Protein AF-A0A938J634-F1 (afdb_monomer)

Radius of gyration: 34.22 Å; Cα contacts (8 Å, |Δi|>4): 732; chains: 1; bounding box: 126×78×102 Å

Nearest PDB structures (foldseek):
  6jzh-assembly1_A  TM=3.457E-01  e=6.249E+00  Homo sapiens

Secondary structure (DSSP, 8-state):
--------------------------EE-HHHHHHHHHHHHHHHHHHHHHHHHHHHHHH-HHHHHHHHHHHHHHHHHHHHHHTT---HHHHHHHHHHHHHHHHHHHHHHHH-SSS------HHHHHHHHHHHHHHHHHHHHHHT---S-EEHHHHHHHHHHHHHHHHHHHHHHTSTTTS------------------------------------------------------------------------------------------------HHHHHHHHHHHHHTT--HHHHHHHHHHHHHHHHHHHHHH-HHHHTS-HHHHHHHHHHHHHHHHHHTTTSSSS-TTTS----S--PPPP--HHHHHHHHHHHHHHHHHHHH-SBHHHHHHTT-EE-S--BTTTBEEEE-GGGSSS--TTS-SEEEESSSSTTPBEEEEEEEEEESSPPP-SSSS----EE-SSEEEETTEEEE-TTS-HHHHHHTT-EEE-SS-TT-EEEEEEE--STT---TT-TT-SS-TTSSTTT--TT-

Mean predicted aligned error: 20.6 Å

Structure (mmCIF, N/CA/C/O backbone):
data_AF-A0A938J634-F1
#
_entry.id   AF-A0A938J634-F1
#
loop_
_atom_site.group_PDB
_atom_site.id
_atom_site.type_symbol
_atom_site.label_atom_id
_atom_site.label_alt_id
_atom_site.label_comp_id
_atom_site.label_asym_id
_atom_site.label_entity_id
_atom_site.label_seq_id
_atom_site.pdbx_PDB_ins_code
_atom_site.Cartn_x
_atom_site.Cartn_y
_atom_site.Cartn_z
_atom_site.occupancy
_atom_site.B_iso_or_equiv
_atom_site.auth_seq_id
_atom_site.auth_comp_id
_atom_site.auth_asym_id
_atom_site.auth_atom_id
_atom_site.pdbx_PDB_model_num
ATOM 1 N N . MET A 1 1 ? 80.099 -35.868 44.996 1.00 36.38 1 MET A N 1
ATOM 2 C CA . MET A 1 1 ? 80.536 -37.211 44.559 1.00 36.38 1 MET A CA 1
ATOM 3 C C . MET A 1 1 ? 79.415 -37.768 43.688 1.00 36.38 1 MET A C 1
ATOM 5 O O . MET A 1 1 ? 78.367 -38.072 44.229 1.00 36.38 1 MET A O 1
ATOM 9 N N . THR A 1 2 ? 79.458 -37.424 42.389 1.00 40.69 2 THR A N 1
ATOM 10 C CA . THR A 1 2 ? 79.675 -38.321 41.212 1.00 40.69 2 THR A CA 1
ATOM 11 C C . THR A 1 2 ? 78.423 -39.142 40.887 1.00 40.69 2 THR A C 1
ATOM 13 O O . THR A 1 2 ? 77.965 -39.862 41.756 1.00 40.69 2 THR A O 1
ATOM 16 N N . ALA A 1 3 ? 77.804 -39.116 39.704 1.00 35.19 3 ALA A N 1
ATOM 17 C CA . ALA A 1 3 ? 78.191 -38.770 38.323 1.00 35.19 3 ALA A CA 1
ATOM 18 C C . ALA A 1 3 ? 76.876 -38.511 37.514 1.00 35.19 3 ALA A C 1
ATOM 20 O O . ALA A 1 3 ? 75.810 -38.711 38.080 1.00 35.19 3 ALA A O 1
ATOM 21 N N . ALA A 1 4 ? 76.761 -38.094 36.249 1.00 38.41 4 ALA A N 1
ATOM 22 C CA . ALA A 1 4 ? 77.611 -37.838 35.081 1.00 38.41 4 ALA A CA 1
ATOM 23 C C . ALA A 1 4 ? 76.812 -36.908 34.107 1.00 38.41 4 ALA A C 1
ATOM 25 O O . ALA A 1 4 ? 75.612 -36.726 34.329 1.00 38.41 4 ALA A O 1
ATOM 26 N N . PRO A 1 5 ? 77.411 -36.338 33.038 1.00 56.94 5 PRO A N 1
ATOM 27 C CA . PRO A 1 5 ? 76.769 -35.333 32.180 1.00 56.94 5 PRO A CA 1
ATOM 28 C C . PRO A 1 5 ? 76.548 -35.761 30.701 1.00 56.94 5 PRO A C 1
ATOM 30 O O . PRO A 1 5 ? 77.044 -36.792 30.259 1.00 56.94 5 PRO A O 1
ATOM 33 N N . ILE A 1 6 ? 75.934 -34.832 29.943 1.00 40.62 6 ILE A N 1
ATOM 34 C CA . ILE A 1 6 ? 76.002 -34.568 28.479 1.00 40.62 6 ILE A CA 1
ATOM 35 C C . ILE A 1 6 ? 74.928 -35.198 27.563 1.00 40.62 6 ILE A C 1
ATOM 37 O O . ILE A 1 6 ? 74.847 -36.410 27.403 1.00 40.62 6 ILE A O 1
ATOM 41 N N . GLY A 1 7 ? 74.201 -34.314 26.854 1.00 32.88 7 GLY A N 1
ATOM 42 C CA . GLY A 1 7 ? 73.442 -34.619 25.634 1.00 32.88 7 GLY A CA 1
ATOM 43 C C . GLY A 1 7 ? 72.501 -33.493 25.167 1.00 32.88 7 GLY A C 1
ATOM 44 O O . GLY A 1 7 ? 71.300 -33.577 25.384 1.00 32.88 7 GLY A O 1
ATOM 45 N N . VAL A 1 8 ? 73.047 -32.446 24.537 1.00 41.28 8 VAL A N 1
ATOM 46 C CA . VAL A 1 8 ? 72.348 -31.450 23.680 1.00 41.28 8 VAL A CA 1
ATOM 47 C C . VAL A 1 8 ? 72.219 -32.102 22.283 1.00 41.28 8 VAL A C 1
ATOM 49 O O . VAL A 1 8 ? 73.169 -32.760 21.873 1.00 41.28 8 VAL A O 1
ATOM 52 N N . GLU A 1 9 ? 71.102 -32.113 21.540 1.00 38.16 9 GLU A N 1
ATOM 53 C CA . GLU A 1 9 ? 70.518 -31.001 20.769 1.00 38.16 9 GLU A CA 1
ATOM 54 C C . GLU A 1 9 ? 69.278 -31.488 19.960 1.00 38.16 9 GLU A C 1
ATOM 56 O O . GLU A 1 9 ? 69.339 -32.559 19.359 1.00 38.16 9 GLU A O 1
ATOM 61 N N . ARG A 1 10 ? 68.205 -30.678 19.882 1.00 34.91 10 ARG A N 1
ATOM 62 C CA . ARG A 1 10 ? 67.503 -30.185 18.661 1.00 34.91 10 ARG A CA 1
ATOM 63 C C . ARG A 1 10 ? 65.993 -29.994 18.807 1.00 34.91 10 ARG A C 1
ATOM 65 O O . ARG A 1 10 ? 65.265 -30.765 19.416 1.00 34.91 10 ARG A O 1
ATOM 72 N N . THR A 1 11 ? 65.585 -28.882 18.216 1.00 42.34 11 THR A N 1
ATOM 73 C CA . THR A 1 11 ? 64.328 -28.151 18.287 1.00 42.34 11 THR A CA 1
ATOM 74 C C . THR A 1 11 ? 63.338 -28.533 17.180 1.00 42.34 11 THR A C 1
ATOM 76 O O . THR A 1 11 ? 63.720 -29.077 16.147 1.00 42.34 11 THR A O 1
ATOM 79 N N . SER A 1 12 ? 62.098 -28.065 17.380 1.00 39.41 12 SER A N 1
ATOM 80 C CA . SER A 1 12 ? 61.113 -27.589 16.387 1.00 39.41 12 SER A CA 1
ATOM 81 C C . SER A 1 12 ? 59.880 -28.463 16.110 1.00 39.41 12 SER A C 1
ATOM 83 O O . SER A 1 12 ? 59.981 -29.618 15.716 1.00 39.41 12 SER A O 1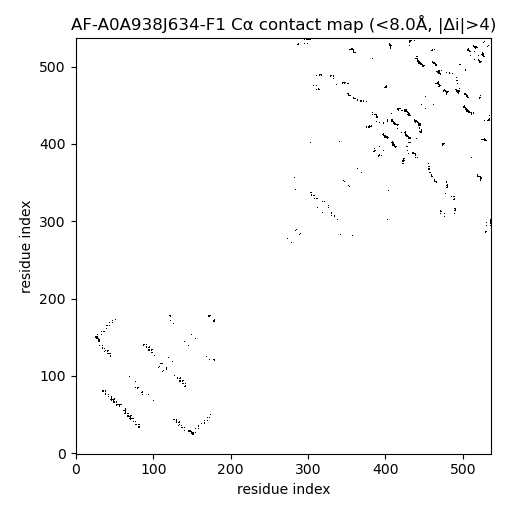
ATOM 85 N N . GLY A 1 13 ? 58.704 -27.832 16.264 1.00 39.41 13 GLY A N 1
ATOM 86 C CA . GLY A 1 13 ? 57.455 -28.224 15.604 1.00 39.41 13 GLY A CA 1
ATOM 87 C C . GLY A 1 13 ? 56.290 -28.581 16.530 1.00 39.41 13 GLY A C 1
ATOM 88 O O . GLY A 1 13 ? 55.977 -29.753 16.686 1.00 39.41 13 GLY A O 1
ATOM 89 N N . GLY A 1 14 ? 55.598 -27.586 17.093 1.00 34.47 14 GLY A N 1
ATOM 90 C CA . GLY A 1 14 ? 54.312 -27.793 17.766 1.00 34.47 14 GLY A CA 1
ATOM 91 C C . GLY A 1 14 ? 53.429 -26.550 17.685 1.00 34.47 14 GLY A C 1
ATOM 92 O O . GLY A 1 14 ? 53.562 -25.651 18.510 1.00 34.47 14 GLY A O 1
ATOM 93 N N . SER A 1 15 ? 52.556 -26.486 16.677 1.00 39.78 15 SER A N 1
ATOM 94 C CA . SER A 1 15 ? 51.463 -25.505 16.601 1.00 39.78 15 SER A CA 1
ATOM 95 C C . SER A 1 15 ? 50.432 -25.758 17.712 1.00 39.78 15 SER A C 1
ATOM 97 O O . SER A 1 15 ? 50.160 -26.923 18.012 1.00 39.78 15 SER A O 1
ATOM 99 N N . PRO A 1 16 ? 49.801 -24.722 18.296 1.00 45.03 16 PRO A N 1
ATOM 100 C CA . PRO A 1 16 ? 48.692 -24.921 19.216 1.00 45.03 16 PRO A CA 1
ATOM 101 C C . PRO A 1 16 ? 47.425 -25.254 18.419 1.00 45.03 16 PRO A C 1
ATOM 103 O O . PRO A 1 16 ? 46.994 -24.499 17.548 1.00 45.03 16 PRO A O 1
ATOM 106 N N . MET A 1 17 ? 46.832 -26.407 18.719 1.00 40.34 17 MET A N 1
ATOM 107 C CA . MET A 1 17 ? 45.516 -26.797 18.228 1.00 40.34 17 MET A CA 1
ATOM 108 C C . MET A 1 17 ? 44.471 -25.901 18.903 1.00 40.34 17 MET A C 1
ATOM 110 O O . MET A 1 17 ? 44.189 -26.047 20.091 1.00 40.34 17 MET A O 1
ATOM 114 N N . VAL A 1 18 ? 43.936 -24.944 18.145 1.00 42.72 18 VAL A N 1
ATOM 115 C CA . VAL A 1 18 ? 42.743 -24.176 18.507 1.00 42.72 18 VAL A CA 1
ATOM 116 C C . VAL A 1 18 ? 41.591 -25.169 18.638 1.00 42.72 18 VAL A C 1
ATOM 118 O O . VAL A 1 18 ? 41.184 -25.791 17.659 1.00 42.72 18 VAL A O 1
ATOM 121 N N . THR A 1 19 ? 41.085 -25.356 19.853 1.00 41.25 19 THR A N 1
ATOM 122 C CA . THR A 1 19 ? 39.828 -26.066 20.090 1.00 41.25 19 THR A CA 1
ATOM 123 C C . THR A 1 19 ? 38.699 -25.234 19.495 1.00 41.25 19 THR A C 1
ATOM 125 O O . THR A 1 19 ? 38.396 -24.153 20.001 1.00 41.25 19 THR A O 1
ATOM 128 N N . ALA A 1 20 ? 38.105 -25.722 18.407 1.00 39.69 20 ALA A N 1
ATOM 129 C CA . ALA A 1 20 ? 36.851 -25.204 17.889 1.00 39.69 20 ALA A CA 1
ATOM 130 C C . ALA A 1 20 ? 35.785 -25.314 18.988 1.00 39.69 20 ALA A C 1
ATOM 132 O O . ALA A 1 20 ? 35.530 -26.397 19.515 1.00 39.69 20 ALA A O 1
ATOM 133 N N . VAL A 1 21 ? 35.190 -24.182 19.357 1.00 43.31 21 VAL A N 1
ATOM 134 C CA . VAL A 1 21 ? 33.931 -24.163 20.096 1.00 43.31 21 VAL A CA 1
ATOM 135 C C . VAL A 1 21 ? 32.865 -24.576 19.086 1.00 43.31 21 VAL A C 1
ATOM 137 O O . VAL A 1 21 ? 32.474 -23.777 18.241 1.00 43.31 21 VAL A O 1
ATOM 140 N N . GLU A 1 22 ? 32.457 -25.843 19.111 1.00 45.78 22 GLU A N 1
ATOM 141 C CA . GLU A 1 22 ? 31.229 -26.265 18.443 1.00 45.78 22 GLU A CA 1
ATOM 142 C C . GLU A 1 22 ? 30.058 -25.552 19.130 1.00 45.78 22 GLU A C 1
ATOM 144 O O . GLU A 1 22 ? 29.776 -25.779 20.309 1.00 45.78 22 GLU A O 1
ATOM 149 N N . ASP A 1 23 ? 29.402 -24.654 18.397 1.00 45.62 23 ASP A N 1
ATOM 150 C CA . ASP A 1 23 ? 28.128 -24.055 18.783 1.00 45.62 23 ASP A CA 1
ATOM 151 C C . ASP A 1 23 ? 27.042 -25.141 18.716 1.00 45.62 23 ASP A C 1
ATOM 153 O O . ASP A 1 23 ? 26.394 -25.370 17.692 1.00 45.62 23 ASP A O 1
ATOM 157 N N . VAL A 1 24 ? 26.906 -25.906 19.801 1.00 49.41 24 VAL A N 1
ATOM 158 C CA . VAL A 1 24 ? 25.828 -26.884 19.960 1.00 49.41 24 VAL A CA 1
ATOM 159 C C . VAL A 1 24 ? 24.535 -26.106 20.196 1.00 49.41 24 VAL A C 1
ATOM 161 O O . VAL A 1 24 ? 24.180 -25.794 21.334 1.00 49.41 24 VAL A O 1
ATOM 164 N N . GLY A 1 25 ? 23.825 -25.790 19.111 1.00 52.56 25 GLY A N 1
ATOM 165 C CA . GLY A 1 25 ? 22.504 -25.164 19.163 1.00 52.56 25 GLY A CA 1
ATOM 166 C C . GLY A 1 25 ? 21.574 -25.897 20.137 1.00 52.56 25 GLY A C 1
ATOM 167 O O . GLY A 1 25 ? 21.451 -27.126 20.111 1.00 52.56 25 GLY A O 1
ATOM 168 N N . ARG A 1 26 ? 20.923 -25.154 21.037 1.00 64.38 26 ARG A N 1
ATOM 169 C CA . ARG A 1 26 ? 20.121 -25.724 22.125 1.00 64.38 26 ARG A CA 1
ATOM 170 C C . ARG A 1 26 ? 18.861 -26.388 21.564 1.00 64.38 26 ARG A C 1
ATOM 172 O O . ARG A 1 26 ? 17.983 -25.742 21.005 1.00 64.38 26 ARG A O 1
ATOM 179 N N . ALA A 1 27 ? 18.724 -27.699 21.717 1.00 63.75 27 ALA A N 1
ATOM 180 C CA . ALA A 1 27 ? 17.503 -28.388 21.308 1.00 63.75 27 ALA A CA 1
ATOM 181 C C . ALA A 1 27 ? 16.345 -28.103 22.286 1.00 63.75 27 ALA A C 1
ATOM 183 O O . ALA A 1 27 ? 16.517 -28.161 23.507 1.00 63.75 27 ALA A O 1
ATOM 184 N N . VAL A 1 28 ? 15.145 -27.837 21.763 1.00 69.06 28 VAL A N 1
ATOM 185 C CA . VAL A 1 28 ? 13.922 -27.606 22.551 1.00 69.06 28 VAL A CA 1
ATOM 186 C C . VAL A 1 28 ? 12.960 -28.786 22.371 1.00 69.06 28 VAL A C 1
ATOM 188 O O . VAL A 1 28 ? 12.893 -29.361 21.284 1.00 69.06 28 VAL A O 1
ATOM 191 N N . PRO A 1 29 ? 12.180 -29.189 23.395 1.00 78.31 29 PRO A N 1
ATOM 192 C CA . PRO A 1 29 ? 11.171 -30.230 23.220 1.00 78.31 29 PRO A CA 1
ATOM 193 C C . PRO A 1 29 ? 10.092 -29.796 22.219 1.00 78.31 29 PRO A C 1
ATOM 195 O O . PRO A 1 29 ? 9.422 -28.784 22.442 1.00 78.31 29 PRO A O 1
ATOM 198 N N . ALA A 1 30 ? 9.840 -30.590 21.172 1.00 76.75 30 ALA A N 1
ATOM 199 C CA . ALA A 1 30 ? 8.825 -30.278 20.154 1.00 76.75 30 ALA A CA 1
ATOM 200 C C . ALA A 1 30 ? 7.412 -30.125 20.754 1.00 76.75 30 ALA A C 1
ATOM 202 O O . ALA A 1 30 ? 6.585 -29.364 20.257 1.00 76.75 30 ALA A O 1
ATOM 203 N N . ARG A 1 31 ? 7.161 -30.762 21.907 1.00 83.25 31 ARG A N 1
ATOM 204 C CA . ARG A 1 31 ? 5.944 -30.577 22.712 1.00 83.25 31 ARG A CA 1
ATOM 205 C C . ARG A 1 31 ? 5.680 -29.115 23.084 1.00 83.25 31 ARG A C 1
ATOM 207 O O . ARG A 1 31 ? 4.521 -28.715 23.130 1.00 83.25 31 ARG A O 1
ATOM 214 N N . ARG A 1 32 ? 6.722 -28.318 23.348 1.00 83.38 32 ARG A N 1
ATOM 215 C CA . ARG A 1 32 ? 6.566 -26.882 23.631 1.00 83.38 32 ARG A CA 1
ATOM 216 C C . ARG A 1 32 ? 6.147 -26.106 22.386 1.00 83.38 32 ARG A C 1
ATOM 218 O O . ARG A 1 32 ? 5.300 -25.234 22.511 1.00 83.38 32 ARG A O 1
ATOM 225 N N . LEU A 1 33 ? 6.660 -26.460 21.206 1.00 79.75 33 LEU A N 1
ATOM 226 C CA . LEU A 1 33 ? 6.237 -25.825 19.953 1.00 79.75 33 LEU A CA 1
ATOM 227 C C . LEU A 1 33 ? 4.769 -26.081 19.652 1.00 79.75 33 LEU A C 1
ATOM 229 O O . LEU A 1 33 ? 4.029 -25.140 19.389 1.00 79.75 33 LEU A O 1
ATOM 233 N N . VAL A 1 34 ? 4.339 -27.340 19.751 1.00 84.12 34 VAL A N 1
ATOM 234 C CA . VAL A 1 34 ? 2.933 -27.696 19.532 1.00 84.12 34 VAL A CA 1
ATOM 235 C C . VAL A 1 34 ? 2.039 -26.973 20.545 1.00 84.12 34 VAL A C 1
ATOM 237 O O . VAL A 1 34 ? 0.995 -26.459 20.170 1.00 84.12 34 VAL A O 1
ATOM 240 N N . ALA A 1 35 ? 2.464 -26.851 21.808 1.00 88.94 35 ALA A N 1
ATOM 241 C CA . ALA A 1 35 ? 1.721 -26.091 22.814 1.00 88.94 35 ALA A CA 1
ATOM 242 C C . ALA A 1 35 ? 1.609 -24.594 22.478 1.00 88.94 35 ALA A C 1
ATOM 244 O O . ALA A 1 35 ? 0.528 -24.030 22.625 1.00 88.94 35 ALA A O 1
ATOM 245 N N . ILE A 1 36 ? 2.684 -23.960 22.001 1.00 86.75 36 ILE A N 1
ATOM 246 C CA . ILE A 1 36 ? 2.659 -22.547 21.597 1.00 86.75 36 ILE A CA 1
ATOM 247 C C . ILE A 1 36 ? 1.763 -22.347 20.371 1.00 86.75 36 ILE A C 1
ATOM 249 O O . ILE A 1 36 ? 0.941 -21.436 20.372 1.00 86.75 36 ILE A O 1
ATOM 253 N N . ALA A 1 37 ? 1.865 -23.219 19.365 1.00 85.19 37 ALA A N 1
ATOM 254 C CA . ALA A 1 37 ? 1.030 -23.155 18.168 1.00 85.19 37 ALA A CA 1
ATOM 255 C C . ALA A 1 37 ? -0.463 -23.314 18.502 1.00 85.19 37 ALA A C 1
ATOM 257 O O . ALA A 1 37 ? -1.287 -22.527 18.046 1.00 85.19 37 ALA A O 1
ATOM 258 N N . VAL A 1 38 ? -0.810 -24.282 19.358 1.00 90.69 38 VAL A N 1
ATOM 259 C CA . VAL A 1 38 ? -2.193 -24.491 19.817 1.00 90.69 38 VAL A CA 1
ATOM 260 C C . VAL A 1 38 ? -2.697 -23.300 20.625 1.00 90.69 38 VAL A C 1
ATOM 262 O O . VAL A 1 38 ? -3.818 -22.853 20.406 1.00 90.69 38 VAL A O 1
ATOM 265 N N . ALA A 1 39 ? -1.885 -22.765 21.540 1.00 93.00 39 ALA A N 1
ATOM 266 C CA . ALA A 1 39 ? -2.263 -21.588 22.317 1.00 93.00 39 ALA A CA 1
ATOM 267 C C . ALA A 1 39 ? -2.474 -20.357 21.419 1.00 93.00 39 ALA A C 1
ATOM 269 O O . ALA A 1 39 ? -3.441 -19.628 21.614 1.00 93.00 39 ALA A O 1
ATOM 270 N N . GLY A 1 40 ? -1.615 -20.156 20.414 1.00 88.69 40 GLY A N 1
ATOM 271 C CA . GLY A 1 40 ? -1.752 -19.083 19.429 1.00 88.69 40 GLY A CA 1
ATOM 272 C C . GLY A 1 40 ? -3.014 -19.221 18.577 1.00 88.69 40 GLY A C 1
ATOM 273 O O . GLY A 1 40 ? -3.747 -18.250 18.427 1.00 88.69 40 GLY A O 1
ATOM 274 N N . ALA A 1 41 ? -3.314 -20.427 18.089 1.00 90.38 41 ALA A N 1
ATOM 275 C CA . ALA A 1 41 ? -4.524 -20.694 17.316 1.00 90.38 41 ALA A CA 1
ATOM 276 C C . ALA A 1 41 ? -5.802 -20.477 18.146 1.00 90.38 41 ALA A C 1
ATOM 278 O O . ALA A 1 41 ? -6.712 -19.786 17.704 1.00 90.38 41 ALA A O 1
ATOM 279 N N . LEU A 1 42 ? -5.847 -20.982 19.385 1.00 95.12 42 LEU A N 1
ATOM 280 C CA . LEU A 1 42 ? -6.967 -20.741 20.305 1.00 95.12 42 LEU A CA 1
ATOM 281 C C . LEU A 1 42 ? -7.147 -19.252 20.620 1.00 95.12 42 LEU A C 1
ATOM 283 O O . LEU A 1 42 ? -8.275 -18.775 20.689 1.00 95.12 42 LEU A O 1
ATOM 287 N N . ALA A 1 43 ? -6.048 -18.514 20.801 1.00 93.75 43 ALA A N 1
ATOM 288 C CA . ALA A 1 43 ? -6.110 -17.074 21.010 1.00 93.75 43 ALA A CA 1
ATOM 289 C C . ALA A 1 43 ? -6.632 -16.343 19.764 1.00 93.75 43 ALA A C 1
ATOM 291 O O . ALA A 1 43 ? -7.498 -15.484 19.893 1.00 93.75 43 ALA A O 1
ATOM 292 N N . GLY A 1 44 ? -6.159 -16.714 18.571 1.00 87.50 44 GLY A N 1
ATOM 293 C CA . GLY A 1 44 ? -6.629 -16.166 17.297 1.00 87.50 44 GLY A CA 1
ATOM 294 C C . GLY A 1 44 ? -8.123 -16.397 17.074 1.00 87.50 44 GLY A C 1
ATOM 295 O O . GLY A 1 44 ? -8.859 -15.435 16.873 1.00 87.50 44 GLY A O 1
ATOM 296 N N . ALA A 1 45 ? -8.590 -17.644 17.196 1.00 93.00 45 ALA A N 1
ATOM 297 C CA . ALA A 1 45 ? -10.012 -17.984 17.095 1.00 93.00 45 ALA A CA 1
ATOM 298 C C . ALA A 1 45 ? -10.854 -17.246 18.149 1.00 93.00 45 ALA A C 1
ATOM 300 O O . ALA A 1 45 ? -11.872 -16.643 17.819 1.00 93.00 45 ALA A O 1
ATOM 301 N N . GLY A 1 46 ? -10.395 -17.218 19.404 1.00 94.56 46 GLY A N 1
ATOM 302 C CA . GLY A 1 46 ? -11.106 -16.539 20.484 1.00 94.56 46 GLY A CA 1
ATOM 303 C C . GLY A 1 46 ? -11.241 -15.031 20.259 1.00 94.56 46 GLY A C 1
ATOM 304 O O . GLY A 1 46 ? -12.296 -14.466 20.538 1.00 94.56 46 GLY A O 1
ATOM 305 N N . LEU A 1 47 ? -10.207 -14.378 19.718 1.00 92.38 47 LEU A N 1
ATOM 306 C CA . LEU A 1 47 ? -10.251 -12.956 19.366 1.00 92.38 47 LEU A CA 1
ATOM 307 C C . LEU A 1 47 ? -11.194 -12.674 18.192 1.00 92.38 47 LEU A C 1
ATOM 309 O O . LEU A 1 47 ? -11.905 -11.674 18.238 1.00 92.38 47 LEU A O 1
ATOM 313 N N . LEU A 1 48 ? -11.243 -13.551 17.184 1.00 86.31 48 LEU A N 1
ATOM 314 C CA . LEU A 1 48 ? -12.201 -13.441 16.078 1.00 86.31 48 LEU A CA 1
ATOM 315 C C . LEU A 1 48 ? -13.639 -13.554 16.590 1.00 86.31 48 LEU A C 1
ATOM 317 O O . LEU A 1 48 ? -14.437 -12.646 16.375 1.00 86.31 48 LEU A O 1
ATOM 321 N N . HIS A 1 49 ? -13.959 -14.598 17.358 1.00 92.00 49 HIS A N 1
ATOM 322 C CA . HIS A 1 49 ? -15.294 -14.745 17.944 1.00 92.00 49 HIS A CA 1
ATOM 323 C C . HIS A 1 49 ? -15.673 -13.561 18.839 1.00 92.00 49 HIS A C 1
ATOM 325 O O . HIS A 1 49 ? -16.815 -13.110 18.817 1.00 92.00 49 HIS A O 1
ATOM 331 N N . LEU A 1 50 ? -14.721 -13.015 19.602 1.00 89.75 50 LEU A N 1
ATOM 332 C CA . LEU A 1 50 ? -14.969 -11.840 20.433 1.00 89.75 50 LEU A CA 1
ATOM 333 C C . LEU A 1 50 ? -15.273 -10.595 19.592 1.00 89.75 50 LEU A C 1
ATOM 335 O O . LEU A 1 50 ? -16.147 -9.811 19.955 1.00 89.75 50 LEU A O 1
ATOM 339 N N . ALA A 1 51 ? -14.554 -10.409 18.487 1.00 85.25 51 ALA A N 1
ATOM 340 C CA . ALA A 1 51 ? -14.678 -9.227 17.650 1.00 85.25 51 ALA A CA 1
ATOM 341 C C . ALA A 1 51 ? -15.967 -9.198 16.819 1.00 85.25 51 ALA A C 1
ATOM 343 O O . ALA A 1 51 ? -16.536 -8.125 16.645 1.00 85.25 51 ALA A O 1
ATOM 344 N N . PHE A 1 52 ? -16.454 -10.358 16.370 1.00 86.56 52 PHE A N 1
ATOM 345 C CA . PHE A 1 52 ? -17.718 -10.486 15.630 1.00 86.56 52 PHE A CA 1
ATOM 346 C C . PHE A 1 52 ? -18.943 -10.680 16.542 1.00 86.56 52 PHE A C 1
ATOM 348 O O . PHE A 1 52 ? -20.082 -10.668 16.074 1.00 86.56 52 PHE A O 1
ATOM 355 N N . ALA A 1 53 ? -18.745 -10.807 17.859 1.00 88.06 53 ALA A N 1
ATOM 356 C CA . ALA A 1 53 ? -19.842 -10.924 18.818 1.00 88.06 53 ALA A CA 1
ATOM 357 C C . ALA A 1 53 ? -20.844 -9.745 18.801 1.00 88.06 53 ALA A C 1
ATOM 359 O O . ALA A 1 53 ? -22.036 -10.021 18.929 1.00 88.06 53 ALA A O 1
ATOM 360 N N . PRO A 1 54 ? -20.445 -8.458 18.656 1.00 85.12 54 PRO A N 1
ATOM 361 C CA . PRO A 1 54 ? -21.393 -7.339 18.621 1.00 85.12 54 PRO A CA 1
ATOM 362 C C . PRO A 1 54 ? -22.362 -7.393 17.438 1.00 85.12 54 PRO A C 1
ATOM 364 O O . PRO A 1 54 ? -23.535 -7.072 17.603 1.00 85.12 54 PRO A O 1
ATOM 367 N N . GLU A 1 55 ? -21.887 -7.829 16.272 1.00 80.62 55 GLU A N 1
ATOM 368 C CA . GLU A 1 55 ? -22.708 -8.003 15.070 1.00 80.62 55 GLU A CA 1
ATOM 369 C C . GLU A 1 55 ? -23.745 -9.114 15.284 1.00 80.62 55 GLU A C 1
ATOM 371 O O . GLU A 1 55 ? -24.942 -8.892 15.136 1.00 80.62 55 GLU A O 1
ATOM 376 N N . HIS A 1 56 ? -23.317 -10.262 15.814 1.00 83.00 56 HIS A N 1
ATOM 377 C CA . HIS A 1 56 ? -24.219 -11.372 16.130 1.00 83.00 56 HIS A CA 1
ATOM 378 C C . HIS A 1 56 ? -25.192 -11.054 17.275 1.00 83.00 56 HIS A C 1
ATOM 380 O O . HIS A 1 56 ? -26.305 -11.576 17.304 1.00 83.00 56 HIS A O 1
ATOM 386 N N . LEU A 1 57 ? -24.803 -10.197 18.228 1.00 84.75 57 LEU A N 1
ATOM 387 C CA . LEU A 1 57 ? -25.714 -9.663 19.247 1.00 84.75 57 LEU A CA 1
ATOM 388 C C . LEU A 1 57 ? -26.796 -8.767 18.632 1.00 84.75 57 LEU A C 1
ATOM 390 O O . LEU A 1 57 ? -27.909 -8.747 19.158 1.00 84.75 57 LEU A O 1
ATOM 394 N N . ALA A 1 58 ? -26.473 -8.028 17.565 1.00 82.31 58 ALA A N 1
ATOM 395 C CA . ALA A 1 58 ? -27.427 -7.184 16.852 1.00 82.31 58 ALA A CA 1
ATOM 396 C C . ALA A 1 58 ? -28.439 -8.013 16.044 1.00 82.31 58 ALA A C 1
ATOM 398 O O . ALA A 1 58 ? -29.590 -7.601 15.922 1.00 82.31 58 ALA A O 1
ATOM 399 N N . GLU A 1 59 ? -28.041 -9.191 15.558 1.00 78.50 59 GLU A N 1
ATOM 400 C CA . GLU A 1 59 ? -28.938 -10.132 14.880 1.00 78.50 59 GLU A CA 1
ATOM 401 C C . GLU A 1 59 ? -29.860 -10.873 15.857 1.00 78.50 59 GLU A C 1
ATOM 403 O O . GLU A 1 59 ? -31.084 -10.789 15.751 1.00 78.50 59 GLU A O 1
ATOM 408 N N . GLN A 1 60 ? -29.290 -11.621 16.810 1.00 85.75 60 GLN A N 1
ATOM 409 C CA . GLN A 1 60 ? -30.030 -12.350 17.842 1.00 85.75 60 GLN A CA 1
ATOM 410 C C . GLN A 1 60 ? -29.182 -12.530 19.104 1.00 85.75 60 GLN A C 1
ATOM 412 O O . GLN A 1 60 ? -28.053 -13.019 19.065 1.00 85.75 60 GLN A O 1
ATOM 417 N N . THR A 1 61 ? -29.771 -12.266 20.273 1.00 91.31 61 THR A N 1
ATOM 418 C CA . THR A 1 61 ? -29.075 -12.395 21.565 1.00 91.31 61 THR A CA 1
ATOM 419 C C . THR A 1 61 ? -28.438 -13.775 21.773 1.00 91.31 61 THR A C 1
ATOM 421 O O . THR A 1 61 ? -27.343 -13.867 22.323 1.00 91.31 61 THR A O 1
ATOM 424 N N . SER A 1 62 ? -29.092 -14.855 21.331 1.00 88.19 62 SER A N 1
ATOM 425 C CA . SER A 1 62 ? -28.559 -16.222 21.415 1.00 88.19 62 SER A CA 1
ATOM 426 C C . SER A 1 62 ? -27.270 -16.405 20.608 1.00 88.19 62 SER A C 1
ATOM 428 O O . SER A 1 62 ? -26.349 -17.057 21.102 1.00 88.19 62 SER A O 1
ATOM 430 N N . HIS A 1 63 ? -27.175 -15.810 19.413 1.00 85.44 63 HIS A N 1
ATOM 431 C CA . HIS A 1 63 ? -25.983 -15.870 18.563 1.00 85.44 63 HIS A CA 1
ATOM 432 C C . HIS A 1 63 ? -24.830 -15.113 19.219 1.00 85.44 63 HIS A C 1
ATOM 434 O O . HIS A 1 63 ? -23.763 -15.675 19.455 1.00 85.44 63 HIS A O 1
ATOM 440 N N . GLY A 1 64 ? -25.066 -13.870 19.630 1.00 85.81 64 GLY A N 1
ATOM 441 C CA . GLY A 1 64 ? -24.045 -13.080 20.307 1.00 85.81 64 GLY A CA 1
ATOM 442 C C . GLY A 1 64 ? -23.535 -13.702 21.617 1.00 85.81 64 GLY A C 1
ATOM 443 O O . GLY A 1 64 ? -22.330 -13.729 21.870 1.00 85.81 64 GLY A O 1
ATOM 444 N N . VAL A 1 65 ? -24.421 -14.279 22.440 1.00 92.25 65 VAL A N 1
ATOM 445 C CA . VAL A 1 65 ? -24.029 -15.000 23.669 1.00 92.25 65 VAL A CA 1
ATOM 446 C C . VAL A 1 65 ? -23.203 -16.250 23.355 1.00 92.25 65 VAL A C 1
ATOM 448 O O . VAL A 1 65 ? -22.245 -16.539 24.078 1.00 92.25 65 VAL A O 1
ATOM 451 N N . PHE A 1 66 ? -23.534 -16.979 22.286 1.00 92.06 66 PHE A N 1
ATOM 4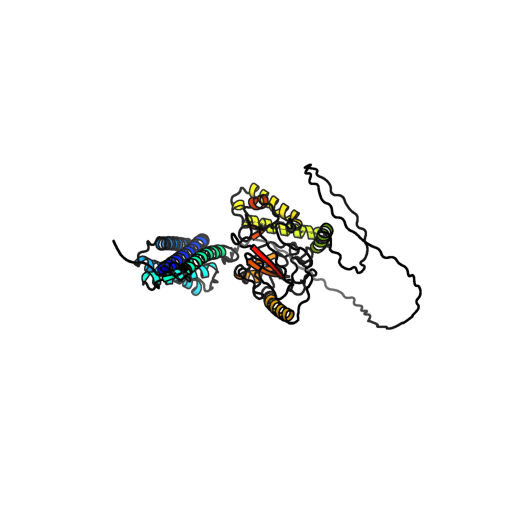52 C CA . PHE A 1 66 ? -22.735 -18.111 21.819 1.00 92.06 66 PHE A CA 1
ATOM 453 C C . PHE A 1 66 ? -21.311 -17.668 21.453 1.00 92.06 66 PHE A C 1
ATOM 455 O O . PHE A 1 66 ? -20.355 -18.220 22.000 1.00 92.06 66 PHE A O 1
ATOM 462 N N . PHE A 1 67 ? -21.168 -16.616 20.638 1.00 92.69 67 PHE A N 1
ATOM 463 C CA . PHE A 1 67 ? -19.867 -16.062 20.238 1.00 92.69 67 PHE A CA 1
ATOM 464 C C . PHE A 1 67 ? -19.027 -15.630 21.444 1.00 92.69 67 PHE A C 1
ATOM 466 O O . PHE A 1 67 ? -17.869 -16.030 21.569 1.00 92.69 67 PHE A O 1
ATOM 473 N N . LEU A 1 68 ? -19.617 -14.892 22.390 1.00 93.00 68 LEU A N 1
ATOM 474 C CA . LEU A 1 68 ? -18.927 -14.483 23.619 1.00 93.00 68 LEU A CA 1
ATOM 475 C C . LEU A 1 68 ? -18.492 -15.680 24.470 1.00 93.00 68 LEU A C 1
ATOM 477 O O . LEU A 1 68 ? -17.396 -15.679 25.032 1.00 93.00 68 LEU A O 1
ATOM 481 N N . THR A 1 69 ? -19.337 -16.707 24.572 1.00 97.12 69 THR A N 1
ATOM 482 C CA . THR A 1 69 ? -19.026 -17.910 25.353 1.00 97.12 69 THR A CA 1
ATOM 483 C C . THR A 1 69 ? -17.855 -18.666 24.733 1.00 97.12 69 THR A C 1
ATOM 485 O O . THR A 1 69 ? -16.892 -18.981 25.433 1.00 97.12 69 THR A O 1
ATOM 488 N N . VAL A 1 70 ? -17.900 -18.917 23.423 1.00 96.50 70 VAL A N 1
ATOM 489 C CA . VAL A 1 70 ? -16.818 -19.591 22.692 1.00 96.50 70 VAL A CA 1
ATOM 490 C C . VAL A 1 70 ? -15.519 -18.794 22.800 1.00 96.50 70 VAL A C 1
ATOM 492 O O . VAL A 1 70 ? -14.493 -19.369 23.169 1.00 96.50 70 VAL A O 1
ATOM 495 N N . ALA A 1 71 ? -15.578 -17.475 22.593 1.00 95.81 71 ALA A N 1
ATOM 496 C CA . ALA A 1 71 ? -14.431 -16.581 22.697 1.00 95.81 71 ALA A CA 1
ATOM 497 C C . ALA A 1 71 ? -13.722 -16.699 24.052 1.00 95.81 71 ALA A C 1
ATOM 499 O O . ALA A 1 71 ? -12.524 -16.982 24.120 1.00 95.81 71 ALA A O 1
ATOM 500 N N . TRP A 1 72 ? -14.461 -16.540 25.154 1.00 96.88 72 TRP A N 1
ATOM 501 C CA . TRP A 1 72 ? -13.877 -16.606 26.493 1.00 96.88 72 TRP A CA 1
ATOM 502 C C . TRP A 1 72 ? -13.334 -17.992 26.835 1.00 96.88 72 TRP A C 1
ATOM 504 O O . TRP A 1 72 ? -12.276 -18.093 27.463 1.00 96.88 72 TRP A O 1
ATOM 514 N N . VAL A 1 73 ? -14.005 -19.063 26.404 1.00 97.44 73 VAL A N 1
ATOM 515 C CA . VAL A 1 73 ? -13.521 -20.430 26.633 1.00 97.44 73 VAL A CA 1
ATOM 516 C C . VAL A 1 73 ? -12.241 -20.704 25.833 1.00 97.44 73 VAL A C 1
ATOM 518 O O . VAL A 1 73 ? -11.300 -21.276 26.387 1.00 97.44 73 VAL A O 1
ATOM 521 N N . GLN A 1 74 ? -12.151 -20.260 24.575 1.00 97.62 74 GLN A N 1
ATOM 522 C CA . GLN A 1 74 ? -10.947 -20.400 23.746 1.00 97.62 74 GLN A CA 1
ATOM 523 C C . GLN A 1 74 ? -9.769 -19.584 24.303 1.00 97.62 74 GLN A C 1
ATOM 525 O O . GLN A 1 74 ? -8.663 -20.115 24.420 1.00 97.62 74 GLN A O 1
ATOM 530 N N . LEU A 1 75 ? -9.999 -18.348 24.756 1.00 95.62 75 LEU A N 1
ATOM 531 C CA . LEU A 1 75 ? -8.968 -17.519 25.396 1.00 95.62 75 LEU A CA 1
ATOM 532 C C . LEU A 1 75 ? -8.482 -18.120 26.727 1.00 95.62 75 LEU A C 1
ATOM 534 O O . LEU A 1 75 ? -7.278 -18.157 26.998 1.00 95.62 75 LEU A O 1
ATOM 538 N N . ALA A 1 76 ? -9.392 -18.654 27.547 1.00 96.25 76 ALA A N 1
ATOM 539 C CA . ALA A 1 76 ? -9.029 -19.347 28.782 1.00 96.25 76 ALA A CA 1
ATOM 540 C C . ALA A 1 76 ? -8.226 -20.630 28.502 1.00 96.25 76 ALA A C 1
ATOM 542 O O . ALA A 1 76 ? -7.231 -20.904 29.178 1.00 96.25 76 ALA A O 1
ATOM 543 N N . ALA A 1 77 ? -8.611 -21.398 27.479 1.00 96.50 77 ALA A N 1
ATOM 544 C CA . ALA A 1 77 ? -7.882 -22.580 27.031 1.00 96.50 77 ALA A CA 1
ATOM 545 C C . ALA A 1 77 ? -6.473 -22.232 26.522 1.00 96.50 77 ALA A C 1
ATOM 547 O O . ALA A 1 77 ? -5.507 -22.907 26.895 1.00 96.50 77 ALA A O 1
ATOM 548 N N . ALA A 1 78 ? -6.337 -21.152 25.745 1.00 95.19 78 ALA A 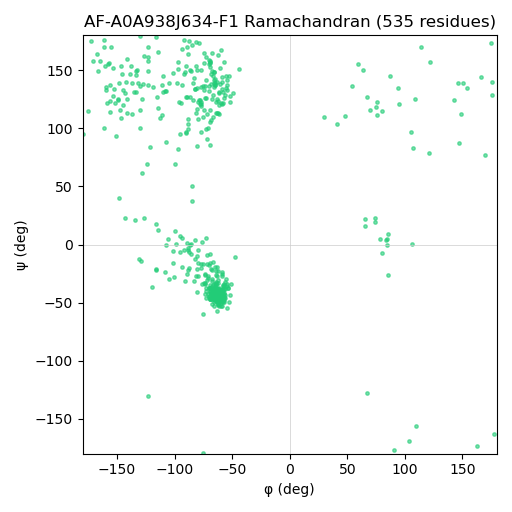N 1
ATOM 549 C CA . ALA A 1 78 ? -5.050 -20.634 25.290 1.00 95.19 78 ALA A CA 1
ATOM 550 C C . ALA A 1 78 ? -4.132 -20.312 26.478 1.00 95.19 78 ALA A C 1
ATOM 552 O O . ALA A 1 78 ? -2.994 -20.783 26.527 1.00 95.19 78 ALA A O 1
ATOM 553 N N . ALA A 1 79 ? -4.645 -19.597 27.485 1.00 92.81 79 ALA A N 1
ATOM 554 C CA . ALA A 1 79 ? -3.900 -19.275 28.700 1.00 92.81 79 ALA A CA 1
ATOM 555 C C . ALA A 1 79 ? -3.492 -20.537 29.486 1.00 92.81 79 ALA A C 1
ATOM 557 O O . ALA A 1 79 ? -2.337 -20.667 29.898 1.00 92.81 79 ALA A O 1
ATOM 558 N N . LEU A 1 80 ? -4.399 -21.503 29.666 1.00 93.56 80 LEU A N 1
ATOM 559 C CA . LEU A 1 80 ? -4.103 -22.764 30.361 1.00 93.56 80 LEU A CA 1
ATOM 560 C C . LEU A 1 80 ? -2.965 -23.546 29.693 1.00 93.56 80 LEU A C 1
ATOM 562 O O . LEU A 1 80 ? -2.106 -24.093 30.394 1.00 93.56 80 LEU A O 1
ATOM 566 N N . ILE A 1 81 ? -2.936 -23.592 28.358 1.00 92.31 81 ILE A N 1
ATOM 567 C CA . ILE A 1 81 ? -1.876 -24.258 27.592 1.00 92.31 81 ILE A CA 1
ATOM 568 C C . ILE A 1 81 ? -0.573 -23.453 27.653 1.00 92.31 81 ILE A C 1
ATOM 570 O O . ILE A 1 81 ? 0.472 -24.033 27.955 1.00 92.31 81 ILE A O 1
ATOM 574 N N . ALA A 1 82 ? -0.628 -22.133 27.449 1.00 88.19 82 ALA A N 1
ATOM 575 C CA . ALA A 1 82 ? 0.540 -21.251 27.474 1.00 88.19 82 ALA A CA 1
ATOM 576 C C . ALA A 1 82 ? 1.270 -21.280 28.827 1.00 88.19 82 ALA A C 1
ATOM 578 O O . ALA A 1 82 ? 2.498 -21.335 28.874 1.00 88.19 82 ALA A O 1
ATOM 579 N N . PHE A 1 83 ? 0.528 -21.333 29.938 1.00 89.75 83 PHE A N 1
ATOM 580 C CA . PHE A 1 83 ? 1.102 -21.446 31.282 1.00 89.75 83 PHE A CA 1
ATOM 581 C C . PHE A 1 83 ? 1.474 -22.882 31.686 1.00 89.75 83 PHE A C 1
ATOM 583 O O . PHE A 1 83 ? 1.878 -23.110 32.826 1.00 89.75 83 PHE A O 1
ATOM 590 N N . GLY A 1 84 ? 1.326 -23.865 30.791 1.00 86.75 84 GLY A N 1
ATOM 591 C CA . GLY A 1 84 ? 1.644 -25.267 31.070 1.00 86.75 84 GLY A CA 1
ATOM 592 C C . GLY A 1 84 ? 0.746 -25.910 32.132 1.00 86.75 84 GLY A C 1
ATOM 593 O O . GLY A 1 84 ? 1.142 -26.894 32.754 1.00 86.75 84 GLY A O 1
ATOM 594 N N . ARG A 1 85 ? -0.452 -25.357 32.356 1.00 88.44 85 ARG A N 1
ATOM 595 C CA . ARG A 1 85 ? -1.409 -25.786 33.388 1.00 88.44 85 ARG A CA 1
ATOM 596 C C . ARG A 1 85 ? -2.521 -26.694 32.859 1.00 88.44 85 ARG A C 1
ATOM 598 O O . ARG A 1 85 ? -3.369 -27.099 33.643 1.00 88.44 85 ARG A O 1
ATOM 605 N N . ALA A 1 86 ? -2.532 -27.020 31.567 1.00 88.88 86 ALA A N 1
ATOM 606 C CA . ALA A 1 86 ? -3.558 -27.863 30.955 1.00 88.88 86 ALA A CA 1
ATOM 607 C C . ALA A 1 86 ? -3.379 -29.361 31.316 1.00 88.88 86 ALA A C 1
ATOM 609 O O . ALA A 1 86 ? -2.426 -29.993 30.838 1.00 88.88 86 ALA A O 1
ATOM 610 N N . PRO A 1 87 ? -4.263 -29.968 32.137 1.00 90.25 87 PRO A N 1
ATOM 611 C CA . PRO A 1 87 ? -4.261 -31.414 32.353 1.00 90.25 87 PRO A CA 1
ATOM 612 C C . PRO A 1 87 ? -4.717 -32.167 31.090 1.00 90.25 87 PRO A C 1
ATOM 614 O O . PRO A 1 87 ? -5.436 -31.637 30.251 1.00 90.25 87 PRO A O 1
ATOM 617 N N . ARG A 1 88 ? -4.347 -33.448 30.945 1.00 89.69 88 ARG A N 1
ATOM 618 C CA . ARG A 1 88 ? -4.615 -34.207 29.700 1.00 89.69 88 ARG A CA 1
ATOM 619 C C . ARG A 1 88 ? -6.098 -34.274 29.316 1.00 89.69 88 ARG A C 1
ATOM 621 O O . ARG A 1 88 ? -6.415 -34.230 28.135 1.00 89.69 88 ARG A O 1
ATOM 628 N N . TRP A 1 89 ? -6.997 -34.358 30.297 1.00 92.25 89 TRP A N 1
ATOM 629 C CA . TRP A 1 89 ? -8.440 -34.403 30.043 1.00 92.25 89 TRP A CA 1
ATOM 630 C C . TRP A 1 89 ? -8.975 -33.085 29.465 1.00 92.25 89 TRP A C 1
ATOM 632 O O . TRP A 1 89 ? -9.885 -33.115 28.640 1.00 92.25 89 TRP A O 1
ATOM 642 N N . SER A 1 90 ? -8.385 -31.936 29.825 1.00 94.31 90 SER A N 1
ATOM 643 C CA . SER A 1 90 ? -8.833 -30.645 29.297 1.00 94.31 90 SER A CA 1
ATOM 644 C C . SER A 1 90 ? -8.468 -30.486 27.825 1.00 94.31 90 SER A C 1
ATOM 646 O O . SER A 1 90 ? -9.201 -29.834 27.099 1.00 94.31 90 SER A O 1
ATOM 648 N N . LEU A 1 91 ? -7.386 -31.116 27.355 1.00 93.88 91 LEU A N 1
ATOM 649 C CA . LEU A 1 91 ? -7.006 -31.107 25.937 1.00 93.88 91 LEU A CA 1
ATOM 650 C C . LEU A 1 91 ? -8.041 -31.828 25.058 1.00 93.88 91 LEU A C 1
ATOM 652 O O . LEU A 1 91 ? -8.354 -31.349 23.972 1.00 93.88 91 LEU A O 1
ATOM 656 N N . PHE A 1 92 ? -8.627 -32.931 25.542 1.00 94.12 92 PHE A N 1
ATOM 657 C CA . PHE A 1 92 ? -9.756 -33.573 24.859 1.00 94.12 92 PHE A CA 1
ATOM 658 C C . PHE A 1 92 ? -11.007 -32.690 24.873 1.00 94.12 92 PHE A C 1
ATOM 660 O O . PHE A 1 92 ? -11.690 -32.597 23.858 1.00 94.12 92 PHE A O 1
ATOM 667 N N . GLY A 1 93 ? -11.278 -32.004 25.989 1.00 94.44 93 GLY A N 1
ATOM 668 C CA . GLY A 1 93 ? -12.376 -31.036 26.078 1.00 94.44 93 GLY A CA 1
ATOM 669 C C . GLY A 1 93 ? -12.214 -29.860 25.108 1.00 94.44 93 GLY A C 1
ATOM 670 O O . GLY A 1 93 ? -13.170 -29.483 24.441 1.00 94.44 93 GLY A O 1
ATOM 671 N N . ILE A 1 94 ? -10.995 -29.333 24.970 1.00 95.69 94 ILE A N 1
ATOM 672 C CA . ILE A 1 94 ? -10.657 -28.269 24.015 1.00 95.69 94 ILE A CA 1
ATOM 673 C C . ILE A 1 94 ? -10.860 -28.755 22.578 1.00 95.69 94 ILE A C 1
ATOM 675 O O . ILE A 1 94 ? -11.489 -28.056 21.787 1.00 95.69 94 ILE A O 1
ATOM 679 N N . ALA A 1 95 ? -10.381 -29.955 22.239 1.00 94.62 95 ALA A N 1
ATOM 680 C CA . ALA A 1 95 ? -10.601 -30.527 20.914 1.00 94.62 95 ALA A CA 1
ATOM 681 C C . ALA A 1 95 ? -12.101 -30.715 20.622 1.00 94.62 95 ALA A C 1
ATOM 683 O O . ALA A 1 95 ? -12.575 -30.302 19.570 1.00 94.62 95 ALA A O 1
ATOM 684 N N . ALA A 1 96 ? -12.863 -31.272 21.567 1.00 96.00 96 ALA A N 1
ATOM 685 C CA . ALA A 1 96 ? -14.300 -31.484 21.406 1.00 96.00 96 ALA A CA 1
ATOM 686 C C . ALA A 1 96 ? -15.079 -30.170 21.233 1.00 96.00 96 ALA A C 1
ATOM 688 O O . ALA A 1 96 ? -15.958 -30.097 20.379 1.00 96.00 96 ALA A O 1
ATOM 689 N N . LEU A 1 97 ? -14.734 -29.130 22.000 1.00 96.31 97 LEU A N 1
ATOM 690 C CA . LEU A 1 97 ? -15.337 -27.803 21.874 1.00 96.31 97 LEU A CA 1
ATOM 691 C C . LEU A 1 97 ? -15.138 -27.230 20.469 1.00 96.31 97 LEU A C 1
ATOM 693 O O . LEU A 1 97 ? -16.109 -26.841 19.836 1.00 96.31 97 LEU A O 1
ATOM 697 N N . ASN A 1 98 ? -13.898 -27.197 19.977 1.00 96.25 98 ASN A N 1
ATOM 698 C CA . ASN A 1 98 ? -13.599 -26.613 18.667 1.00 96.25 98 ASN A CA 1
ATOM 699 C C . ASN A 1 98 ? -14.220 -27.439 17.529 1.00 96.25 98 ASN A C 1
ATOM 701 O O . ASN A 1 98 ? -14.722 -26.868 16.573 1.00 96.25 98 ASN A O 1
ATOM 705 N N . VAL A 1 99 ? -14.294 -28.772 17.656 1.00 95.94 99 VAL A N 1
ATOM 706 C CA . VAL A 1 99 ? -15.082 -29.596 16.719 1.00 95.94 99 VAL A CA 1
ATOM 707 C C . VAL A 1 99 ? -16.556 -29.192 16.735 1.00 95.94 99 VAL A C 1
ATOM 709 O O . VAL A 1 99 ? -17.160 -29.091 15.673 1.00 95.94 99 VAL A O 1
ATOM 712 N N . ALA A 1 100 ? -17.144 -28.951 17.910 1.00 94.31 100 ALA A N 1
ATOM 713 C CA . ALA A 1 100 ? -18.537 -28.525 18.001 1.00 94.31 100 ALA A CA 1
ATOM 714 C C . ALA A 1 100 ? -18.767 -27.159 17.334 1.00 94.31 100 ALA A C 1
ATOM 716 O O . ALA A 1 100 ? -19.757 -27.013 16.624 1.00 94.31 100 ALA A O 1
ATOM 717 N N . VAL A 1 101 ? -17.852 -26.197 17.501 1.00 94.25 101 VAL A N 1
ATOM 718 C CA . VAL A 1 101 ? -17.944 -24.883 16.838 1.00 94.25 101 VAL A CA 1
ATOM 719 C C . VAL A 1 101 ? -17.822 -25.020 15.318 1.00 94.25 101 VAL A C 1
ATOM 721 O O . VAL A 1 101 ? -18.710 -24.552 14.609 1.00 94.25 101 VAL A O 1
ATOM 724 N N . ILE A 1 102 ? -16.830 -25.773 14.823 1.00 92.06 102 ILE A N 1
ATOM 725 C CA . ILE A 1 102 ? -16.684 -26.074 13.388 1.00 92.06 102 ILE A CA 1
ATOM 726 C C . ILE A 1 102 ? -17.956 -26.727 12.839 1.00 92.06 102 ILE A C 1
ATOM 728 O O . ILE A 1 102 ? -18.414 -26.369 11.762 1.00 92.06 102 ILE A O 1
ATOM 732 N N . VAL A 1 103 ? -18.554 -27.684 13.557 1.00 89.88 103 VAL A N 1
ATOM 733 C CA . VAL A 1 103 ? -19.793 -28.347 13.120 1.00 89.88 103 VAL A CA 1
ATOM 734 C C . VAL A 1 103 ? -20.958 -27.363 13.065 1.00 89.88 103 VAL A C 1
ATOM 736 O O . VAL A 1 103 ? -21.692 -27.372 12.080 1.00 89.88 103 VAL A O 1
ATOM 739 N N . VAL A 1 104 ? -21.127 -26.512 14.080 1.00 86.31 104 VAL A N 1
ATOM 740 C CA . VAL A 1 104 ? -22.160 -25.463 14.084 1.00 86.31 104 VAL A CA 1
ATOM 741 C C . VAL A 1 104 ? -21.986 -24.539 12.877 1.00 86.31 104 VAL A C 1
ATOM 743 O O . VAL A 1 104 ? -22.960 -24.277 12.176 1.00 86.31 104 VAL A O 1
ATOM 746 N N . TRP A 1 105 ? -20.751 -24.128 12.582 1.00 85.44 105 TRP A N 1
ATOM 747 C CA . TRP A 1 105 ? -20.422 -23.310 11.417 1.00 85.44 105 TRP A CA 1
ATOM 748 C C . TRP A 1 105 ? -20.673 -24.031 10.082 1.00 85.44 105 TRP A C 1
ATOM 750 O O . TRP A 1 105 ? -21.313 -23.487 9.187 1.00 85.44 105 TRP A O 1
ATOM 760 N N . VAL A 1 106 ? -20.237 -25.286 9.930 1.00 82.44 106 VAL A N 1
ATOM 761 C CA . VAL A 1 106 ? -20.506 -26.068 8.711 1.00 82.44 106 VAL A CA 1
ATOM 762 C C . VAL A 1 106 ? -22.011 -26.199 8.496 1.00 82.44 106 VAL A C 1
ATOM 764 O O . VAL A 1 106 ? -22.483 -26.036 7.373 1.00 82.44 106 VAL A O 1
ATOM 767 N N . VAL A 1 107 ? -22.782 -26.475 9.550 1.00 80.62 107 VAL A N 1
ATOM 768 C CA . VAL A 1 107 ? -24.242 -26.596 9.460 1.00 80.62 107 VAL A CA 1
ATOM 769 C C . VAL A 1 107 ? -24.881 -25.263 9.077 1.00 80.62 107 VAL A C 1
ATOM 771 O O . VAL A 1 107 ? -25.730 -25.265 8.186 1.00 80.62 107 VAL A O 1
ATOM 774 N N . SER A 1 108 ? -24.456 -24.134 9.658 1.00 71.81 108 SER A N 1
ATOM 775 C CA . SER A 1 108 ? -24.997 -22.821 9.279 1.00 71.81 108 SER A CA 1
ATOM 776 C C . SER A 1 108 ? -24.729 -22.496 7.805 1.00 71.81 108 SER A C 1
ATOM 778 O O . SER A 1 108 ? -25.632 -22.038 7.108 1.00 71.81 108 SER A O 1
ATOM 780 N N . ARG A 1 109 ? -23.540 -22.832 7.286 1.00 70.94 109 ARG A N 1
ATOM 781 C CA . ARG A 1 109 ? -23.154 -22.565 5.888 1.00 70.94 109 ARG A CA 1
ATOM 782 C C . ARG A 1 109 ? -23.720 -23.557 4.869 1.00 70.94 109 ARG A C 1
ATOM 784 O O . ARG A 1 109 ? -23.881 -23.195 3.709 1.00 70.94 109 ARG A O 1
ATOM 791 N N . THR A 1 110 ? -24.012 -24.798 5.258 1.00 70.25 110 THR A N 1
ATOM 792 C CA . THR A 1 110 ? -24.455 -25.849 4.314 1.00 70.25 110 THR A CA 1
ATOM 793 C C . THR A 1 110 ? -25.956 -26.097 4.307 1.00 70.25 110 THR A C 1
ATOM 795 O O . THR A 1 110 ? -26.480 -26.514 3.276 1.00 70.25 110 THR A O 1
ATOM 798 N N . ALA A 1 111 ? -26.656 -25.858 5.417 1.00 63.19 111 ALA A N 1
ATOM 799 C CA . ALA A 1 111 ? -28.097 -26.075 5.486 1.00 63.19 111 ALA A CA 1
ATOM 800 C C . ALA A 1 111 ? -28.896 -24.820 5.104 1.00 63.19 111 ALA A C 1
ATOM 802 O O . ALA A 1 111 ? -29.968 -24.963 4.519 1.00 63.19 111 ALA A O 1
ATOM 803 N N . GLY A 1 112 ? -28.365 -23.618 5.382 1.00 54.09 112 GLY A N 1
ATOM 804 C CA . GLY A 1 112 ? -29.107 -22.356 5.279 1.00 54.09 112 GLY A CA 1
ATOM 805 C C . GLY A 1 112 ? -30.345 -22.344 6.191 1.00 54.09 112 GLY A C 1
ATOM 806 O O . GLY A 1 112 ? -30.885 -23.388 6.548 1.00 54.09 112 GLY A O 1
ATOM 807 N N . ILE A 1 113 ? -30.827 -21.170 6.598 1.00 48.12 113 ILE A N 1
ATOM 808 C CA . ILE A 1 113 ? -32.107 -21.102 7.329 1.00 48.12 113 ILE A CA 1
ATOM 809 C C . ILE A 1 113 ? -33.302 -21.006 6.360 1.00 48.12 113 ILE A C 1
ATOM 811 O O . ILE A 1 113 ? -34.377 -21.471 6.719 1.00 48.12 113 ILE A O 1
ATOM 815 N N . ASP A 1 114 ? -33.088 -20.591 5.097 1.00 47.09 114 ASP A N 1
ATOM 816 C CA . ASP A 1 114 ? -34.147 -20.431 4.076 1.00 47.09 114 ASP A CA 1
ATOM 817 C C . ASP A 1 114 ? -33.730 -20.829 2.633 1.00 47.09 114 ASP A C 1
ATOM 819 O O . ASP A 1 114 ? -34.312 -20.380 1.645 1.00 47.09 114 ASP A O 1
ATOM 823 N N . GLY A 1 115 ? -32.711 -21.683 2.468 1.00 51.91 115 GLY A N 1
ATOM 824 C CA . GLY A 1 115 ? -32.283 -22.181 1.146 1.00 51.91 115 GLY A CA 1
ATOM 825 C C . GLY A 1 115 ? -31.312 -21.281 0.363 1.00 51.91 115 GLY A C 1
ATOM 826 O O . GLY A 1 115 ? -30.944 -21.618 -0.762 1.00 51.91 115 GLY A O 1
ATOM 827 N N . THR A 1 116 ? -30.841 -20.179 0.951 1.00 45.31 116 THR A N 1
ATOM 828 C CA . THR A 1 116 ? -29.695 -19.403 0.454 1.00 45.31 116 THR A CA 1
ATOM 829 C C . THR A 1 116 ? -28.419 -19.818 1.185 1.00 45.31 116 THR A C 1
ATOM 831 O O . THR A 1 116 ? -28.348 -19.743 2.410 1.00 45.31 116 THR A O 1
ATOM 834 N N . VAL A 1 117 ? -27.407 -20.258 0.433 1.00 55.81 117 VAL A N 1
ATOM 835 C CA . VAL A 1 117 ? -26.063 -20.536 0.962 1.00 55.81 117 VAL A CA 1
ATOM 836 C C . VAL A 1 117 ? -25.373 -19.201 1.215 1.00 55.81 117 VAL A C 1
ATOM 838 O O . VAL A 1 117 ? -25.135 -18.438 0.280 1.00 55.81 117 VAL A O 1
ATOM 841 N N . GLU A 1 118 ? -25.066 -18.907 2.473 1.00 55.00 118 GLU A N 1
ATOM 842 C CA . GLU A 1 118 ? -24.304 -17.712 2.820 1.00 55.00 118 GLU A CA 1
ATOM 843 C C . GLU A 1 118 ? -22.845 -17.858 2.350 1.00 55.00 118 GLU A C 1
ATOM 845 O O . GLU A 1 118 ? -22.230 -18.917 2.511 1.00 55.00 118 GLU A O 1
ATOM 850 N N . GLN A 1 119 ? -22.286 -16.800 1.751 1.00 59.31 119 GLN A N 1
ATOM 851 C CA . GLN A 1 119 ? -20.897 -16.804 1.288 1.00 59.31 119 GLN A CA 1
ATOM 852 C C . GLN A 1 119 ? -19.942 -16.961 2.476 1.00 59.31 119 GLN A C 1
ATOM 854 O O . GLN A 1 119 ? -20.145 -16.367 3.531 1.00 59.31 119 GLN A O 1
ATOM 859 N N . VAL A 1 120 ? -18.887 -17.759 2.300 1.00 65.75 120 VAL A N 1
ATOM 860 C CA . VAL A 1 120 ? -17.854 -17.924 3.327 1.00 65.75 120 VAL A CA 1
ATOM 861 C C . VAL A 1 120 ? -17.025 -16.644 3.397 1.00 65.75 120 VAL A C 1
ATOM 863 O O . VAL A 1 120 ? -16.285 -16.335 2.460 1.00 65.75 120 VAL A O 1
ATOM 866 N N . GLY A 1 121 ? -17.135 -15.911 4.505 1.00 70.06 121 GLY A N 1
ATOM 867 C CA . GLY A 1 121 ? -16.304 -14.743 4.765 1.00 70.06 121 GLY A CA 1
ATOM 868 C C . GLY A 1 121 ? -14.851 -15.129 5.048 1.00 70.06 121 GLY A C 1
ATOM 869 O O . GLY A 1 121 ? -14.546 -16.228 5.517 1.00 70.06 121 GLY A O 1
ATOM 870 N N . PHE A 1 122 ? -13.920 -14.207 4.807 1.00 70.94 122 PHE A N 1
ATOM 871 C CA . PHE A 1 122 ? -12.508 -14.413 5.150 1.00 70.94 122 PHE A CA 1
ATOM 872 C C . PHE A 1 122 ? -12.315 -14.666 6.656 1.00 70.94 122 PHE A C 1
ATOM 874 O O . PHE A 1 122 ? -11.556 -15.555 7.043 1.00 70.94 122 PHE A O 1
ATOM 881 N N . ALA A 1 123 ? -13.047 -13.931 7.502 1.00 71.44 123 ALA A N 1
ATOM 882 C CA . ALA A 1 123 ? -13.026 -14.110 8.952 1.00 71.44 123 ALA A CA 1
ATOM 883 C C . ALA A 1 123 ? -13.508 -15.508 9.379 1.00 71.44 123 ALA A C 1
ATOM 885 O O . ALA A 1 123 ? -12.885 -16.133 10.237 1.00 71.44 123 ALA A O 1
ATOM 886 N N . ASP A 1 124 ? -14.547 -16.033 8.723 1.00 76.38 124 ASP A N 1
ATOM 887 C CA . ASP A 1 124 ? -15.094 -17.371 8.972 1.00 76.38 124 ASP A CA 1
ATOM 888 C C . ASP A 1 124 ? -14.093 -18.484 8.644 1.00 76.38 124 ASP A C 1
ATOM 890 O O . ASP A 1 124 ? -13.879 -19.413 9.430 1.00 76.38 124 ASP A O 1
ATOM 894 N N . ALA A 1 125 ? -13.464 -18.386 7.468 1.00 79.88 125 ALA A N 1
ATOM 895 C CA . ALA A 1 125 ? -12.466 -19.348 7.014 1.00 79.88 125 ALA A CA 1
ATOM 896 C C . ALA A 1 125 ? -11.230 -19.332 7.922 1.00 79.88 125 ALA A C 1
ATOM 898 O O . ALA A 1 125 ? -10.687 -20.386 8.262 1.00 79.88 125 ALA A O 1
ATOM 899 N N . LEU A 1 126 ? -10.808 -18.141 8.349 1.00 82.12 126 LEU A N 1
ATOM 900 C CA . LEU A 1 126 ? -9.674 -17.960 9.244 1.00 82.12 126 LEU A CA 1
ATOM 901 C C . LEU A 1 126 ? -9.955 -18.502 10.653 1.00 82.12 126 LEU A C 1
ATOM 903 O O . LEU A 1 126 ? -9.115 -19.218 11.203 1.00 82.12 126 LEU A O 1
ATOM 907 N N . ALA A 1 127 ? -11.127 -18.206 11.222 1.00 85.94 127 ALA A N 1
ATOM 908 C CA . ALA A 1 127 ? -11.548 -18.757 12.507 1.00 85.94 127 ALA A CA 1
ATOM 909 C C . ALA A 1 127 ? -11.564 -20.291 12.451 1.00 85.94 127 ALA A C 1
ATOM 911 O O . ALA A 1 127 ? -10.887 -20.939 13.248 1.00 85.94 127 ALA A O 1
ATOM 912 N N . SER A 1 128 ? -12.201 -20.867 11.428 1.00 87.56 128 SER A N 1
ATOM 913 C CA . SER A 1 128 ? -12.262 -22.320 11.224 1.00 87.56 128 SER A CA 1
ATOM 914 C C . SER A 1 128 ? -10.874 -22.954 11.066 1.00 87.56 128 SER A C 1
ATOM 916 O O . SER A 1 128 ? -10.608 -24.028 11.609 1.00 87.56 128 SER A O 1
ATOM 918 N N . ALA A 1 129 ? -9.944 -22.293 10.366 1.00 86.56 129 ALA A N 1
ATOM 919 C CA . ALA A 1 129 ? -8.568 -22.770 10.232 1.00 86.56 129 ALA A CA 1
ATOM 920 C C . ALA A 1 129 ? -7.844 -22.821 11.588 1.00 86.56 129 ALA A C 1
ATOM 922 O O . ALA A 1 129 ? -7.195 -23.823 11.909 1.00 86.56 129 ALA A O 1
ATOM 923 N N . PHE A 1 130 ? -7.985 -21.780 12.414 1.00 91.38 130 PHE A N 1
ATOM 924 C CA . PHE A 1 130 ? -7.440 -21.786 13.770 1.00 91.38 130 PHE A CA 1
ATOM 925 C C . PHE A 1 130 ? -8.059 -22.883 14.639 1.00 91.38 130 PHE A C 1
ATOM 927 O O . PHE A 1 130 ? -7.338 -23.560 15.376 1.00 91.38 130 PHE A O 1
ATOM 934 N N . GLU A 1 131 ? -9.361 -23.125 14.520 1.00 93.75 131 GLU A N 1
ATOM 935 C CA . GLU A 1 131 ? -10.036 -24.197 15.248 1.00 93.75 131 GLU A CA 1
ATOM 936 C C . GLU A 1 131 ? -9.528 -25.582 14.838 1.00 93.75 131 GLU A C 1
ATOM 938 O O . GLU A 1 131 ? -9.241 -26.409 15.704 1.00 93.75 131 GLU A O 1
ATOM 943 N N . VAL A 1 132 ? -9.304 -25.828 13.543 1.00 90.31 132 VAL A N 1
ATOM 944 C CA . VAL A 1 132 ? -8.716 -27.086 13.048 1.00 90.31 132 VAL A CA 1
ATOM 945 C C . VAL A 1 132 ? -7.310 -27.305 13.616 1.00 90.31 132 VAL A C 1
ATOM 947 O O . VAL A 1 132 ? -6.991 -28.408 14.076 1.00 90.31 132 VAL A O 1
ATOM 950 N N . ILE A 1 133 ? -6.477 -26.259 13.652 1.00 89.69 133 ILE A N 1
ATOM 951 C CA . ILE A 1 133 ? -5.141 -26.317 14.269 1.00 89.69 133 ILE A CA 1
ATOM 952 C C . ILE A 1 133 ? -5.257 -26.619 15.769 1.00 89.69 133 ILE A C 1
ATOM 954 O O . ILE A 1 133 ? -4.525 -27.469 16.290 1.00 89.69 133 ILE A O 1
ATOM 958 N N . ALA A 1 134 ? -6.194 -25.969 16.464 1.00 93.44 134 ALA A N 1
ATOM 959 C CA . ALA A 1 134 ? -6.435 -26.188 17.883 1.00 93.44 134 ALA A CA 1
ATOM 960 C C . ALA A 1 134 ? -6.889 -27.628 18.177 1.00 93.44 134 ALA A C 1
ATOM 962 O O . ALA A 1 134 ? -6.399 -28.226 19.139 1.00 93.44 134 ALA A O 1
ATOM 963 N N . VAL A 1 135 ? -7.751 -28.218 17.341 1.00 94.25 135 VAL A N 1
ATOM 964 C CA . VAL A 1 135 ? -8.185 -29.623 17.447 1.00 94.25 135 VAL A CA 1
ATOM 965 C C . VAL A 1 135 ? -7.000 -30.567 17.260 1.00 94.25 135 VAL A C 1
ATOM 967 O O . VAL A 1 135 ? -6.695 -31.358 18.158 1.00 94.25 135 VAL A O 1
ATOM 970 N N . GLY A 1 136 ? -6.303 -30.473 16.124 1.00 87.25 136 GLY A N 1
ATOM 971 C CA . GLY A 1 136 ? -5.203 -31.377 15.788 1.00 87.25 136 GLY A CA 1
ATOM 972 C C . GLY A 1 136 ? -4.071 -31.311 16.811 1.00 87.25 136 GLY A C 1
ATOM 973 O O . GLY A 1 136 ? -3.641 -32.336 17.344 1.00 87.25 136 GLY A O 1
ATOM 974 N N . GLY A 1 137 ? -3.627 -30.103 17.158 1.00 88.25 137 GLY A N 1
ATOM 975 C CA . GLY A 1 137 ? -2.545 -29.921 18.116 1.00 88.25 137 GLY A CA 1
ATOM 976 C C . GLY A 1 137 ? -2.933 -30.319 19.545 1.00 88.25 137 GLY A C 1
ATOM 977 O O . GLY A 1 137 ? -2.120 -30.933 20.239 1.00 88.25 137 GLY A O 1
ATOM 978 N N . SER A 1 138 ? -4.174 -30.071 19.984 1.00 91.31 138 SER A N 1
ATOM 979 C CA . SER A 1 138 ? -4.646 -30.533 21.301 1.00 91.31 138 SER A CA 1
ATOM 980 C C . SER A 1 138 ? -4.682 -32.059 21.391 1.00 91.31 138 SER A C 1
ATOM 982 O O . SER A 1 138 ? -4.261 -32.615 22.407 1.00 91.31 138 SER A O 1
ATOM 984 N N . LEU A 1 139 ? -5.101 -32.753 20.325 1.00 89.81 139 LEU A N 1
ATOM 985 C CA . LEU A 1 139 ? -5.078 -34.217 20.260 1.00 89.81 139 LEU A CA 1
ATOM 986 C C . LEU A 1 139 ? -3.647 -34.767 20.253 1.00 89.81 139 LEU A C 1
ATOM 988 O O . LEU A 1 139 ? -3.354 -35.687 21.016 1.00 89.81 139 LEU A O 1
ATOM 992 N N . LEU A 1 140 ? -2.728 -34.170 19.486 1.00 88.56 140 LEU A N 1
ATOM 993 C CA . LEU A 1 140 ? -1.308 -34.548 19.506 1.00 88.56 140 LEU A CA 1
ATOM 994 C C . LEU A 1 140 ? -0.702 -34.403 20.911 1.00 88.56 140 LEU A C 1
ATOM 996 O O . LEU A 1 140 ? -0.007 -35.305 21.389 1.00 88.56 140 LEU A O 1
ATOM 1000 N N . LEU A 1 141 ? -1.003 -33.302 21.609 1.00 88.75 141 LEU A N 1
ATOM 1001 C CA . LEU A 1 141 ? -0.558 -33.067 22.986 1.00 88.75 141 LEU A CA 1
ATOM 1002 C C . LEU A 1 141 ? -1.190 -34.048 23.986 1.00 88.75 141 LEU A C 1
ATOM 1004 O O . LEU A 1 141 ? -0.500 -34.504 24.904 1.00 88.75 141 LEU A O 1
ATOM 1008 N N . ALA A 1 142 ? -2.473 -34.378 23.822 1.00 90.06 142 ALA A N 1
ATOM 1009 C CA . ALA A 1 142 ? -3.205 -35.290 24.700 1.00 90.06 142 ALA A CA 1
ATOM 1010 C C . ALA A 1 142 ? -2.709 -36.737 24.559 1.00 90.06 142 ALA A C 1
ATOM 1012 O O . ALA A 1 142 ? -2.404 -37.392 25.566 1.00 90.06 142 ALA A O 1
ATOM 1013 N N . LEU A 1 143 ? -2.557 -37.198 23.314 1.00 89.38 143 LEU A N 1
ATOM 1014 C CA . LEU A 1 143 ? -2.097 -38.540 22.942 1.00 89.38 143 LEU A CA 1
ATOM 1015 C C . LEU A 1 143 ? -0.583 -38.716 23.123 1.00 89.38 143 LEU A C 1
ATOM 1017 O O . LEU A 1 143 ? -0.098 -39.838 23.224 1.00 89.38 143 LEU A O 1
ATOM 1021 N N . GLY A 1 144 ? 0.167 -37.614 23.238 1.00 83.44 144 GLY A N 1
ATOM 1022 C CA . GLY A 1 144 ? 1.621 -37.642 23.399 1.00 83.44 144 GLY A CA 1
ATOM 1023 C C . GLY A 1 144 ? 2.371 -37.995 22.114 1.00 83.44 144 GLY A C 1
ATOM 1024 O O . GLY A 1 144 ? 3.511 -38.438 22.186 1.00 83.44 144 GLY A O 1
ATOM 1025 N N . TRP A 1 145 ? 1.754 -37.792 20.949 1.00 82.12 145 TRP A N 1
ATOM 1026 C CA . TRP A 1 145 ? 2.307 -38.112 19.626 1.00 82.12 145 TRP A CA 1
ATOM 1027 C C . TRP A 1 145 ? 3.196 -36.992 19.070 1.00 82.12 145 TRP A C 1
ATOM 1029 O O . TRP A 1 145 ? 3.166 -36.682 17.883 1.00 82.12 145 TRP A O 1
ATOM 1039 N N . VAL A 1 146 ? 3.974 -36.346 19.939 1.00 78.31 146 VAL A N 1
ATOM 1040 C CA . VAL A 1 146 ? 4.864 -35.245 19.561 1.00 78.31 146 VAL A CA 1
ATOM 1041 C C . VAL A 1 146 ? 6.311 -35.734 19.603 1.00 78.31 146 VAL A C 1
ATOM 1043 O O . VAL A 1 146 ? 6.713 -36.372 20.574 1.00 78.31 146 VAL A O 1
ATOM 1046 N N . GLY A 1 147 ? 7.081 -35.448 18.548 1.00 71.31 147 GLY A N 1
ATOM 1047 C CA . GLY A 1 147 ? 8.479 -35.873 18.414 1.00 71.31 147 GLY A CA 1
ATOM 1048 C C . GLY A 1 147 ? 9.410 -35.350 19.526 1.00 71.31 147 GLY A C 1
ATOM 1049 O O . GLY A 1 147 ? 9.037 -34.456 20.291 1.00 71.31 147 GLY A O 1
ATOM 1050 N N . PRO A 1 148 ? 10.636 -35.894 19.642 1.00 59.66 148 PRO A N 1
ATOM 1051 C CA . PRO A 1 148 ? 11.479 -35.670 20.815 1.00 59.66 148 PRO A CA 1
ATOM 1052 C C . PRO A 1 148 ? 12.098 -34.264 20.888 1.00 59.66 148 PRO A C 1
ATOM 1054 O O . PRO A 1 148 ? 12.095 -33.674 21.968 1.00 59.66 148 PRO A O 1
ATOM 1057 N N . MET A 1 14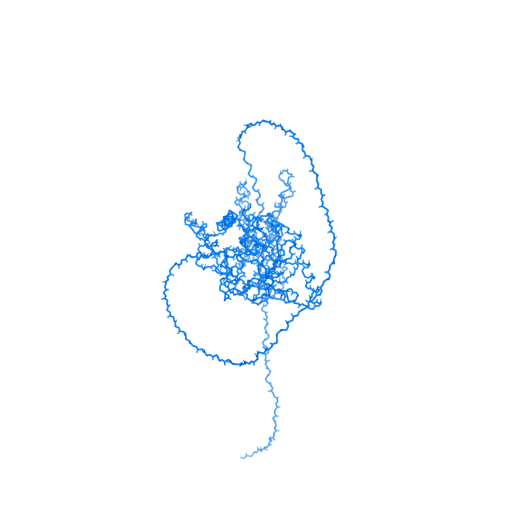9 ? 12.611 -33.700 19.784 1.00 69.88 149 MET A N 1
ATOM 1058 C CA . MET A 1 149 ? 13.370 -32.436 19.796 1.00 69.88 149 MET A CA 1
ATOM 1059 C C . MET A 1 149 ? 13.299 -31.668 18.466 1.00 69.88 149 MET A C 1
ATOM 1061 O O . MET A 1 149 ? 13.156 -32.270 17.407 1.00 69.88 149 MET A O 1
ATOM 1065 N N . VAL A 1 150 ? 13.431 -30.341 18.544 1.00 64.81 150 VAL A N 1
ATOM 1066 C CA . VAL A 1 150 ? 13.542 -29.381 17.426 1.00 64.81 150 VAL A CA 1
ATOM 1067 C C . VAL A 1 150 ? 14.619 -28.332 17.740 1.00 64.81 150 VAL A C 1
ATOM 1069 O O . VAL A 1 150 ? 14.898 -28.067 18.909 1.00 64.81 150 VAL A O 1
ATOM 1072 N N . SER A 1 151 ? 15.236 -27.745 16.711 1.00 58.94 151 SER A N 1
ATOM 1073 C CA . SER A 1 151 ? 16.268 -26.697 16.847 1.00 58.94 151 SER A CA 1
ATOM 1074 C C . SER A 1 151 ? 15.714 -25.395 17.462 1.00 58.94 151 SER A C 1
ATOM 1076 O O . SER A 1 151 ? 14.592 -24.998 17.139 1.00 58.94 151 SER A O 1
ATOM 1078 N N . GLU A 1 152 ? 16.493 -24.700 18.308 1.00 57.00 152 GLU A N 1
ATOM 1079 C CA . GLU A 1 152 ? 16.145 -23.382 18.888 1.00 57.00 152 GLU A CA 1
ATOM 1080 C C . GLU A 1 152 ? 15.850 -22.322 17.819 1.00 57.00 152 GLU A C 1
ATOM 1082 O O . GLU A 1 152 ? 14.944 -21.505 17.978 1.00 57.00 152 GLU A O 1
ATOM 1087 N N . TYR A 1 153 ? 16.570 -22.370 16.696 1.00 55.81 153 TYR A N 1
ATOM 1088 C CA . TYR A 1 153 ? 16.365 -21.459 15.569 1.00 55.81 153 TYR A CA 1
ATOM 1089 C C . TYR A 1 153 ? 15.024 -21.716 14.871 1.00 55.81 153 TYR A C 1
ATOM 1091 O O . TYR A 1 153 ? 14.281 -20.778 14.583 1.00 55.81 153 TYR A O 1
ATOM 1099 N N . ALA A 1 154 ? 14.657 -22.991 14.686 1.00 56.19 154 ALA A N 1
ATOM 1100 C CA . ALA A 1 154 ? 13.337 -23.363 14.180 1.00 56.19 154 ALA A CA 1
ATOM 1101 C C . ALA A 1 154 ? 12.221 -22.944 15.157 1.00 56.19 154 ALA A C 1
ATOM 1103 O O . ALA A 1 154 ? 11.141 -22.549 14.722 1.00 56.19 154 ALA A O 1
ATOM 1104 N N . MET A 1 155 ? 12.485 -22.958 16.472 1.00 54.34 155 MET A N 1
ATOM 1105 C CA . MET A 1 155 ? 11.562 -22.447 17.490 1.00 54.34 155 MET A CA 1
ATOM 1106 C C . MET A 1 155 ? 11.363 -20.932 17.386 1.00 54.34 155 MET A C 1
ATOM 1108 O O . MET A 1 155 ? 10.219 -20.490 17.321 1.00 54.34 155 MET A O 1
ATOM 1112 N N . GLY A 1 156 ? 12.441 -20.144 17.380 1.00 50.81 156 GLY A N 1
ATOM 1113 C CA . GLY A 1 156 ? 12.360 -18.681 17.346 1.00 50.81 156 GLY A CA 1
ATOM 1114 C C . GLY A 1 156 ? 11.623 -18.172 16.108 1.00 50.81 156 GLY A C 1
ATOM 1115 O O . GLY A 1 156 ? 10.699 -17.367 16.228 1.00 50.81 156 GLY A O 1
ATOM 1116 N N . ALA A 1 157 ? 11.954 -18.729 14.940 1.00 48.75 157 ALA A N 1
ATOM 1117 C CA . ALA A 1 157 ? 11.285 -18.408 13.685 1.00 48.75 157 ALA A CA 1
ATOM 1118 C C . ALA A 1 157 ? 9.801 -18.809 13.715 1.00 48.75 157 ALA A C 1
ATOM 1120 O O . ALA A 1 157 ? 8.940 -17.993 13.408 1.00 48.75 157 ALA A O 1
ATOM 1121 N N . THR A 1 158 ? 9.468 -20.029 14.152 1.00 55.12 158 THR A N 1
ATOM 1122 C CA . THR A 1 158 ? 8.070 -20.499 14.155 1.00 55.12 158 THR A CA 1
ATOM 1123 C C . THR A 1 158 ? 7.205 -19.716 15.143 1.00 55.12 158 THR A C 1
ATOM 1125 O O . THR A 1 158 ? 6.086 -19.346 14.804 1.00 55.12 158 THR A O 1
ATOM 1128 N N . VAL A 1 159 ? 7.702 -19.425 16.349 1.00 58.03 159 VAL A N 1
ATOM 1129 C CA . VAL A 1 159 ? 6.948 -18.692 17.382 1.00 58.03 159 VAL A CA 1
ATOM 1130 C C . VAL A 1 159 ? 6.765 -17.222 16.996 1.00 58.03 159 VAL A C 1
ATOM 1132 O O . VAL A 1 159 ? 5.653 -16.706 17.104 1.00 58.03 159 VAL A O 1
ATOM 1135 N N . GLY A 1 160 ? 7.818 -16.569 16.494 1.00 53.91 160 GLY A N 1
ATOM 1136 C CA . GLY A 1 160 ? 7.758 -15.184 16.019 1.00 53.91 160 GLY A CA 1
ATOM 1137 C C . GLY A 1 160 ? 6.839 -15.018 14.807 1.00 53.91 160 GLY A C 1
ATOM 1138 O O . GLY A 1 160 ? 5.967 -14.151 14.817 1.00 53.91 160 GLY A O 1
ATOM 1139 N N . MET A 1 161 ? 6.962 -15.902 13.808 1.00 54.34 161 MET A N 1
ATOM 1140 C CA . MET A 1 161 ? 6.102 -15.892 12.619 1.00 54.34 161 MET A CA 1
ATOM 1141 C C . MET A 1 161 ? 4.649 -16.229 12.957 1.00 54.34 161 MET A C 1
ATOM 1143 O O . MET A 1 161 ? 3.752 -15.605 12.410 1.00 54.34 161 MET A O 1
ATOM 1147 N N . SER A 1 162 ? 4.394 -17.161 13.884 1.00 59.78 162 SER A N 1
ATOM 1148 C CA . SER A 1 162 ? 3.025 -17.533 14.273 1.00 59.78 162 SER A CA 1
ATOM 1149 C C . SER A 1 162 ? 2.320 -16.413 15.033 1.00 59.78 162 SER A C 1
ATOM 1151 O O . SER A 1 162 ? 1.145 -16.167 14.792 1.00 59.78 162 SER A O 1
ATOM 1153 N N . LEU A 1 163 ? 3.019 -15.705 15.926 1.00 63.81 163 LEU A N 1
ATOM 1154 C CA . LEU A 1 163 ? 2.429 -14.581 16.654 1.00 63.81 163 LEU A CA 1
ATOM 1155 C C . LEU A 1 163 ? 2.169 -13.389 15.725 1.00 63.81 163 LEU A C 1
ATOM 1157 O O . LEU A 1 163 ? 1.077 -12.827 15.756 1.00 63.81 163 LEU A O 1
ATOM 1161 N N . ALA A 1 164 ? 3.134 -13.042 14.868 1.00 61.50 164 ALA A N 1
ATOM 1162 C CA . ALA A 1 164 ? 2.967 -11.986 13.873 1.00 61.50 164 ALA A CA 1
ATOM 1163 C C . ALA A 1 164 ? 1.860 -12.326 12.862 1.00 61.50 164 ALA A C 1
ATOM 1165 O O . ALA A 1 164 ? 1.036 -11.468 12.565 1.00 61.50 164 ALA A O 1
ATOM 1166 N N . ALA A 1 165 ? 1.779 -13.579 12.401 1.00 63.25 165 ALA A N 1
ATOM 1167 C CA . ALA A 1 165 ? 0.724 -14.041 11.504 1.00 63.25 165 ALA A CA 1
ATOM 1168 C C . ALA A 1 165 ? -0.649 -14.029 12.179 1.00 63.25 165 ALA A C 1
ATOM 1170 O O . ALA A 1 165 ? -1.598 -13.544 11.580 1.00 63.25 165 ALA A O 1
ATOM 1171 N N . VAL A 1 166 ? -0.776 -14.492 13.428 1.00 71.44 166 VAL A N 1
ATOM 1172 C CA . VAL A 1 166 ? -2.050 -14.420 14.164 1.00 71.44 166 VAL A CA 1
ATOM 1173 C C . VAL A 1 166 ? -2.483 -12.966 14.337 1.00 71.44 166 VAL A C 1
ATOM 1175 O O . VAL A 1 166 ? -3.628 -12.643 14.041 1.00 71.44 166 VAL A O 1
ATOM 1178 N N . ILE A 1 167 ? -1.579 -12.068 14.741 1.00 74.50 167 ILE A N 1
ATOM 1179 C CA . ILE A 1 167 ? -1.895 -10.640 14.891 1.00 74.50 167 ILE A CA 1
ATOM 1180 C C . ILE A 1 167 ? -2.283 -10.021 13.544 1.00 74.50 167 ILE A C 1
ATOM 1182 O O . ILE A 1 167 ? -3.289 -9.318 13.474 1.00 74.50 167 ILE A O 1
ATOM 1186 N N . ALA A 1 168 ? -1.530 -10.293 12.477 1.00 64.62 168 ALA A N 1
ATOM 1187 C CA . ALA A 1 168 ? -1.792 -9.757 11.145 1.00 64.62 168 ALA A CA 1
ATOM 1188 C C . ALA A 1 168 ? -3.113 -10.278 10.564 1.00 64.62 168 ALA A C 1
ATOM 1190 O O . ALA A 1 168 ? -3.904 -9.491 10.055 1.00 64.62 168 ALA A O 1
ATOM 1191 N N . LEU A 1 169 ? -3.388 -11.578 10.687 1.00 67.88 169 LEU A N 1
ATOM 1192 C CA . LEU A 1 169 ? -4.593 -12.218 10.159 1.00 67.88 169 LEU A CA 1
ATOM 1193 C C . LEU A 1 169 ? -5.844 -11.814 10.947 1.00 67.88 169 LEU A C 1
ATOM 1195 O O . LEU A 1 169 ? -6.863 -11.486 10.341 1.00 67.88 169 LEU A O 1
ATOM 1199 N N . VAL A 1 170 ? -5.763 -11.757 12.282 1.00 71.19 170 VAL A N 1
ATOM 1200 C CA . VAL A 1 170 ? -6.855 -11.229 13.113 1.00 71.19 170 VAL A CA 1
ATOM 1201 C C . VAL A 1 170 ? -7.089 -9.757 12.779 1.00 71.19 170 VAL A C 1
ATOM 1203 O O . VAL A 1 170 ? -8.222 -9.378 12.523 1.00 71.19 170 VAL A O 1
ATOM 1206 N N . SER A 1 171 ? -6.043 -8.934 12.670 1.00 69.81 171 SER A N 1
ATOM 1207 C CA . SER A 1 171 ? -6.201 -7.520 12.294 1.00 69.81 171 SER A CA 1
ATOM 1208 C C . SER A 1 171 ? -6.802 -7.349 10.895 1.00 69.81 171 SER A C 1
ATOM 1210 O O . SER A 1 171 ? -7.663 -6.494 10.709 1.00 69.81 171 SER A O 1
ATOM 1212 N N . ALA A 1 172 ? -6.406 -8.183 9.927 1.00 59.09 172 ALA A N 1
ATOM 1213 C CA . ALA A 1 172 ? -6.953 -8.177 8.572 1.00 59.09 172 ALA A CA 1
ATOM 1214 C C . ALA A 1 172 ? -8.446 -8.539 8.545 1.00 59.09 172 ALA A C 1
ATOM 1216 O O . ALA A 1 172 ? -9.206 -7.915 7.814 1.00 59.09 172 ALA A O 1
ATOM 1217 N N . SER A 1 173 ? -8.889 -9.483 9.381 1.00 61.59 173 SER A N 1
ATOM 1218 C CA . SER A 1 173 ? -10.307 -9.866 9.468 1.00 61.59 173 SER A CA 1
ATOM 1219 C C . SER A 1 173 ? -11.229 -8.745 9.973 1.00 61.59 173 SER A C 1
ATOM 1221 O O . SER A 1 173 ? -12.418 -8.758 9.679 1.00 61.59 173 SER A O 1
ATOM 1223 N N . LEU A 1 174 ? -10.679 -7.765 10.701 1.00 59.53 174 LEU A N 1
ATOM 1224 C CA . LEU A 1 174 ? -11.417 -6.627 11.263 1.00 59.53 174 LEU A CA 1
ATOM 1225 C C . LEU A 1 174 ? -11.503 -5.435 10.306 1.00 59.53 174 LEU A C 1
ATOM 1227 O O . LEU A 1 174 ? -12.109 -4.415 10.633 1.00 59.53 174 LEU A O 1
ATOM 1231 N N . VAL A 1 175 ? -10.878 -5.530 9.133 1.00 58.25 175 VAL A N 1
ATOM 1232 C CA . VAL A 1 175 ? -10.976 -4.509 8.091 1.00 58.25 175 VAL A CA 1
ATOM 1233 C C . VAL A 1 175 ? -12.304 -4.717 7.353 1.00 58.25 175 VAL A C 1
ATOM 1235 O O . VAL A 1 175 ? -12.485 -5.785 6.774 1.00 58.25 175 VAL A O 1
ATOM 1238 N N . PRO A 1 176 ? -13.220 -3.729 7.284 1.00 48.22 176 PRO A N 1
ATOM 1239 C CA . PRO A 1 176 ? -14.534 -3.900 6.647 1.00 48.22 176 PRO A CA 1
ATOM 1240 C C . PRO A 1 176 ? -14.481 -4.380 5.188 1.00 48.22 176 PRO A C 1
ATOM 1242 O O . PRO A 1 176 ? -15.359 -5.109 4.744 1.00 48.22 176 PRO A O 1
ATOM 1245 N N . ALA A 1 177 ? -13.416 -4.031 4.458 1.00 46.50 177 ALA A N 1
ATOM 1246 C CA . ALA A 1 177 ? -13.177 -4.489 3.087 1.00 46.50 177 ALA A CA 1
ATOM 1247 C C . ALA A 1 177 ? -12.807 -5.985 2.973 1.00 46.50 177 ALA A C 1
ATOM 1249 O O . ALA A 1 177 ? -12.892 -6.551 1.888 1.00 46.50 177 ALA A O 1
ATOM 1250 N N . LEU A 1 178 ? -12.387 -6.617 4.073 1.00 43.59 178 LEU A N 1
ATOM 1251 C CA . LEU A 1 178 ? -11.968 -8.021 4.149 1.00 43.59 178 LEU A CA 1
ATOM 1252 C C . LEU A 1 178 ? -12.896 -8.861 5.049 1.00 43.59 178 LEU A C 1
ATOM 1254 O O . LEU A 1 178 ? -12.947 -10.076 4.898 1.00 43.59 178 LEU A O 1
ATOM 1258 N N . GLY A 1 179 ? -13.642 -8.236 5.967 1.00 43.66 179 GLY A N 1
ATOM 1259 C CA . GLY A 1 179 ? -14.488 -8.888 6.976 1.00 43.66 179 GLY A CA 1
ATOM 1260 C C . GLY A 1 179 ? -15.857 -9.388 6.496 1.00 43.66 179 GLY A C 1
ATOM 1261 O O . GLY A 1 179 ? -16.547 -10.046 7.261 1.00 43.66 179 GLY A O 1
ATOM 1262 N N . GLY A 1 180 ? -16.252 -9.129 5.244 1.00 40.34 180 GLY A N 1
ATOM 1263 C CA . GLY A 1 180 ? -17.433 -9.750 4.620 1.00 40.34 180 GLY A CA 1
ATOM 1264 C C . GLY A 1 180 ? -18.814 -9.188 4.998 1.00 40.34 180 GLY A C 1
ATOM 1265 O O . GLY A 1 180 ? -19.813 -9.712 4.513 1.00 40.34 180 GLY A O 1
ATOM 1266 N N . GLY A 1 181 ? -18.910 -8.120 5.794 1.00 36.62 181 GLY A N 1
ATOM 1267 C CA . GLY A 1 181 ? -20.198 -7.516 6.160 1.00 36.62 181 GLY A CA 1
ATOM 1268 C C . GLY A 1 181 ? -20.805 -6.663 5.039 1.00 36.62 181 GLY A C 1
ATOM 1269 O O . GLY A 1 181 ? -20.473 -5.485 4.898 1.00 36.62 181 GLY A O 1
ATOM 1270 N N . HIS A 1 182 ? -21.721 -7.226 4.245 1.00 39.12 182 HIS A N 1
ATOM 1271 C CA . HIS A 1 182 ? -22.633 -6.440 3.409 1.00 39.12 182 HIS A CA 1
ATOM 1272 C C . HIS A 1 182 ? -23.893 -6.092 4.214 1.00 39.12 182 HIS A C 1
ATOM 1274 O O . HIS A 1 182 ? -24.782 -6.920 4.386 1.00 39.12 182 HIS A O 1
ATOM 1280 N N . ASN A 1 183 ? -23.985 -4.844 4.681 1.00 34.34 183 ASN A N 1
ATOM 1281 C CA . ASN A 1 183 ? -25.204 -4.312 5.290 1.00 34.34 183 ASN A CA 1
ATOM 1282 C C . ASN A 1 183 ? -26.307 -4.163 4.231 1.00 34.34 183 ASN A C 1
ATOM 1284 O O . ASN A 1 183 ? -26.279 -3.237 3.418 1.00 34.34 183 ASN A O 1
ATOM 1288 N N . HIS A 1 184 ? -27.311 -5.036 4.276 1.00 39.72 184 HIS A N 1
ATOM 1289 C CA . HIS A 1 184 ? -28.604 -4.795 3.641 1.00 39.72 184 HIS A CA 1
ATOM 1290 C C . HIS A 1 184 ? -29.451 -3.897 4.548 1.00 39.72 184 HIS A C 1
ATOM 1292 O O . HIS A 1 184 ? -30.262 -4.376 5.335 1.00 39.72 184 HIS A O 1
ATOM 1298 N N . ALA A 1 185 ? -29.268 -2.582 4.438 1.00 29.77 185 ALA A N 1
ATOM 1299 C CA . ALA A 1 185 ? -30.237 -1.625 4.957 1.00 29.77 185 ALA A CA 1
ATOM 1300 C C . ALA A 1 185 ? -31.261 -1.321 3.853 1.00 29.77 185 ALA A C 1
ATOM 1302 O O . ALA A 1 185 ? -31.022 -0.503 2.965 1.00 29.77 185 ALA A O 1
ATOM 1303 N N . HIS A 1 186 ? -32.388 -2.030 3.893 1.00 40.38 186 HIS A N 1
ATOM 1304 C CA . HIS A 1 186 ? -33.623 -1.563 3.279 1.00 40.38 186 HIS A CA 1
ATOM 1305 C C . HIS A 1 186 ? -34.224 -0.505 4.200 1.00 40.38 186 HIS A C 1
ATOM 1307 O O . HIS A 1 186 ? -34.554 -0.835 5.331 1.00 40.38 186 HIS A O 1
ATOM 1313 N N . ASP A 1 187 ? -34.409 0.716 3.705 1.00 31.30 187 ASP A N 1
ATOM 1314 C CA . ASP A 1 187 ? -35.464 1.593 4.205 1.00 31.30 187 ASP A CA 1
ATOM 1315 C C . ASP A 1 187 ? -36.030 2.431 3.056 1.00 31.30 187 ASP A C 1
ATOM 1317 O O . ASP A 1 187 ? -35.330 3.175 2.365 1.00 31.30 187 ASP A O 1
ATOM 1321 N N . GLU A 1 188 ? -37.331 2.249 2.843 1.00 42.81 188 GLU A N 1
ATOM 1322 C CA . GLU A 1 188 ? -38.175 3.083 2.003 1.00 42.81 188 GLU A CA 1
ATOM 1323 C C . GLU A 1 188 ? -38.449 4.435 2.674 1.00 42.81 188 GLU A C 1
ATOM 1325 O O . GLU A 1 188 ? -38.771 4.482 3.859 1.00 42.81 188 GLU A O 1
ATOM 1330 N N . ALA A 1 189 ? -38.477 5.516 1.884 1.00 33.97 189 ALA A N 1
ATOM 1331 C CA . ALA A 1 189 ? -39.350 6.666 2.141 1.00 33.97 189 ALA A CA 1
ATOM 1332 C C . ALA A 1 189 ? -39.552 7.547 0.884 1.00 33.97 189 ALA A C 1
ATOM 1334 O O . ALA A 1 189 ? -38.725 8.390 0.562 1.00 33.97 189 ALA A O 1
ATOM 1335 N N . GLY A 1 190 ? -40.701 7.365 0.218 1.00 32.47 190 GLY A N 1
ATOM 1336 C CA . GLY A 1 190 ? -41.672 8.436 -0.077 1.00 32.47 190 GLY A CA 1
ATOM 1337 C C . GLY A 1 190 ? -41.425 9.487 -1.182 1.00 32.47 190 GLY A C 1
ATOM 1338 O O . GLY A 1 190 ? -40.692 10.438 -0.964 1.00 32.47 190 GLY A O 1
ATOM 1339 N N . GLY A 1 191 ? -42.233 9.394 -2.259 1.00 29.41 191 GLY A N 1
ATOM 1340 C CA . GLY A 1 191 ? -42.897 10.495 -3.010 1.00 29.41 191 GLY A CA 1
ATOM 1341 C C . GLY A 1 191 ? -42.011 11.473 -3.808 1.00 29.41 191 GLY A C 1
ATOM 1342 O O . GLY A 1 191 ? -41.133 12.108 -3.254 1.00 29.41 191 GLY A O 1
ATOM 1343 N N . HIS A 1 192 ? -42.206 11.742 -5.105 1.00 34.75 192 HIS A N 1
ATOM 1344 C CA . HIS A 1 192 ? -43.447 12.142 -5.778 1.00 34.75 192 HIS A CA 1
ATOM 1345 C C . HIS A 1 192 ? -43.341 12.036 -7.326 1.00 34.75 192 HIS A C 1
ATOM 1347 O O . HIS A 1 192 ? -42.285 12.257 -7.907 1.00 34.75 192 HIS A O 1
ATOM 1353 N N . VAL A 1 193 ? -44.483 11.749 -7.967 1.00 41.59 193 VAL A N 1
ATOM 1354 C CA . VAL A 1 193 ? -44.856 11.917 -9.402 1.00 41.59 193 VAL A CA 1
ATOM 1355 C C . VAL A 1 193 ? -44.985 13.416 -9.768 1.00 41.59 193 VAL A C 1
ATOM 1357 O O . VAL A 1 193 ? -45.194 14.216 -8.863 1.00 41.59 193 VAL A O 1
ATOM 1360 N N . HIS A 1 194 ? -44.861 13.945 -10.997 1.00 41.12 194 HIS A N 1
ATOM 1361 C CA . HIS A 1 194 ? -45.335 13.639 -12.369 1.00 41.12 194 HIS A CA 1
ATOM 1362 C C . HIS A 1 194 ? -44.328 14.269 -13.381 1.00 41.12 194 HIS A C 1
ATOM 1364 O O . HIS A 1 194 ? -43.498 15.065 -12.964 1.00 41.12 194 HIS A O 1
ATOM 1370 N N . GLY A 1 195 ? -44.306 14.063 -14.701 1.00 29.61 195 GLY A N 1
ATOM 1371 C CA . GLY A 1 195 ? -45.292 13.629 -15.687 1.00 29.61 195 GLY A CA 1
ATOM 1372 C C . GLY A 1 195 ? -44.680 13.721 -17.100 1.00 29.61 195 GLY A C 1
ATOM 1373 O O . GLY A 1 195 ? -43.547 14.162 -17.267 1.00 29.61 195 GLY A O 1
ATOM 1374 N N . ALA A 1 196 ? -45.436 13.229 -18.074 1.00 36.00 196 ALA A N 1
ATOM 1375 C CA . ALA A 1 196 ? -45.009 12.780 -19.393 1.00 36.00 196 ALA A CA 1
ATOM 1376 C C . ALA A 1 196 ? -44.804 13.868 -20.472 1.00 36.00 196 ALA A C 1
ATOM 1378 O O . ALA A 1 196 ? -45.187 15.022 -20.303 1.00 36.00 196 ALA A O 1
ATOM 1379 N N . ASP A 1 197 ? -44.300 13.367 -21.609 1.00 31.58 197 ASP A N 1
ATOM 1380 C CA . ASP A 1 197 ? -44.447 13.842 -22.992 1.00 31.58 197 ASP A CA 1
ATOM 1381 C C . ASP A 1 197 ? -43.571 15.010 -23.475 1.00 31.58 197 ASP A C 1
ATOM 1383 O O . ASP A 1 197 ? -43.754 16.161 -23.099 1.00 31.58 197 ASP A O 1
ATOM 1387 N N . ALA A 1 198 ? -42.687 14.729 -24.440 1.00 32.34 198 ALA A N 1
ATOM 1388 C CA . ALA A 1 198 ? -42.961 15.027 -25.852 1.00 32.34 198 ALA A CA 1
ATOM 1389 C C . ALA A 1 198 ? -41.743 14.711 -26.738 1.00 32.34 198 ALA A C 1
ATOM 1391 O O . ALA A 1 198 ? -40.625 15.161 -26.499 1.00 32.34 198 ALA A O 1
ATOM 1392 N N . ALA A 1 199 ? -42.006 13.945 -27.793 1.00 35.09 199 ALA A N 1
ATOM 1393 C CA . ALA A 1 199 ? -41.133 13.761 -28.938 1.00 35.09 199 ALA A CA 1
ATOM 1394 C C . ALA A 1 199 ? -40.971 15.063 -29.738 1.00 35.09 199 ALA A C 1
ATOM 1396 O O . ALA A 1 199 ? -41.934 15.812 -29.875 1.00 35.09 199 ALA A O 1
ATOM 1397 N N . HIS A 1 200 ? -39.804 15.253 -30.358 1.00 31.47 200 HIS A N 1
ATOM 1398 C CA . HIS A 1 200 ? -39.673 15.997 -31.611 1.00 31.47 200 HIS A CA 1
ATOM 1399 C C . HIS A 1 200 ? -38.526 15.421 -32.457 1.00 31.47 200 HIS A C 1
ATOM 1401 O O . HIS A 1 200 ? -37.364 15.455 -32.062 1.00 31.47 200 HIS A O 1
ATOM 1407 N N . GLU A 1 201 ? -38.903 14.880 -33.616 1.00 32.56 201 GLU A N 1
ATOM 1408 C CA . GLU A 1 201 ? -38.047 14.561 -34.762 1.00 32.56 201 GLU A CA 1
ATOM 1409 C C . GLU A 1 201 ? -37.936 15.751 -35.740 1.00 32.56 201 GLU A C 1
ATOM 1411 O O . GLU A 1 201 ? -38.754 16.676 -35.697 1.00 32.56 201 GLU A O 1
ATOM 1416 N N . HIS A 1 202 ? -36.995 15.579 -36.688 1.00 36.44 202 HIS A N 1
ATOM 1417 C CA . HIS A 1 202 ? -36.748 16.264 -37.975 1.00 36.44 202 HIS A CA 1
ATOM 1418 C C . HIS A 1 202 ? -35.734 17.427 -37.909 1.00 36.44 202 HIS A C 1
ATOM 1420 O O . HIS A 1 202 ? -35.806 18.263 -37.020 1.00 36.44 202 HIS A O 1
ATOM 1426 N N . SER A 1 203 ? -34.762 17.580 -38.817 1.00 32.78 203 SER A N 1
ATOM 1427 C CA . SER A 1 203 ? -34.462 16.909 -40.095 1.00 32.78 203 SER A CA 1
ATOM 1428 C C . SER A 1 203 ? -33.051 17.268 -40.587 1.00 32.78 203 SER A C 1
ATOM 1430 O O . SER A 1 203 ? -32.469 18.271 -40.177 1.00 32.78 203 SER A O 1
ATOM 1432 N N . ASP A 1 204 ? -32.593 16.450 -41.528 1.00 33.16 204 ASP A N 1
ATOM 1433 C CA . ASP A 1 204 ? -31.373 16.447 -42.336 1.00 33.16 204 ASP A CA 1
ATOM 1434 C C . ASP A 1 204 ? -30.898 17.775 -42.957 1.00 33.16 204 ASP A C 1
ATOM 1436 O O . ASP A 1 204 ? -31.696 18.592 -43.416 1.00 33.16 204 ASP A O 1
ATOM 1440 N N . ALA A 1 205 ? -29.575 17.873 -43.144 1.00 32.06 205 ALA A N 1
ATOM 1441 C CA . ALA A 1 205 ? -28.973 18.289 -44.415 1.00 32.06 205 ALA A CA 1
ATOM 1442 C C . ALA A 1 205 ? -27.530 17.755 -44.524 1.00 32.06 205 ALA A C 1
ATOM 1444 O O . ALA A 1 205 ? -26.647 18.140 -43.760 1.00 32.06 205 ALA A O 1
ATOM 1445 N N . ALA A 1 206 ? -27.315 16.857 -45.485 1.00 34.22 206 ALA A N 1
ATOM 1446 C CA . ALA A 1 206 ? -26.016 16.361 -45.925 1.00 34.22 206 ALA A CA 1
ATOM 1447 C C . ALA A 1 206 ? -25.410 17.266 -47.011 1.00 34.22 206 ALA A C 1
ATOM 1449 O O . ALA A 1 206 ? -26.161 17.837 -47.801 1.00 34.22 206 ALA A O 1
ATOM 1450 N N . SER A 1 207 ? -24.075 17.334 -47.065 1.00 31.69 207 SER A N 1
ATOM 1451 C CA . SER A 1 207 ? -23.175 17.559 -48.226 1.00 31.69 207 SER A CA 1
ATOM 1452 C C . SER A 1 207 ? -21.749 17.525 -47.644 1.00 31.69 207 SER A C 1
ATOM 1454 O O . SER A 1 207 ? -21.419 18.378 -46.828 1.00 31.69 207 SER A O 1
ATOM 1456 N N . ASP A 1 208 ? -21.034 16.400 -47.668 1.00 33.69 208 ASP A N 1
ATOM 1457 C CA . ASP A 1 208 ? -20.148 15.913 -48.745 1.00 33.69 208 ASP A CA 1
ATOM 1458 C C . ASP A 1 208 ? -19.166 16.972 -49.273 1.00 33.69 208 ASP A C 1
ATOM 1460 O O . ASP A 1 208 ? -19.589 17.944 -49.889 1.00 33.69 208 ASP A O 1
ATOM 1464 N N . ASP A 1 209 ? -17.877 16.777 -48.975 1.00 34.75 209 ASP A N 1
ATOM 1465 C CA . ASP A 1 209 ? -16.765 16.946 -49.920 1.00 34.75 209 ASP A CA 1
ATOM 1466 C C . ASP A 1 209 ? -15.445 16.526 -49.247 1.00 34.75 209 ASP A C 1
ATOM 1468 O O . ASP A 1 209 ? -14.982 17.118 -48.268 1.00 34.75 209 ASP A O 1
ATOM 1472 N N . GLY A 1 210 ? -14.844 15.459 -49.777 1.00 31.78 210 GLY A N 1
ATOM 1473 C CA . GLY A 1 210 ? -13.509 14.984 -49.425 1.00 31.78 210 GLY A CA 1
ATOM 1474 C C . GLY A 1 210 ? -12.460 15.383 -50.463 1.00 31.78 210 GLY A C 1
ATOM 1475 O O . GLY A 1 210 ? -12.739 15.386 -51.655 1.00 31.78 210 GLY A O 1
ATOM 1476 N N . HIS A 1 211 ? -11.224 15.620 -50.017 1.00 34.28 211 HIS A N 1
ATOM 1477 C CA . HIS A 1 211 ? -10.008 15.700 -50.844 1.00 34.28 211 HIS A CA 1
ATOM 1478 C C . HIS A 1 211 ? -8.843 15.141 -49.997 1.00 34.28 211 HIS A C 1
ATOM 1480 O O . HIS A 1 211 ? -8.623 15.618 -48.889 1.00 34.28 211 HIS A O 1
ATOM 1486 N N . ALA A 1 212 ? -8.278 13.962 -50.281 1.00 32.31 212 ALA A N 1
ATOM 1487 C CA . ALA A 1 212 ? -7.361 13.567 -51.365 1.00 32.31 212 ALA A CA 1
ATOM 1488 C C . ALA A 1 212 ? -5.912 14.069 -51.169 1.00 32.31 212 ALA A C 1
ATOM 1490 O O . ALA A 1 212 ? -5.653 15.267 -51.121 1.00 32.31 212 ALA A O 1
ATOM 1491 N N . HIS A 1 213 ? -4.996 13.099 -51.059 1.00 37.84 213 HIS A N 1
ATOM 1492 C CA . HIS A 1 213 ? -3.539 13.240 -51.029 1.00 37.84 213 HIS A CA 1
ATOM 1493 C C . HIS A 1 213 ? -2.980 13.500 -52.433 1.00 37.84 213 HIS A C 1
ATOM 1495 O O . HIS A 1 213 ? -3.518 12.959 -53.399 1.00 37.84 213 HIS A O 1
ATOM 1501 N N . ASP A 1 214 ? -1.857 14.219 -52.521 1.00 32.50 214 ASP A N 1
ATOM 1502 C CA . ASP A 1 214 ? -0.958 14.110 -53.670 1.00 32.50 214 ASP A CA 1
ATOM 1503 C C . ASP A 1 214 ? 0.514 14.202 -53.247 1.00 32.50 214 ASP A C 1
ATOM 1505 O O . ASP A 1 214 ? 0.892 14.987 -52.371 1.00 32.50 214 ASP A O 1
ATOM 1509 N N . ASP A 1 215 ? 1.308 13.354 -53.890 1.00 37.12 215 ASP A N 1
ATOM 1510 C CA . ASP A 1 215 ? 2.759 13.262 -53.838 1.00 37.12 215 ASP A CA 1
ATOM 1511 C C . ASP A 1 215 ? 3.364 14.236 -54.856 1.00 37.12 215 ASP A C 1
ATOM 1513 O O . ASP A 1 215 ? 2.828 14.421 -55.946 1.00 37.12 215 ASP A O 1
ATOM 1517 N N . SER A 1 216 ? 4.556 14.775 -54.588 1.00 33.84 216 SER A N 1
ATOM 1518 C CA . SER A 1 216 ? 5.498 15.124 -55.661 1.00 33.84 216 SER A CA 1
ATOM 1519 C C . SER A 1 216 ? 6.931 15.257 -55.159 1.00 33.84 216 SER A C 1
ATOM 1521 O O . SER A 1 216 ? 7.220 15.852 -54.124 1.00 33.84 216 SER A O 1
ATOM 1523 N N . ALA A 1 217 ? 7.825 14.668 -55.946 1.00 32.94 217 ALA A N 1
ATOM 1524 C CA . ALA A 1 217 ? 9.260 14.593 -55.754 1.00 32.94 217 ALA A CA 1
ATOM 1525 C C . ALA A 1 217 ? 10.018 15.786 -56.369 1.00 32.94 217 ALA A C 1
ATOM 1527 O O . ALA A 1 217 ? 9.550 16.407 -57.316 1.00 32.94 217 ALA A O 1
ATOM 1528 N N . SER A 1 218 ? 11.275 15.928 -55.923 1.00 30.59 218 SER A N 1
ATOM 1529 C CA . SER A 1 218 ? 12.449 16.407 -56.675 1.00 30.59 218 SER A CA 1
ATOM 1530 C C . SER A 1 218 ? 12.531 17.886 -57.088 1.00 30.59 218 SER A C 1
ATOM 1532 O O . SER A 1 218 ? 11.876 18.322 -58.028 1.00 30.59 218 SER A O 1
ATOM 1534 N N . SER A 1 219 ? 13.529 18.587 -56.534 1.00 30.64 219 SER A N 1
ATOM 1535 C CA . SER A 1 219 ? 14.462 19.380 -57.350 1.00 30.64 219 SER A CA 1
ATOM 1536 C C . SER A 1 219 ? 15.777 19.652 -56.612 1.00 30.64 219 SER A C 1
ATOM 1538 O O . SER A 1 219 ? 15.802 20.262 -55.547 1.00 30.64 219 SER A O 1
ATOM 1540 N N . THR A 1 220 ? 16.870 19.210 -57.224 1.00 32.69 220 THR A N 1
ATOM 1541 C CA . THR A 1 220 ? 18.257 19.631 -57.000 1.00 32.69 220 THR A CA 1
ATOM 1542 C C . THR A 1 220 ? 18.482 21.088 -57.416 1.00 32.69 220 THR A C 1
ATOM 1544 O O . THR A 1 220 ? 18.046 21.437 -58.510 1.00 32.69 220 THR A O 1
ATOM 1547 N N . THR A 1 221 ? 19.284 21.852 -56.666 1.00 33.69 221 THR A N 1
ATOM 1548 C CA . THR A 1 221 ? 20.277 22.795 -57.225 1.00 33.69 221 THR A CA 1
ATOM 1549 C C . THR A 1 221 ? 21.404 23.060 -56.227 1.00 33.69 221 THR A C 1
ATOM 1551 O O . THR A 1 221 ? 21.172 23.214 -55.030 1.00 33.69 221 THR A O 1
ATOM 1554 N N . ASP A 1 222 ? 22.600 23.061 -56.801 1.00 31.61 222 ASP A N 1
ATOM 1555 C CA . ASP A 1 222 ? 23.931 23.391 -56.296 1.00 31.61 222 ASP A CA 1
ATOM 1556 C C . ASP A 1 222 ? 24.122 24.914 -56.121 1.00 31.61 222 ASP A C 1
ATOM 1558 O O . ASP A 1 222 ? 23.322 25.685 -56.652 1.00 31.61 222 ASP A O 1
ATOM 1562 N N . ASP A 1 223 ? 25.170 25.290 -55.376 1.00 35.00 223 ASP A N 1
ATOM 1563 C CA . ASP A 1 223 ? 26.044 26.475 -55.516 1.00 35.00 223 ASP A CA 1
ATOM 1564 C C . ASP A 1 223 ? 26.579 26.956 -54.150 1.00 35.00 223 ASP A C 1
ATOM 1566 O O . ASP A 1 223 ? 25.852 27.437 -53.278 1.00 35.00 223 ASP A O 1
ATOM 1570 N N . GLY A 1 224 ? 27.896 26.813 -53.967 1.00 28.58 224 GLY A N 1
ATOM 1571 C CA . GLY A 1 224 ? 28.636 27.208 -52.766 1.00 28.58 224 GLY A CA 1
ATOM 1572 C C . GLY A 1 224 ? 29.214 28.629 -52.776 1.00 28.58 224 GLY A C 1
ATOM 1573 O O . GLY A 1 224 ? 29.143 29.335 -53.774 1.00 28.58 224 GLY A O 1
ATOM 1574 N N . HIS A 1 225 ? 29.827 29.025 -51.648 1.00 31.72 225 HIS A N 1
ATOM 1575 C CA . HIS A 1 225 ? 31.160 29.657 -51.529 1.00 31.72 225 HIS A CA 1
ATOM 1576 C C . HIS A 1 225 ? 31.401 30.283 -50.136 1.00 31.72 225 HIS A C 1
ATOM 1578 O O . HIS A 1 225 ? 30.518 30.923 -49.576 1.00 31.72 225 HIS A O 1
ATOM 1584 N N . GLY A 1 226 ? 32.657 30.188 -49.661 1.00 28.44 226 GLY A N 1
ATOM 1585 C CA . GLY A 1 226 ? 33.283 31.081 -48.663 1.00 28.44 226 GLY A CA 1
ATOM 1586 C C . GLY A 1 226 ? 33.471 30.452 -47.275 1.00 28.44 226 GLY A C 1
ATOM 1587 O O . GLY A 1 226 ? 32.584 30.546 -46.443 1.00 28.44 226 GLY A O 1
ATOM 1588 N N . SER A 1 227 ? 34.528 29.678 -46.993 1.00 30.56 227 SER A N 1
ATOM 1589 C CA . SER A 1 227 ? 35.883 30.144 -46.626 1.00 30.56 227 SER A CA 1
ATOM 1590 C C . SER A 1 227 ? 35.890 31.334 -45.663 1.00 30.56 227 SER A C 1
ATOM 1592 O O . SER A 1 227 ? 35.760 32.459 -46.128 1.00 30.56 227 SER A O 1
ATOM 1594 N N . HIS A 1 228 ? 36.181 31.083 -44.383 1.00 35.25 228 HIS A N 1
ATOM 1595 C CA . HIS A 1 228 ? 37.198 31.831 -43.639 1.00 35.25 228 HIS A CA 1
ATOM 1596 C C . HIS A 1 228 ? 37.844 30.919 -42.588 1.00 35.25 228 HIS A C 1
ATOM 1598 O O . HIS A 1 228 ? 37.161 30.268 -41.801 1.00 35.25 228 HIS A O 1
ATOM 1604 N N . ASP A 1 229 ? 39.166 30.856 -42.693 1.00 32.41 229 ASP A N 1
ATOM 1605 C CA . ASP A 1 229 ? 40.132 30.186 -41.830 1.00 32.41 229 ASP A CA 1
ATOM 1606 C C . ASP A 1 229 ? 40.556 31.125 -40.683 1.00 32.41 229 ASP A C 1
ATOM 1608 O O . ASP A 1 229 ? 40.221 32.314 -40.692 1.00 32.41 229 ASP A O 1
ATOM 1612 N N . ASP A 1 230 ? 41.362 30.554 -39.788 1.00 33.22 230 ASP A N 1
ATOM 1613 C CA . ASP A 1 230 ? 42.339 31.169 -38.882 1.00 33.22 230 ASP A CA 1
ATOM 1614 C C . ASP A 1 230 ? 41.984 31.282 -37.382 1.00 33.22 230 ASP A C 1
ATOM 1616 O O . ASP A 1 230 ? 41.372 32.238 -36.917 1.00 33.22 230 ASP A O 1
ATOM 1620 N N . THR A 1 231 ? 42.496 30.273 -36.647 1.00 31.56 231 THR A N 1
ATOM 1621 C CA . THR A 1 231 ? 43.454 30.345 -35.504 1.00 31.56 231 THR A CA 1
ATOM 1622 C C . THR A 1 231 ? 43.119 31.253 -34.298 1.00 31.56 231 THR A C 1
ATOM 1624 O O . THR A 1 231 ? 42.714 32.390 -34.451 1.00 31.56 231 THR A O 1
ATOM 1627 N N . GLU A 1 232 ? 43.299 30.869 -33.030 1.00 30.11 232 GLU A N 1
ATOM 1628 C CA . GLU A 1 232 ? 44.492 30.290 -32.400 1.00 30.11 232 GLU A CA 1
ATOM 1629 C C . GLU A 1 232 ? 44.167 29.483 -31.127 1.00 30.11 232 GLU A C 1
ATOM 1631 O O . GLU A 1 232 ? 43.187 29.705 -30.418 1.00 30.11 232 GLU A O 1
ATOM 1636 N N . VAL A 1 233 ? 45.091 28.569 -30.835 1.00 33.00 233 VAL A N 1
ATOM 1637 C CA . VAL A 1 233 ? 45.232 27.746 -29.634 1.00 33.00 233 VAL A CA 1
ATOM 1638 C C . VAL A 1 233 ? 46.181 28.429 -28.644 1.00 33.00 233 VAL A C 1
ATOM 1640 O O . VAL A 1 233 ? 47.260 28.844 -29.051 1.00 33.00 233 VAL A O 1
ATOM 1643 N N . ALA A 1 234 ? 45.819 28.423 -27.355 1.00 29.75 234 ALA A N 1
ATOM 1644 C CA . ALA A 1 234 ? 46.653 28.226 -26.148 1.00 29.75 234 ALA A CA 1
ATOM 1645 C C . ALA A 1 234 ? 45.960 28.931 -24.964 1.00 29.75 234 ALA A C 1
ATOM 1647 O O . ALA A 1 234 ? 45.514 30.059 -25.096 1.00 29.75 234 ALA A O 1
ATOM 1648 N N . GLY A 1 235 ? 45.808 28.383 -23.763 1.00 26.19 235 GLY A N 1
ATOM 1649 C CA . GLY A 1 235 ? 46.387 27.205 -23.141 1.00 26.19 235 GLY A CA 1
ATOM 1650 C C . GLY A 1 235 ? 46.635 27.534 -21.665 1.00 26.19 235 GLY A C 1
ATOM 1651 O O . GLY A 1 235 ? 47.369 28.474 -21.393 1.00 26.19 235 GLY A O 1
ATOM 1652 N N . ALA A 1 236 ? 46.068 26.713 -20.766 1.00 27.97 236 ALA A N 1
ATOM 1653 C CA . ALA A 1 236 ? 46.488 26.477 -19.372 1.00 27.97 236 ALA A CA 1
ATOM 1654 C C . ALA A 1 236 ? 46.408 27.687 -18.392 1.00 27.97 236 ALA A C 1
ATOM 1656 O O . ALA A 1 236 ? 46.561 28.834 -18.767 1.00 27.97 236 ALA A O 1
ATOM 1657 N N . THR A 1 237 ? 46.180 27.571 -17.082 1.00 26.62 237 THR A N 1
ATOM 1658 C CA . THR A 1 237 ? 46.286 26.458 -16.131 1.00 26.62 237 THR A CA 1
ATOM 1659 C C . THR A 1 237 ? 45.529 26.850 -14.852 1.00 26.62 237 THR A C 1
ATOM 1661 O O . THR A 1 237 ? 45.352 28.030 -14.564 1.00 26.62 237 THR A O 1
ATOM 1664 N N . ALA A 1 238 ? 45.125 25.840 -14.086 1.00 33.88 238 ALA A N 1
ATOM 1665 C CA . ALA A 1 238 ? 44.454 25.911 -12.791 1.00 33.88 238 ALA A CA 1
ATOM 1666 C C . ALA A 1 238 ? 45.198 26.695 -11.692 1.00 33.88 238 ALA A C 1
ATOM 1668 O O . ALA A 1 238 ? 46.422 26.663 -11.661 1.00 33.88 238 ALA A O 1
ATOM 1669 N N . THR A 1 239 ? 44.446 27.186 -10.696 1.00 27.62 239 THR A N 1
ATOM 1670 C CA . THR A 1 239 ? 44.771 27.010 -9.265 1.00 27.62 239 THR A CA 1
ATOM 1671 C C . THR A 1 239 ? 43.507 27.057 -8.404 1.00 27.62 239 THR A C 1
ATOM 1673 O O . THR A 1 239 ? 42.715 27.991 -8.479 1.00 27.62 239 THR A O 1
ATOM 1676 N N . ASN A 1 240 ? 43.369 26.026 -7.577 1.00 32.19 240 ASN A N 1
ATOM 1677 C CA . ASN A 1 240 ? 42.457 25.884 -6.449 1.00 32.19 240 ASN A CA 1
ATOM 1678 C C . ASN A 1 240 ? 43.068 26.588 -5.225 1.00 32.19 240 ASN A C 1
ATOM 1680 O O . ASN A 1 240 ? 44.228 26.307 -4.948 1.00 32.19 240 ASN A O 1
ATOM 1684 N N . GLU A 1 241 ? 42.315 27.403 -4.479 1.00 28.39 241 GLU A N 1
ATOM 1685 C CA . GLU A 1 241 ? 42.556 27.641 -3.047 1.00 28.39 241 GLU A CA 1
ATOM 1686 C C . GLU A 1 241 ? 41.248 27.925 -2.293 1.00 28.39 241 GLU A C 1
ATOM 1688 O O . GLU A 1 241 ? 40.341 28.613 -2.755 1.00 28.39 241 GLU A O 1
ATOM 1693 N N . SER A 1 242 ? 41.185 27.339 -1.104 1.00 28.39 242 SER A N 1
ATOM 1694 C CA . SER A 1 242 ? 40.075 27.302 -0.157 1.00 28.39 242 SER A CA 1
ATOM 1695 C C . SER A 1 242 ? 40.185 28.365 0.945 1.00 28.39 242 SER A C 1
ATOM 1697 O O . SER A 1 242 ? 41.305 28.682 1.324 1.00 28.39 242 SER A O 1
ATOM 1699 N N . HIS A 1 243 ? 39.056 28.749 1.562 1.00 30.16 243 HIS A N 1
ATOM 1700 C CA . HIS A 1 243 ? 38.792 28.847 3.023 1.00 30.16 243 HIS A CA 1
ATOM 1701 C C . HIS A 1 243 ? 37.764 29.943 3.360 1.00 30.16 243 HIS A C 1
ATOM 1703 O O . HIS A 1 243 ? 37.872 31.067 2.881 1.00 30.16 243 HIS A O 1
ATOM 1709 N N . GLY A 1 244 ? 36.851 29.643 4.298 1.00 24.80 244 GLY A N 1
ATOM 1710 C CA . GLY A 1 244 ? 36.210 30.669 5.132 1.00 24.80 244 GLY A CA 1
ATOM 1711 C C . GLY A 1 244 ? 34.763 30.395 5.544 1.00 24.80 244 GLY A C 1
ATOM 1712 O O . GLY A 1 244 ? 33.839 30.883 4.908 1.00 24.80 244 GLY A O 1
ATOM 1713 N N . HIS A 1 245 ? 34.562 29.686 6.658 1.00 31.48 245 HIS A N 1
ATOM 1714 C CA . HIS A 1 245 ? 33.301 29.716 7.408 1.00 31.48 245 HIS A CA 1
ATOM 1715 C C . HIS A 1 245 ? 33.087 31.091 8.063 1.00 31.48 245 HIS A C 1
ATOM 1717 O O . HIS A 1 245 ? 33.997 31.605 8.712 1.00 31.48 245 HIS A O 1
ATOM 1723 N N . SER A 1 246 ? 31.857 31.613 8.019 1.00 26.36 246 SER A N 1
ATOM 1724 C CA . SER A 1 246 ? 31.306 32.426 9.110 1.00 26.36 246 SER A CA 1
ATOM 1725 C C . SER A 1 246 ? 29.776 32.394 9.098 1.00 26.36 246 SER A C 1
ATOM 1727 O O . SER A 1 246 ? 29.131 32.702 8.101 1.00 26.36 246 SER A O 1
ATOM 1729 N N . THR A 1 247 ? 29.207 31.986 10.226 1.00 31.20 247 THR A N 1
ATOM 1730 C CA . THR A 1 247 ? 27.781 32.005 10.561 1.00 31.20 247 THR A CA 1
ATOM 1731 C C . THR A 1 247 ? 27.306 33.418 10.884 1.00 31.20 247 THR A C 1
ATOM 1733 O O . THR A 1 247 ? 27.937 34.087 11.701 1.00 31.20 247 THR A O 1
ATOM 1736 N N . THR A 1 248 ? 26.142 33.841 10.382 1.00 24.95 248 THR A N 1
ATOM 1737 C CA . THR A 1 248 ? 25.257 34.790 11.089 1.00 24.95 248 THR A CA 1
ATOM 1738 C C . THR A 1 248 ? 23.801 34.561 10.684 1.00 24.95 248 THR A C 1
ATOM 1740 O O . THR A 1 248 ? 23.444 34.639 9.514 1.00 24.95 248 THR A O 1
ATOM 1743 N N . THR A 1 249 ? 22.971 34.282 11.683 1.00 29.77 249 THR A N 1
ATOM 1744 C CA . THR A 1 249 ? 21.511 34.213 11.619 1.00 29.77 249 THR A CA 1
ATOM 1745 C C . THR A 1 249 ? 20.921 35.618 11.513 1.00 29.77 249 THR A C 1
ATOM 1747 O O . THR A 1 249 ? 21.167 36.408 12.420 1.00 29.77 249 THR A O 1
ATOM 1750 N N . THR A 1 250 ? 20.079 35.897 10.509 1.00 25.23 250 THR A N 1
ATOM 1751 C CA . THR A 1 250 ? 19.024 36.923 10.615 1.00 25.23 250 THR A CA 1
ATOM 1752 C C . THR A 1 250 ? 17.820 36.558 9.748 1.00 25.23 250 THR A C 1
ATOM 1754 O O . THR A 1 250 ? 17.925 36.351 8.546 1.00 25.23 250 THR A O 1
ATOM 1757 N N . THR A 1 251 ? 16.669 36.506 10.405 1.00 31.19 251 THR A N 1
ATOM 1758 C CA . THR A 1 251 ? 15.301 36.399 9.899 1.00 31.19 251 THR A CA 1
ATOM 1759 C C . THR A 1 251 ? 14.960 37.512 8.904 1.00 31.19 251 THR A C 1
ATOM 1761 O O . THR A 1 251 ? 15.177 38.683 9.213 1.00 31.19 251 THR A O 1
ATOM 1764 N N . THR A 1 252 ? 14.333 37.206 7.765 1.00 26.66 252 THR A N 1
ATOM 1765 C CA . THR A 1 252 ? 13.417 38.153 7.098 1.00 26.66 252 THR A CA 1
ATOM 1766 C C . THR A 1 252 ? 12.462 37.436 6.147 1.00 26.66 252 THR A C 1
ATOM 1768 O O . THR A 1 252 ? 12.853 36.562 5.385 1.00 26.66 252 THR A O 1
ATOM 1771 N N . ALA A 1 253 ? 11.189 37.799 6.270 1.00 27.45 253 ALA A N 1
ATOM 1772 C CA . ALA A 1 253 ? 10.088 37.430 5.396 1.00 27.45 253 ALA A CA 1
ATOM 1773 C C . ALA A 1 253 ? 10.075 38.280 4.107 1.00 27.45 253 ALA A C 1
ATOM 1775 O O . ALA A 1 253 ? 10.748 39.309 4.059 1.00 27.45 253 ALA A O 1
ATOM 1776 N N . ALA A 1 254 ? 9.176 37.901 3.182 1.00 26.52 254 ALA A N 1
ATOM 1777 C CA . ALA A 1 254 ? 8.780 38.573 1.928 1.00 26.52 254 ALA A CA 1
ATOM 1778 C C . ALA A 1 254 ? 9.667 38.227 0.710 1.00 26.52 254 ALA A C 1
ATOM 1780 O O . ALA A 1 254 ? 10.857 38.011 0.868 1.00 26.52 254 ALA A O 1
ATOM 1781 N N . HIS A 1 255 ? 9.187 38.123 -0.532 1.00 26.16 255 HIS A N 1
ATOM 1782 C CA . HIS A 1 255 ? 7.917 38.484 -1.168 1.00 26.16 255 HIS A CA 1
ATOM 1783 C C . HIS A 1 255 ? 7.791 37.666 -2.476 1.00 26.16 255 HIS A C 1
ATOM 1785 O O . HIS A 1 255 ? 8.804 37.298 -3.064 1.00 26.16 255 HIS A O 1
ATOM 1791 N N . ASN A 1 256 ? 6.558 37.409 -2.926 1.00 36.88 256 ASN A N 1
ATOM 1792 C CA . ASN A 1 256 ? 6.261 37.042 -4.315 1.00 36.88 256 ASN A CA 1
ATOM 1793 C C . ASN A 1 256 ? 6.683 38.189 -5.233 1.00 36.88 256 ASN A C 1
ATOM 1795 O O . ASN A 1 256 ? 6.213 39.299 -4.998 1.00 36.88 256 ASN A O 1
ATOM 1799 N N . ASP A 1 257 ? 7.427 37.897 -6.298 1.00 28.34 257 ASP A N 1
ATOM 1800 C CA . ASP A 1 257 ? 7.447 38.753 -7.479 1.00 28.34 257 ASP A CA 1
ATOM 1801 C C . ASP A 1 257 ? 7.301 37.935 -8.766 1.00 28.34 257 ASP A C 1
ATOM 1803 O O . ASP A 1 257 ? 7.920 36.893 -8.985 1.00 28.34 257 ASP A O 1
ATOM 1807 N N . ASP A 1 258 ? 6.378 38.463 -9.554 1.00 32.41 258 ASP A N 1
ATOM 1808 C CA . ASP A 1 258 ? 5.890 38.111 -10.873 1.00 32.41 258 ASP A CA 1
ATOM 1809 C C . ASP A 1 258 ? 7.012 38.199 -11.919 1.00 32.41 258 ASP A C 1
ATOM 1811 O O . ASP A 1 258 ? 7.688 39.226 -12.017 1.00 32.41 258 ASP A O 1
ATOM 1815 N N . HIS A 1 259 ? 7.196 37.157 -12.736 1.00 32.25 259 HIS A N 1
ATOM 1816 C CA . HIS A 1 259 ? 7.984 37.281 -13.959 1.00 32.25 259 HIS A CA 1
ATOM 1817 C C . HIS A 1 259 ? 7.252 36.719 -15.178 1.00 32.25 259 HIS A C 1
ATOM 1819 O O . HIS A 1 259 ? 6.958 35.534 -15.324 1.00 32.25 259 HIS A O 1
ATOM 1825 N N . THR A 1 260 ? 6.993 37.675 -16.057 1.00 28.98 260 THR A N 1
ATOM 1826 C CA . THR A 1 260 ? 6.389 37.637 -17.374 1.00 28.98 260 THR A CA 1
ATOM 1827 C C . THR A 1 260 ? 7.069 36.659 -18.334 1.00 28.98 260 THR A C 1
ATOM 1829 O O . THR A 1 260 ? 8.283 36.646 -18.527 1.00 28.98 260 THR A O 1
ATOM 1832 N N . THR A 1 261 ? 6.236 35.871 -19.008 1.00 31.38 261 THR A N 1
ATOM 1833 C CA . THR A 1 261 ? 6.595 34.936 -20.076 1.00 31.38 261 THR A CA 1
ATOM 1834 C C . THR A 1 261 ? 7.092 35.662 -21.327 1.00 31.38 261 THR A C 1
ATOM 1836 O O . THR A 1 261 ? 6.375 36.505 -21.870 1.00 31.38 261 THR A O 1
ATOM 1839 N N . THR A 1 262 ? 8.255 35.267 -21.851 1.00 25.55 262 THR A N 1
ATOM 1840 C CA . THR A 1 262 ? 8.619 35.506 -23.256 1.00 25.55 262 THR A CA 1
ATOM 1841 C C . THR A 1 262 ? 8.715 34.167 -23.975 1.00 25.55 262 THR A C 1
ATOM 1843 O O . THR A 1 262 ? 9.509 33.303 -23.619 1.00 25.55 262 THR A O 1
ATOM 1846 N N . THR A 1 263 ? 7.857 34.000 -24.973 1.00 33.97 263 THR A N 1
ATOM 1847 C CA . THR A 1 263 ? 7.724 32.829 -25.838 1.00 33.97 263 THR A CA 1
ATOM 1848 C C . THR A 1 263 ? 8.924 32.710 -26.779 1.00 33.97 263 THR A C 1
ATOM 1850 O O . THR A 1 263 ? 9.267 33.674 -27.465 1.00 33.97 263 THR A O 1
ATOM 1853 N N . THR A 1 264 ? 9.534 31.530 -26.901 1.00 28.55 264 THR A N 1
ATOM 1854 C CA . THR A 1 264 ? 10.376 31.193 -28.063 1.00 28.55 264 THR A CA 1
ATOM 1855 C C . THR A 1 264 ? 10.221 29.710 -28.411 1.00 28.55 264 THR A C 1
ATOM 1857 O O . THR A 1 264 ? 10.187 28.857 -27.531 1.00 28.55 264 THR A O 1
ATOM 1860 N N . ALA A 1 265 ? 10.029 29.433 -29.702 1.00 28.05 265 ALA A N 1
ATOM 1861 C CA . ALA A 1 265 ? 9.747 28.118 -30.285 1.00 28.05 265 ALA A CA 1
ATOM 1862 C C . ALA A 1 265 ? 10.986 27.183 -30.289 1.00 28.05 265 ALA A C 1
ATOM 1864 O O . ALA A 1 265 ? 12.109 27.679 -30.184 1.00 28.05 265 ALA A O 1
ATOM 1865 N N . PRO A 1 266 ? 10.813 25.849 -30.425 1.00 41.25 266 PRO A N 1
ATOM 1866 C CA . PRO A 1 266 ? 11.855 24.877 -30.102 1.00 41.25 266 PRO A CA 1
ATOM 1867 C C . PRO A 1 266 ? 12.848 24.665 -31.253 1.00 41.25 266 PRO A C 1
ATOM 1869 O O . PRO A 1 266 ? 12.470 24.282 -32.360 1.00 41.25 266 PRO A O 1
ATOM 1872 N N . GLY A 1 267 ? 14.133 24.869 -30.965 1.00 27.45 267 GLY A N 1
ATOM 1873 C CA . GLY A 1 267 ? 15.256 24.389 -31.769 1.00 27.45 267 GLY A CA 1
ATOM 1874 C C . GLY A 1 267 ? 15.915 23.193 -31.082 1.00 27.45 267 GLY A C 1
ATOM 1875 O O . GLY A 1 267 ? 16.059 23.181 -29.863 1.00 27.45 267 GLY A O 1
ATOM 1876 N N . HIS A 1 268 ? 16.288 22.181 -31.865 1.00 43.81 268 HIS A N 1
ATOM 1877 C CA . HIS A 1 268 ? 17.006 20.990 -31.410 1.00 43.81 268 HIS A CA 1
ATOM 1878 C C . HIS A 1 268 ? 18.264 21.354 -30.602 1.00 43.81 268 HIS A C 1
ATOM 1880 O O . HIS A 1 268 ? 19.152 22.028 -31.121 1.00 43.81 268 HIS A O 1
ATOM 1886 N N . GLY A 1 269 ? 18.352 20.881 -29.356 1.00 30.56 269 GLY A N 1
ATOM 1887 C CA . GLY A 1 269 ? 19.487 21.125 -28.468 1.00 30.56 269 GLY A CA 1
ATOM 1888 C C . GLY A 1 269 ? 19.800 19.900 -27.618 1.00 30.56 269 GLY A C 1
ATOM 1889 O O . GLY A 1 269 ? 18.908 19.298 -27.026 1.00 30.56 269 GLY A O 1
ATOM 1890 N N . HIS A 1 270 ? 21.075 19.520 -27.614 1.00 34.78 270 HIS A N 1
ATOM 1891 C CA . HIS A 1 270 ? 21.653 18.505 -26.742 1.00 34.78 270 HIS A CA 1
ATOM 1892 C C . HIS A 1 270 ? 21.360 18.838 -25.271 1.00 34.78 270 HIS A C 1
ATOM 1894 O O . HIS A 1 270 ? 21.434 19.997 -24.875 1.00 34.78 270 HIS A O 1
ATOM 1900 N N . THR A 1 271 ? 20.998 17.830 -24.477 1.00 38.88 271 THR A N 1
ATOM 1901 C CA . THR A 1 271 ? 20.651 17.992 -23.061 1.00 38.88 271 THR A CA 1
ATOM 1902 C C . THR A 1 271 ? 21.897 18.312 -22.241 1.00 38.88 271 THR A C 1
ATOM 1904 O O . THR A 1 271 ? 22.667 17.409 -21.902 1.00 38.88 271 THR A O 1
ATOM 1907 N N . ASP A 1 272 ? 22.084 19.588 -21.917 1.00 35.03 272 ASP A N 1
ATOM 1908 C CA . ASP A 1 272 ? 22.925 19.991 -20.794 1.00 35.03 272 ASP A CA 1
ATOM 1909 C C . ASP A 1 272 ? 22.287 19.509 -19.475 1.00 35.03 272 ASP A C 1
ATOM 1911 O O . ASP A 1 272 ? 21.057 19.417 -19.381 1.00 35.03 272 ASP A O 1
ATOM 1915 N N . PRO A 1 273 ? 23.085 19.172 -18.446 1.00 41.78 273 PRO A N 1
ATOM 1916 C CA . PRO A 1 273 ? 22.557 18.830 -17.134 1.00 41.78 273 PRO A CA 1
ATOM 1917 C C . PRO A 1 273 ? 21.813 20.037 -16.550 1.00 41.78 273 PRO A C 1
ATOM 1919 O O . PRO A 1 273 ? 22.404 21.072 -16.243 1.00 41.78 273 PRO A O 1
ATOM 1922 N N . VAL A 1 274 ? 20.499 19.879 -16.421 1.00 45.03 274 VAL A N 1
ATOM 1923 C CA . VAL A 1 274 ? 19.572 20.845 -15.831 1.00 45.03 274 VAL A CA 1
ATOM 1924 C C . VAL A 1 274 ? 20.029 21.166 -14.398 1.00 45.03 274 VAL A C 1
ATOM 1926 O O . VAL A 1 274 ? 20.251 20.260 -13.593 1.00 45.03 274 VAL A O 1
ATOM 1929 N N . THR A 1 275 ? 20.216 22.447 -14.070 1.00 46.78 275 THR A N 1
ATOM 1930 C CA . THR A 1 275 ? 20.553 22.882 -12.702 1.00 46.78 275 THR A CA 1
ATOM 1931 C C . THR A 1 275 ? 19.355 22.668 -11.762 1.00 46.78 275 THR A C 1
ATOM 1933 O O . THR A 1 275 ? 18.215 22.597 -12.213 1.00 46.78 275 THR A O 1
ATOM 1936 N N . GLY A 1 276 ? 19.579 22.562 -10.445 1.00 53.00 276 GLY A N 1
ATOM 1937 C CA . GLY A 1 276 ? 18.524 22.187 -9.482 1.00 53.00 276 GLY A CA 1
ATOM 1938 C C . GLY A 1 276 ? 17.239 23.036 -9.535 1.00 53.00 276 GLY A C 1
ATOM 1939 O O . GLY A 1 276 ? 16.142 22.486 -9.444 1.00 53.00 276 GLY A O 1
ATOM 1940 N N . ASP A 1 277 ? 17.353 24.349 -9.762 1.00 58.22 277 ASP A N 1
ATOM 1941 C CA . ASP A 1 277 ? 16.196 25.258 -9.862 1.00 58.22 277 ASP A CA 1
ATOM 1942 C C . ASP A 1 277 ? 15.424 25.107 -11.191 1.00 58.22 277 ASP A C 1
ATOM 1944 O O . ASP A 1 277 ? 14.193 25.236 -11.240 1.00 58.22 277 ASP A O 1
ATOM 1948 N N . ASP A 1 278 ? 16.136 24.786 -12.274 1.00 68.62 278 ASP A N 1
ATOM 1949 C CA . ASP A 1 278 ? 15.560 24.538 -13.601 1.00 68.62 278 ASP A CA 1
ATOM 1950 C C . ASP A 1 278 ? 14.840 23.174 -13.642 1.00 68.62 278 ASP A C 1
ATOM 1952 O O . ASP A 1 278 ? 13.764 23.020 -14.234 1.00 68.62 278 ASP A O 1
ATOM 1956 N N . TRP A 1 279 ? 15.352 22.195 -12.887 1.00 68.38 279 TRP A N 1
ATOM 1957 C CA . TRP A 1 279 ? 14.745 20.871 -12.769 1.00 68.38 279 TRP A CA 1
ATOM 1958 C C . TRP A 1 279 ? 13.423 20.915 -12.004 1.00 68.38 279 TRP A C 1
ATOM 1960 O O . TRP A 1 279 ? 12.417 20.396 -12.490 1.00 68.38 279 TRP A O 1
ATOM 1970 N N . ALA A 1 280 ? 13.375 21.594 -10.854 1.00 73.12 280 ALA A N 1
ATOM 1971 C CA . ALA A 1 280 ? 12.138 21.745 -10.088 1.00 73.12 280 ALA A CA 1
ATOM 1972 C C . ALA A 1 280 ? 11.025 22.400 -10.927 1.00 73.12 280 ALA A C 1
ATOM 1974 O O . ALA A 1 280 ? 9.860 21.995 -10.870 1.00 73.12 280 ALA A O 1
ATOM 1975 N N . THR A 1 281 ? 11.383 23.383 -11.755 1.00 77.44 281 THR A N 1
ATOM 1976 C CA . THR A 1 281 ? 10.452 24.040 -12.680 1.00 77.44 281 THR A CA 1
ATOM 1977 C C . THR A 1 281 ? 9.984 23.090 -13.781 1.00 77.44 281 THR A C 1
ATOM 1979 O O . THR A 1 281 ? 8.780 22.971 -14.013 1.00 77.44 281 THR A O 1
ATOM 1982 N N . THR A 1 282 ? 10.907 22.363 -14.413 1.00 82.19 282 THR A N 1
ATOM 1983 C CA . THR A 1 282 ? 10.605 21.367 -15.452 1.00 82.19 282 THR A CA 1
ATOM 1984 C C . THR A 1 282 ? 9.677 20.268 -14.935 1.00 82.19 282 THR A C 1
ATOM 1986 O O . THR A 1 282 ? 8.638 20.002 -15.544 1.00 82.19 282 THR A O 1
ATOM 1989 N N . ARG A 1 283 ? 9.987 19.685 -13.772 1.00 81.88 283 ARG A N 1
ATOM 1990 C CA . ARG A 1 283 ? 9.159 18.669 -13.109 1.00 81.88 283 ARG A CA 1
ATOM 1991 C C . ARG A 1 283 ? 7.757 19.195 -12.814 1.00 81.88 283 ARG A C 1
ATOM 1993 O O . ARG A 1 283 ? 6.770 18.553 -13.172 1.00 81.88 283 ARG A O 1
ATOM 2000 N N . ARG A 1 284 ? 7.639 20.388 -12.213 1.00 81.19 284 ARG A N 1
ATOM 2001 C CA . ARG A 1 284 ? 6.325 20.999 -11.940 1.00 81.19 284 ARG A CA 1
ATOM 2002 C C . ARG A 1 284 ? 5.523 21.219 -13.216 1.00 81.19 284 ARG A C 1
ATOM 2004 O O . ARG A 1 284 ? 4.337 20.910 -13.238 1.00 81.19 284 ARG A O 1
ATOM 2011 N N . ASN A 1 285 ? 6.153 21.700 -14.283 1.00 84.75 285 ASN A N 1
ATOM 2012 C CA . ASN A 1 285 ? 5.476 21.877 -15.564 1.00 84.75 285 ASN A CA 1
ATOM 2013 C C . ASN A 1 285 ? 5.014 20.540 -16.160 1.00 84.75 285 ASN A C 1
ATOM 2015 O O . ASN A 1 285 ? 3.937 20.487 -16.740 1.00 84.75 285 ASN A O 1
ATOM 2019 N N . ALA A 1 286 ? 5.762 19.452 -15.981 1.00 87.25 286 ALA A N 1
ATOM 2020 C CA . ALA A 1 286 ? 5.345 18.132 -16.449 1.00 87.25 286 ALA A CA 1
ATOM 2021 C C . ALA A 1 286 ? 4.153 17.560 -15.653 1.00 87.25 286 ALA A C 1
ATOM 2023 O O . ALA A 1 286 ? 3.266 16.938 -16.232 1.00 87.25 286 ALA A O 1
ATOM 2024 N N . LEU A 1 287 ? 4.106 17.789 -14.335 1.00 85.75 287 LEU A N 1
ATOM 2025 C CA . LEU A 1 287 ? 3.077 17.220 -13.452 1.00 85.75 287 LEU A CA 1
ATOM 2026 C C . LEU A 1 287 ? 1.812 18.094 -13.310 1.00 85.75 287 LEU A C 1
ATOM 2028 O O . LEU A 1 287 ? 0.729 17.575 -13.027 1.00 85.75 287 LEU A O 1
ATOM 2032 N N . PHE A 1 288 ? 1.930 19.411 -13.509 1.00 81.19 288 PHE A N 1
ATOM 2033 C CA . PHE A 1 288 ? 0.860 20.400 -13.284 1.00 81.19 288 PHE A CA 1
ATOM 2034 C C . PHE A 1 288 ? 0.633 21.323 -14.483 1.00 81.19 288 PHE A C 1
ATOM 2036 O O . PHE A 1 288 ? -0.356 22.053 -14.518 1.00 81.19 288 PHE A O 1
ATOM 2043 N N . GLY A 1 289 ? 1.545 21.356 -15.453 1.00 72.06 289 GLY A N 1
ATOM 2044 C CA . GLY A 1 289 ? 1.424 22.246 -16.599 1.00 72.06 289 GLY A CA 1
ATOM 2045 C C . GLY A 1 289 ? 0.214 21.891 -17.456 1.00 72.06 289 GLY A C 1
ATOM 2046 O O . GLY A 1 289 ? -0.090 20.726 -17.696 1.00 72.06 289 GLY A O 1
ATOM 2047 N N . GLY A 1 290 ? -0.492 22.918 -17.927 1.00 77.12 290 GLY A N 1
ATOM 2048 C CA . GLY A 1 290 ? -1.571 22.756 -18.903 1.00 77.12 290 GLY A CA 1
ATOM 2049 C C . GLY A 1 290 ? -2.946 22.372 -18.344 1.00 77.12 290 GLY A C 1
ATOM 2050 O O . GLY A 1 290 ? -3.868 22.216 -19.143 1.00 77.12 290 GLY A O 1
ATOM 2051 N N . VAL A 1 291 ? -3.139 22.269 -17.020 1.00 85.19 291 VAL A N 1
ATOM 2052 C CA . VAL A 1 291 ? -4.483 22.091 -16.428 1.00 85.19 291 VAL A CA 1
ATOM 2053 C C . VAL A 1 291 ? -5.159 23.422 -16.088 1.00 85.19 291 VAL A C 1
ATOM 2055 O O . VAL A 1 291 ? -4.508 24.402 -15.730 1.00 85.19 291 VAL A O 1
ATOM 2058 N N . SER A 1 292 ? -6.493 23.467 -16.184 1.00 89.44 292 SER A N 1
ATOM 2059 C CA . SER A 1 292 ? -7.263 24.654 -15.794 1.00 89.44 292 SER A CA 1
ATOM 2060 C C . SER A 1 292 ? -7.241 24.866 -14.271 1.00 89.44 292 SER A C 1
ATOM 2062 O O . SER A 1 292 ? -7.162 23.888 -13.519 1.00 89.44 292 SER A O 1
ATOM 2064 N N . PRO A 1 293 ? -7.391 26.111 -13.774 1.00 88.00 293 PRO A N 1
ATOM 2065 C CA . PRO A 1 293 ? -7.500 26.374 -12.336 1.00 88.00 293 PRO A CA 1
ATOM 2066 C C . PRO A 1 293 ? -8.621 25.576 -11.657 1.00 88.00 293 PRO A C 1
ATOM 2068 O O . PRO A 1 293 ? -8.479 25.143 -10.517 1.00 88.00 293 PRO A O 1
ATOM 2071 N N . GLN A 1 294 ? -9.726 25.337 -12.370 1.00 90.50 294 GLN A N 1
ATOM 2072 C CA . GLN A 1 294 ? -10.849 24.538 -11.881 1.00 90.50 294 GLN A CA 1
ATOM 2073 C C . GLN A 1 294 ? -10.452 23.072 -11.705 1.00 90.50 294 GLN A C 1
ATOM 2075 O O . GLN A 1 294 ? -10.792 22.464 -10.693 1.00 90.50 294 GLN A O 1
ATOM 2080 N N . ARG A 1 295 ? -9.707 22.512 -12.666 1.00 88.94 295 ARG A N 1
ATOM 2081 C CA . ARG A 1 295 ? -9.211 21.138 -12.583 1.00 88.94 295 ARG A CA 1
ATOM 2082 C C . ARG A 1 295 ? -8.218 20.978 -11.437 1.00 88.94 295 ARG A C 1
ATOM 2084 O O . ARG A 1 295 ? -8.339 20.033 -10.665 1.00 88.94 295 ARG A O 1
ATOM 2091 N N . LEU A 1 296 ? -7.284 21.917 -11.300 1.00 86.56 296 LEU A N 1
ATOM 2092 C CA . LEU A 1 296 ? -6.324 21.932 -10.198 1.00 86.56 296 LEU A CA 1
ATOM 2093 C C . LEU A 1 296 ? -7.035 21.944 -8.837 1.00 86.56 296 LEU A C 1
ATOM 2095 O O . LEU A 1 296 ? -6.758 21.093 -7.994 1.00 86.56 296 LEU A O 1
ATOM 2099 N N . ALA A 1 297 ? -8.002 22.848 -8.659 1.00 87.81 297 ALA A N 1
ATOM 2100 C CA . ALA A 1 297 ? -8.784 22.943 -7.430 1.00 87.81 297 ALA A CA 1
ATOM 2101 C C . ALA A 1 297 ? -9.585 21.661 -7.141 1.00 87.81 297 ALA A C 1
ATOM 2103 O O . ALA A 1 297 ? -9.648 21.230 -5.991 1.00 87.81 297 ALA A O 1
ATOM 2104 N N . ALA A 1 298 ? -10.161 21.024 -8.168 1.00 91.19 298 ALA A N 1
ATOM 2105 C CA . ALA A 1 298 ? -10.900 19.771 -8.015 1.00 91.19 298 ALA A CA 1
ATOM 2106 C C . ALA A 1 298 ? -10.000 18.616 -7.542 1.00 91.19 298 ALA A C 1
ATOM 2108 O O . ALA A 1 298 ? -10.360 17.904 -6.607 1.00 91.19 298 ALA A O 1
ATOM 2109 N N . VAL A 1 299 ? -8.810 18.460 -8.136 1.00 89.00 299 VAL A N 1
ATOM 2110 C CA . VAL A 1 299 ? -7.843 17.421 -7.735 1.00 89.00 299 VAL A CA 1
ATOM 2111 C C . VAL A 1 299 ? -7.340 17.654 -6.309 1.00 89.00 299 VAL A C 1
ATOM 2113 O O . VAL A 1 299 ? -7.241 16.705 -5.532 1.00 89.00 299 VAL A O 1
ATOM 2116 N N . GLN A 1 300 ? -7.054 18.908 -5.942 1.00 87.06 300 GLN A N 1
ATOM 2117 C CA . GLN A 1 300 ? -6.614 19.266 -4.589 1.00 87.06 300 GLN A CA 1
ATOM 2118 C C . GLN A 1 300 ? -7.703 18.998 -3.545 1.00 87.06 300 GLN A C 1
ATOM 2120 O O . GLN A 1 300 ? -7.417 18.423 -2.495 1.00 87.06 300 GLN A O 1
ATOM 2125 N N . ALA A 1 301 ? -8.951 19.376 -3.838 1.00 90.56 301 ALA A N 1
ATOM 2126 C CA . ALA A 1 301 ? -10.081 19.142 -2.946 1.00 90.56 301 ALA A CA 1
ATOM 2127 C C . ALA A 1 301 ? -10.328 17.643 -2.719 1.00 90.56 301 ALA A C 1
ATOM 2129 O O . ALA A 1 301 ? -10.446 17.220 -1.570 1.00 90.56 301 ALA A O 1
ATOM 2130 N N . ASP A 1 302 ? -10.340 16.839 -3.787 1.00 92.69 302 ASP A N 1
ATOM 2131 C CA . ASP A 1 302 ? -10.553 15.389 -3.696 1.00 92.69 302 ASP A CA 1
ATOM 2132 C C . ASP A 1 302 ? -9.388 14.684 -2.978 1.00 92.69 302 ASP A C 1
ATOM 2134 O O . ASP A 1 302 ? -9.601 13.889 -2.062 1.00 92.69 302 ASP A O 1
ATOM 2138 N N . SER A 1 303 ? -8.138 15.050 -3.292 1.00 90.06 303 SER A N 1
ATOM 2139 C CA . SER A 1 303 ? -6.945 14.539 -2.593 1.00 90.06 303 SER A CA 1
ATOM 2140 C C . SER A 1 303 ? -6.978 14.835 -1.093 1.00 90.06 303 SER A C 1
ATOM 2142 O O . SER A 1 303 ? -6.724 13.946 -0.274 1.00 90.06 303 SER A O 1
ATOM 2144 N N . ARG A 1 304 ? -7.329 16.071 -0.715 1.00 90.75 304 ARG A N 1
ATOM 2145 C CA . ARG A 1 304 ? -7.492 16.460 0.690 1.00 90.75 304 ARG A CA 1
ATOM 2146 C C . ARG A 1 304 ? -8.599 15.663 1.361 1.00 90.75 304 ARG A C 1
ATOM 2148 O O . ARG A 1 304 ? -8.349 15.048 2.392 1.00 90.75 304 ARG A O 1
ATOM 2155 N N . GLN A 1 305 ? -9.789 15.613 0.766 1.00 93.25 305 GLN A N 1
ATOM 2156 C CA . GLN A 1 305 ? -10.923 14.876 1.321 1.00 93.25 305 GLN A CA 1
ATOM 2157 C C . GLN A 1 305 ? -10.579 13.396 1.541 1.00 93.25 305 GLN A C 1
ATOM 2159 O O . GLN A 1 305 ? -10.910 12.821 2.584 1.00 93.25 305 GLN A O 1
ATOM 2164 N N . PHE A 1 306 ? -9.875 12.784 0.588 1.00 92.81 306 PHE A N 1
ATOM 2165 C CA . PHE A 1 306 ? -9.403 11.410 0.698 1.00 92.81 306 PHE A CA 1
ATOM 2166 C C . PHE A 1 306 ? -8.439 11.222 1.879 1.00 92.81 306 PHE A C 1
ATOM 2168 O O . PHE A 1 306 ? -8.600 10.285 2.670 1.00 92.81 306 PHE A O 1
ATOM 2175 N N . LEU A 1 307 ? -7.460 12.117 2.036 1.00 92.25 307 LEU A N 1
ATOM 2176 C CA . LEU A 1 307 ? -6.512 12.077 3.148 1.00 92.25 307 LEU A CA 1
ATOM 2177 C C . LEU A 1 307 ? -7.216 12.285 4.495 1.00 92.25 307 LEU A C 1
ATOM 2179 O O . LEU A 1 307 ? -7.040 11.477 5.405 1.00 92.25 307 LEU A O 1
ATOM 2183 N N . GLU A 1 308 ? -8.060 13.308 4.614 1.00 94.69 308 GLU A N 1
ATOM 2184 C CA . GLU A 1 308 ? -8.831 13.602 5.826 1.00 94.69 308 GLU A CA 1
ATOM 2185 C C . GLU A 1 308 ? -9.682 12.402 6.264 1.00 94.69 308 GLU A C 1
ATOM 2187 O O . GLU A 1 308 ? -9.671 12.018 7.437 1.00 94.69 308 GLU A O 1
ATOM 2192 N N . SER A 1 309 ? -10.380 11.762 5.320 1.00 94.12 309 SER A N 1
ATOM 2193 C CA . SER A 1 309 ? -11.172 10.555 5.577 1.00 94.12 309 SER A CA 1
ATOM 2194 C C . SER A 1 309 ? -10.310 9.414 6.132 1.00 94.12 309 SER A C 1
ATOM 2196 O O . SER A 1 309 ? -10.654 8.798 7.147 1.00 94.12 309 SER A O 1
ATOM 2198 N N . ASN A 1 310 ? -9.134 9.179 5.539 1.00 92.56 310 ASN A N 1
ATOM 2199 C CA . ASN A 1 310 ? -8.201 8.156 6.012 1.00 92.56 310 ASN A CA 1
ATOM 2200 C C . ASN A 1 310 ? -7.642 8.471 7.407 1.00 92.56 310 ASN A C 1
ATOM 2202 O O . ASN A 1 310 ? -7.555 7.566 8.239 1.00 92.56 310 ASN A O 1
ATOM 2206 N N . LEU A 1 311 ? -7.319 9.732 7.704 1.00 94.75 311 LEU A N 1
ATOM 2207 C CA . LEU A 1 311 ? -6.853 10.149 9.031 1.00 94.75 311 LEU A CA 1
ATOM 2208 C C . LEU A 1 311 ? -7.907 9.854 10.105 1.00 94.75 311 LEU A C 1
ATOM 2210 O O . LEU A 1 311 ? -7.601 9.213 11.114 1.00 94.75 311 LEU A O 1
ATOM 2214 N N . ARG A 1 312 ? -9.164 10.242 9.860 1.00 93.75 312 ARG A N 1
ATOM 2215 C CA . ARG A 1 312 ? -10.301 9.984 10.763 1.00 93.75 312 ARG A CA 1
ATOM 2216 C C . ARG A 1 312 ? -10.546 8.491 10.960 1.00 93.75 312 ARG A C 1
ATOM 2218 O O . ARG A 1 312 ? -10.740 8.028 12.086 1.00 93.75 312 ARG A O 1
ATOM 2225 N N . GLY A 1 313 ? -10.531 7.733 9.865 1.00 88.50 313 GLY A N 1
ATOM 2226 C CA . GLY A 1 313 ? -10.828 6.303 9.869 1.00 88.50 313 GLY A CA 1
ATOM 2227 C C . GLY A 1 313 ? -9.756 5.465 10.565 1.00 88.50 313 GLY A C 1
ATOM 2228 O O . GLY A 1 313 ? -10.084 4.481 11.237 1.00 88.50 313 GLY A O 1
ATOM 2229 N N . ARG A 1 314 ? -8.481 5.857 10.456 1.00 90.12 314 ARG A N 1
ATOM 2230 C CA . ARG A 1 314 ? -7.339 5.021 10.862 1.00 90.12 314 ARG A CA 1
ATOM 2231 C C . ARG A 1 314 ? -6.683 5.450 12.173 1.00 90.12 314 ARG A C 1
ATOM 2233 O O . ARG A 1 314 ? -6.170 4.590 12.884 1.00 90.12 314 ARG A O 1
ATOM 2240 N N . SER A 1 315 ? -6.707 6.733 12.534 1.00 94.00 315 SER A N 1
ATOM 2241 C CA . SER A 1 315 ? -5.961 7.211 13.702 1.00 94.00 315 SER A CA 1
ATOM 2242 C C . SER A 1 315 ? -6.681 6.944 15.020 1.00 94.00 315 SER A C 1
ATOM 2244 O O . SER A 1 315 ? -7.744 7.499 15.300 1.00 94.00 315 SER A O 1
ATOM 2246 N N . ALA A 1 316 ? -6.064 6.125 15.875 1.00 92.00 316 ALA A N 1
ATOM 2247 C CA . ALA A 1 316 ? -6.535 5.903 17.240 1.00 92.00 316 ALA A CA 1
ATOM 2248 C C . ALA A 1 316 ? -6.439 7.176 18.099 1.00 92.00 316 ALA A C 1
ATOM 2250 O O . ALA A 1 316 ? -7.327 7.428 18.912 1.00 92.00 316 ALA A O 1
ATOM 2251 N N . LEU A 1 317 ? -5.401 7.997 17.885 1.00 94.75 317 LEU A N 1
ATOM 2252 C CA . LEU A 1 317 ? -5.236 9.277 18.575 1.00 94.75 317 LEU A CA 1
ATOM 2253 C C . LEU A 1 317 ? -6.409 10.207 18.260 1.00 94.75 317 LEU A C 1
ATOM 2255 O O . LEU A 1 317 ? -7.065 10.697 19.174 1.00 94.75 317 LEU A O 1
ATOM 2259 N N . LEU A 1 318 ? -6.693 10.417 16.971 1.00 95.38 318 LEU A N 1
ATOM 2260 C CA . LEU A 1 318 ? -7.739 11.339 16.526 1.00 95.38 318 LEU A CA 1
ATOM 2261 C C . LEU A 1 318 ? -9.137 10.896 16.980 1.00 95.38 318 LEU A C 1
ATOM 2263 O O . LEU A 1 318 ? -9.959 11.743 17.321 1.00 95.38 318 LEU A O 1
ATOM 2267 N N . LYS A 1 319 ? -9.398 9.584 17.052 1.00 93.62 319 LYS A N 1
ATOM 2268 C CA . LYS A 1 319 ? -10.659 9.033 17.585 1.00 93.62 319 LYS A CA 1
ATOM 2269 C C . LYS A 1 319 ? -10.886 9.351 19.066 1.00 93.62 319 LYS A C 1
ATOM 2271 O O . LYS A 1 319 ? -12.035 9.402 19.491 1.00 93.62 319 LYS A O 1
ATOM 2276 N N . GLY A 1 320 ? -9.819 9.550 19.842 1.00 93.31 320 GLY A N 1
ATOM 2277 C CA . GLY A 1 320 ? -9.895 9.854 21.273 1.00 93.31 320 GLY A CA 1
ATOM 2278 C C . GLY A 1 320 ? -10.038 11.341 21.613 1.00 93.31 320 GLY A C 1
ATOM 2279 O O . GLY A 1 320 ? -10.200 11.671 22.787 1.00 93.31 320 GLY A O 1
ATOM 2280 N N . LEU A 1 321 ? -9.952 12.239 20.627 1.00 95.06 321 LEU A N 1
ATOM 2281 C CA . LEU A 1 321 ? -10.010 13.687 20.840 1.00 95.06 321 LEU A CA 1
ATOM 2282 C C . LEU A 1 321 ? -11.447 14.230 20.759 1.00 95.06 321 LEU A C 1
ATOM 2284 O O . LEU A 1 321 ? -12.277 13.664 20.041 1.00 95.06 321 LEU A O 1
ATOM 2288 N N . PRO A 1 322 ? -11.741 15.365 21.428 1.00 98.12 322 PRO A N 1
ATOM 2289 C CA . PRO A 1 322 ? -12.935 16.152 21.138 1.00 98.12 322 PRO A CA 1
ATOM 2290 C C . PRO A 1 322 ? -13.017 16.487 19.647 1.00 98.12 322 PRO A C 1
ATOM 2292 O O . PRO A 1 322 ? -11.996 16.736 19.009 1.00 98.12 322 PRO A O 1
ATOM 2295 N N . GLU A 1 323 ? -14.232 16.531 19.101 1.00 95.94 323 GLU A N 1
ATOM 2296 C CA . GLU A 1 323 ? -14.454 16.764 17.671 1.00 95.94 323 GLU A CA 1
ATOM 2297 C C . GLU A 1 323 ? -13.738 18.020 17.163 1.00 95.94 323 GLU A C 1
ATOM 2299 O O . GLU A 1 323 ? -12.966 17.916 16.220 1.00 95.94 323 GLU A O 1
ATOM 2304 N N . ALA A 1 324 ? -13.881 19.165 17.834 1.00 97.50 324 ALA A N 1
ATOM 2305 C CA . ALA A 1 324 ? -13.216 20.403 17.421 1.00 97.50 324 ALA A CA 1
ATOM 2306 C C . ALA A 1 324 ? -11.681 20.265 17.322 1.00 97.50 324 ALA A C 1
ATOM 2308 O O . ALA A 1 324 ? -11.084 20.711 16.343 1.00 97.50 324 ALA A O 1
ATOM 2309 N N . ASP A 1 325 ? -11.048 19.599 18.294 1.00 97.38 325 ASP A N 1
ATOM 2310 C CA . ASP A 1 325 ? -9.596 19.380 18.302 1.00 97.38 325 ASP A CA 1
ATOM 2311 C C . ASP A 1 325 ? -9.165 18.383 17.220 1.00 97.38 325 ASP A C 1
ATOM 2313 O O . ASP A 1 325 ? -8.109 18.538 16.604 1.00 97.38 325 ASP A O 1
ATOM 2317 N N . ARG A 1 326 ? -9.980 17.350 16.981 1.00 97.12 326 ARG A N 1
ATOM 2318 C CA . ARG A 1 326 ? -9.771 16.378 15.907 1.00 97.12 326 ARG A CA 1
ATOM 2319 C C . ARG A 1 326 ? -9.826 17.059 14.544 1.00 97.12 326 ARG A C 1
ATOM 2321 O O . ARG A 1 326 ? -8.903 16.878 13.756 1.00 97.12 326 ARG A O 1
ATOM 2328 N N . GLU A 1 327 ? -10.881 17.829 14.283 1.00 97.25 327 GLU A N 1
ATOM 2329 C CA . GLU A 1 327 ? -11.078 18.541 13.018 1.00 97.25 327 GLU A CA 1
ATOM 2330 C C . GLU A 1 327 ? -9.938 19.526 12.757 1.00 97.25 327 GLU A C 1
ATOM 2332 O O . GLU A 1 327 ? -9.364 19.511 11.673 1.00 97.25 327 GLU A O 1
ATOM 2337 N N . ALA A 1 328 ? -9.533 20.301 13.769 1.00 97.31 328 ALA A N 1
ATOM 2338 C CA . ALA A 1 328 ? -8.426 21.245 13.641 1.00 97.31 328 ALA A CA 1
ATOM 2339 C C . ALA A 1 328 ? -7.101 20.556 13.273 1.00 97.31 328 ALA A C 1
ATOM 2341 O O . ALA A 1 328 ? -6.367 21.042 12.418 1.00 97.31 328 ALA A O 1
ATOM 2342 N N . ARG A 1 329 ? -6.784 19.406 13.884 1.00 97.56 329 ARG A N 1
ATOM 2343 C CA . ARG A 1 329 ? -5.560 18.651 13.557 1.00 97.56 329 ARG A CA 1
ATOM 2344 C C . ARG A 1 329 ? -5.607 18.028 12.169 1.00 97.56 329 ARG A C 1
ATOM 2346 O O . ARG A 1 329 ? -4.591 18.012 11.480 1.00 97.56 329 ARG A O 1
ATOM 2353 N N . VAL A 1 330 ? -6.763 17.488 11.785 1.00 97.12 330 VAL A N 1
ATOM 2354 C CA . VAL A 1 330 ? -6.961 16.893 10.460 1.00 97.12 330 VAL A CA 1
ATOM 2355 C C . VAL A 1 330 ? -6.799 17.953 9.373 1.00 97.12 330 VAL A C 1
ATOM 2357 O O . VAL A 1 330 ? -6.042 17.719 8.437 1.00 97.12 330 VAL A O 1
ATOM 2360 N N . ASP A 1 331 ? -7.429 19.117 9.535 1.00 95.56 331 ASP A N 1
ATOM 2361 C CA . ASP A 1 331 ? -7.337 20.235 8.591 1.00 95.56 331 ASP A CA 1
ATOM 2362 C C . ASP A 1 331 ? -5.899 20.757 8.469 1.00 95.56 331 ASP A C 1
ATOM 2364 O O . ASP A 1 331 ? -5.354 20.813 7.369 1.00 95.56 331 ASP A O 1
ATOM 2368 N N . VAL A 1 332 ? -5.225 21.020 9.598 1.00 95.44 332 VAL A N 1
ATOM 2369 C CA . VAL A 1 332 ? -3.822 21.474 9.606 1.00 95.44 332 VAL A CA 1
ATOM 2370 C C . VAL A 1 332 ? -2.907 20.486 8.883 1.00 95.44 332 VAL A C 1
ATOM 2372 O O . VAL A 1 332 ? -2.077 20.895 8.070 1.00 95.44 332 VAL A O 1
ATOM 2375 N N . PHE A 1 333 ? -3.047 19.186 9.151 1.00 94.88 333 PHE A N 1
ATOM 2376 C CA . PHE A 1 333 ? -2.213 18.177 8.504 1.00 94.88 333 PHE A CA 1
ATOM 2377 C C . PHE A 1 333 ? -2.528 18.032 7.013 1.00 94.88 333 PHE A C 1
ATOM 2379 O O . PHE A 1 333 ? -1.606 18.008 6.199 1.00 94.88 333 PHE A O 1
ATOM 2386 N N . ALA A 1 334 ? -3.807 17.941 6.640 1.00 92.25 334 ALA A N 1
ATOM 2387 C CA . ALA A 1 334 ? -4.213 17.760 5.250 1.00 92.25 334 ALA A CA 1
ATOM 2388 C C . ALA A 1 334 ? -3.859 18.977 4.386 1.00 92.25 334 ALA A C 1
ATOM 2390 O O . ALA A 1 334 ? -3.375 18.812 3.266 1.00 92.25 334 ALA A O 1
ATOM 2391 N N . GLN A 1 335 ? -4.025 20.188 4.922 1.00 89.44 335 GLN A N 1
ATOM 2392 C CA . GLN A 1 335 ? -3.614 21.420 4.258 1.00 89.44 335 GLN A CA 1
ATOM 2393 C C . GLN A 1 335 ? -2.094 21.466 4.082 1.00 89.44 335 GLN A C 1
ATOM 2395 O O . GLN A 1 335 ? -1.621 21.697 2.973 1.00 89.44 335 GLN A O 1
ATOM 2400 N N . TRP A 1 336 ? -1.325 21.153 5.131 1.00 89.25 336 TRP A N 1
ATOM 2401 C CA . TRP A 1 336 ? 0.133 21.094 5.027 1.00 89.25 336 TRP A CA 1
ATOM 2402 C C . TRP A 1 336 ? 0.590 20.079 3.974 1.00 89.25 336 TRP A C 1
ATOM 2404 O O . TRP A 1 336 ? 1.440 20.411 3.153 1.00 89.25 336 TRP A O 1
ATOM 2414 N N . GLN A 1 337 ? 0.014 18.871 3.948 1.00 86.94 337 GLN A N 1
ATOM 2415 C CA . GLN A 1 337 ? 0.341 17.872 2.923 1.00 86.94 337 GLN A CA 1
ATOM 2416 C C . GLN A 1 337 ? -0.006 18.380 1.523 1.00 86.94 337 GLN A C 1
ATOM 2418 O O . GLN A 1 337 ? 0.808 18.243 0.621 1.00 86.94 337 GLN A O 1
ATOM 2423 N N . SER A 1 338 ? -1.163 19.020 1.336 1.00 82.75 338 SER A N 1
ATOM 2424 C CA . SER A 1 338 ? -1.549 19.598 0.044 1.00 82.75 338 SER A CA 1
ATOM 2425 C C . SER A 1 338 ? -0.572 20.682 -0.427 1.00 82.75 338 SER A C 1
ATOM 2427 O O . SER A 1 338 ? -0.201 20.702 -1.599 1.00 82.75 338 SER A O 1
ATOM 2429 N N . ASP A 1 339 ? -0.132 21.561 0.474 1.00 80.19 339 ASP A N 1
ATOM 2430 C CA . ASP A 1 339 ? 0.782 22.667 0.154 1.00 80.19 339 ASP A CA 1
ATOM 2431 C C . ASP A 1 339 ? 2.219 22.191 -0.090 1.00 80.19 339 ASP A C 1
ATOM 2433 O O . ASP A 1 339 ? 2.982 22.828 -0.817 1.00 80.19 339 ASP A O 1
ATOM 2437 N N . ASN A 1 340 ? 2.591 21.057 0.509 1.00 76.56 340 ASN A N 1
ATOM 2438 C CA . ASN A 1 340 ? 3.940 20.507 0.446 1.00 76.56 340 ASN A CA 1
ATOM 2439 C C . ASN A 1 340 ? 4.046 19.259 -0.433 1.00 76.56 340 ASN A C 1
ATOM 2441 O O . ASN A 1 340 ? 5.155 18.770 -0.593 1.00 76.56 340 ASN A O 1
ATOM 2445 N N . ALA A 1 341 ? 2.963 18.768 -1.045 1.00 66.31 341 ALA A N 1
ATOM 2446 C CA . ALA A 1 341 ? 2.943 17.516 -1.811 1.00 66.31 341 ALA A CA 1
ATOM 2447 C C . ALA A 1 341 ? 4.059 17.437 -2.866 1.00 66.31 341 ALA A C 1
ATOM 2449 O O . ALA A 1 341 ? 4.623 16.376 -3.098 1.00 66.31 341 ALA A O 1
ATOM 2450 N N . LEU A 1 342 ? 4.416 18.579 -3.459 1.00 60.03 342 LEU A N 1
ATOM 2451 C CA . LEU A 1 342 ? 5.489 18.685 -4.444 1.00 60.03 342 LEU A CA 1
ATOM 2452 C C . LEU A 1 342 ? 6.893 18.747 -3.848 1.00 60.03 342 LEU A C 1
ATOM 2454 O O . LEU A 1 342 ? 7.810 18.150 -4.398 1.00 60.03 342 LEU A O 1
ATOM 2458 N N . ASN A 1 343 ? 7.052 19.488 -2.751 1.00 56.16 343 ASN A N 1
ATOM 2459 C CA . ASN A 1 343 ? 8.351 19.772 -2.140 1.00 56.16 343 ASN A CA 1
ATOM 2460 C C . ASN A 1 343 ? 8.754 18.694 -1.120 1.00 56.16 343 ASN A C 1
ATOM 2462 O O . ASN A 1 343 ? 9.926 18.554 -0.787 1.00 56.16 343 ASN A O 1
ATOM 2466 N N . ALA A 1 344 ? 7.784 17.943 -0.594 1.00 47.72 344 ALA A N 1
ATOM 2467 C CA . ALA A 1 344 ? 7.988 16.924 0.425 1.00 47.72 344 ALA A CA 1
ATOM 2468 C C . ALA A 1 344 ? 8.581 15.628 -0.151 1.00 47.72 344 ALA A C 1
ATOM 2470 O O . ALA A 1 344 ? 9.114 14.817 0.606 1.00 47.72 344 ALA A O 1
ATOM 2471 N N . GLU A 1 345 ? 8.528 15.427 -1.466 1.00 49.19 345 GLU A N 1
ATOM 2472 C CA . GLU A 1 345 ? 9.313 14.389 -2.147 1.00 49.19 345 GLU A CA 1
ATOM 2473 C C . GLU A 1 345 ? 10.768 14.834 -2.392 1.00 49.19 345 GLU A C 1
ATOM 2475 O O . GLU A 1 345 ? 11.652 13.993 -2.471 1.00 49.19 345 GLU A O 1
ATOM 2480 N N . HIS A 1 346 ? 11.039 16.148 -2.381 1.00 45.56 346 HIS A N 1
ATOM 2481 C CA . HIS A 1 346 ? 12.354 16.763 -2.639 1.00 45.56 346 HIS A CA 1
ATOM 2482 C C . HIS A 1 346 ? 13.181 17.077 -1.384 1.00 45.56 346 HIS A C 1
ATOM 2484 O O . HIS A 1 346 ? 14.198 17.768 -1.463 1.00 45.56 346 HIS A O 1
ATOM 2490 N N . GLY A 1 347 ? 12.735 16.646 -0.203 1.00 36.00 347 GLY A N 1
ATOM 2491 C CA . GLY A 1 347 ? 13.429 16.964 1.043 1.00 36.00 347 GLY A CA 1
ATOM 2492 C C . GLY A 1 347 ? 14.834 16.366 1.065 1.00 36.00 347 GLY A C 1
ATOM 2493 O O . GLY A 1 347 ? 14.943 15.150 1.113 1.00 36.00 347 GLY A O 1
ATOM 2494 N N . ASP A 1 348 ? 15.852 17.238 1.048 1.00 34.72 348 ASP A N 1
ATOM 2495 C CA . ASP A 1 348 ? 17.294 16.991 1.218 1.00 34.72 348 ASP A CA 1
ATOM 2496 C C . ASP A 1 348 ? 17.777 15.603 0.749 1.00 34.72 348 ASP A C 1
ATOM 2498 O O . ASP A 1 348 ? 17.567 14.591 1.422 1.00 34.72 348 ASP A O 1
ATOM 2502 N N . HIS A 1 349 ? 18.540 15.578 -0.351 1.00 41.53 349 HIS A N 1
ATOM 2503 C CA . HIS A 1 349 ? 19.247 14.400 -0.878 1.00 41.53 349 HIS A CA 1
ATOM 2504 C C . HIS A 1 349 ? 20.053 13.608 0.183 1.00 41.53 349 HIS A C 1
ATOM 2506 O O . HIS A 1 349 ? 20.525 12.505 -0.092 1.00 41.53 349 HIS A O 1
ATOM 2512 N N . SER A 1 350 ? 20.232 14.140 1.399 1.00 34.69 350 SER A N 1
ATOM 2513 C CA . SER A 1 350 ? 20.826 13.448 2.540 1.00 34.69 350 SER A CA 1
ATOM 2514 C C . SER A 1 350 ? 19.916 12.441 3.273 1.00 34.69 350 SER A C 1
ATOM 2516 O O . SER A 1 350 ? 20.453 11.551 3.941 1.00 34.69 350 SER A O 1
ATOM 2518 N N . VAL A 1 351 ? 18.578 12.509 3.159 1.00 41.19 351 VAL A N 1
ATOM 2519 C CA . VAL A 1 351 ? 17.660 11.683 3.984 1.00 41.19 351 VAL A CA 1
ATOM 2520 C C . VAL A 1 351 ? 16.807 10.678 3.206 1.00 41.19 351 VAL A C 1
ATOM 2522 O O . VAL A 1 351 ? 16.424 9.670 3.792 1.00 41.19 351 VAL A O 1
ATOM 2525 N N . GLY A 1 352 ? 16.590 10.855 1.903 1.00 44.03 352 GLY A N 1
ATOM 2526 C CA . GLY A 1 352 ? 15.942 9.879 1.014 1.00 44.03 352 GLY A CA 1
ATOM 2527 C C . GLY A 1 352 ? 16.644 9.888 -0.342 1.00 44.03 352 GLY A C 1
ATOM 2528 O O . GLY A 1 352 ? 16.826 10.943 -0.931 1.00 44.03 352 GLY A O 1
ATOM 2529 N N . ASN A 1 353 ? 17.111 8.733 -0.816 1.00 45.28 353 ASN A N 1
ATOM 2530 C CA . ASN A 1 353 ? 17.959 8.648 -2.014 1.00 45.28 353 ASN A CA 1
ATOM 2531 C C . ASN A 1 353 ? 17.108 8.607 -3.296 1.00 45.28 353 ASN A C 1
ATOM 2533 O O . ASN A 1 353 ? 17.255 7.686 -4.095 1.00 45.28 353 ASN A O 1
ATOM 2537 N N . HIS A 1 354 ? 16.166 9.540 -3.449 1.00 52.78 354 HIS A N 1
ATOM 2538 C CA . HIS A 1 354 ? 15.429 9.703 -4.700 1.00 52.78 354 HIS A CA 1
ATOM 2539 C C . HIS A 1 354 ? 16.337 10.425 -5.696 1.00 52.78 354 HIS A C 1
ATOM 2541 O O . HIS A 1 354 ? 16.813 11.532 -5.436 1.00 52.78 354 HIS A O 1
ATOM 2547 N N . THR A 1 355 ? 16.637 9.771 -6.816 1.00 53.09 355 THR A N 1
ATOM 2548 C CA . THR A 1 355 ? 17.051 10.484 -8.026 1.00 53.09 355 THR A CA 1
ATOM 2549 C C . THR A 1 355 ? 15.763 10.802 -8.768 1.00 53.09 355 THR A C 1
ATOM 2551 O O . THR A 1 355 ? 15.150 9.925 -9.371 1.00 53.09 355 THR A O 1
ATOM 2554 N N . ASP A 1 356 ? 15.282 12.032 -8.620 1.00 61.59 356 ASP A N 1
ATOM 2555 C CA . ASP A 1 356 ? 14.077 12.481 -9.311 1.00 61.59 356 ASP A CA 1
ATOM 2556 C C . ASP A 1 356 ? 14.412 12.789 -10.771 1.00 61.59 356 ASP A C 1
ATOM 2558 O O . ASP A 1 356 ? 15.417 13.447 -11.057 1.00 61.59 356 ASP A O 1
ATOM 2562 N N . GLY A 1 357 ? 13.555 12.334 -11.686 1.00 66.31 357 GLY A N 1
ATOM 2563 C CA . GLY A 1 357 ? 13.617 12.709 -13.094 1.00 66.31 357 GLY A CA 1
ATOM 2564 C C . GLY A 1 357 ? 14.051 11.614 -14.069 1.00 66.31 357 GLY A C 1
ATOM 2565 O O . GLY A 1 357 ? 13.825 10.428 -13.822 1.00 66.31 357 GLY A O 1
ATOM 2566 N N . PRO A 1 358 ? 14.592 12.001 -15.241 1.00 81.19 358 PRO A N 1
ATOM 2567 C CA . PRO A 1 358 ? 14.855 11.067 -16.326 1.00 81.19 358 PRO A CA 1
ATOM 2568 C C . PRO A 1 358 ? 15.870 9.977 -15.959 1.00 81.19 358 PRO A C 1
ATOM 2570 O O . PRO A 1 358 ? 17.023 10.262 -15.643 1.00 81.19 358 PRO A O 1
ATOM 2573 N N . ALA A 1 359 ? 15.459 8.719 -16.105 1.00 86.56 359 ALA A N 1
ATOM 2574 C CA . ALA A 1 359 ? 16.313 7.541 -16.087 1.00 86.56 359 ALA A CA 1
ATOM 2575 C C . ALA A 1 359 ? 16.671 7.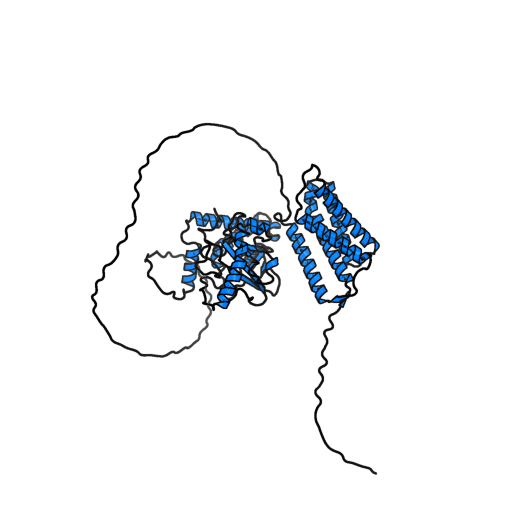160 -17.531 1.00 86.56 359 ALA A C 1
ATOM 2577 O O . ALA A 1 359 ? 15.914 6.489 -18.240 1.00 86.56 359 ALA A O 1
ATOM 2578 N N . ALA A 1 360 ? 17.828 7.641 -17.993 1.00 86.94 360 ALA A N 1
ATOM 2579 C CA . ALA A 1 360 ? 18.308 7.366 -19.341 1.00 86.94 360 ALA A CA 1
ATOM 2580 C C . ALA A 1 360 ? 18.637 5.878 -19.526 1.00 86.94 360 ALA A C 1
ATOM 2582 O O . ALA A 1 360 ? 19.264 5.254 -18.673 1.00 86.94 360 ALA A O 1
ATOM 2583 N N . TRP A 1 361 ? 18.265 5.331 -20.684 1.00 92.56 361 TRP A N 1
ATOM 2584 C CA . TRP A 1 361 ? 18.566 3.944 -21.017 1.00 92.56 361 TRP A CA 1
ATOM 2585 C C . TRP A 1 361 ? 20.070 3.723 -21.206 1.00 92.56 361 TRP A C 1
ATOM 2587 O O . TRP A 1 361 ? 20.705 4.349 -22.059 1.00 92.56 361 TRP A O 1
ATOM 2597 N N . ILE A 1 362 ? 20.623 2.772 -20.463 1.00 94.38 362 ILE A N 1
ATOM 2598 C CA . ILE A 1 362 ? 22.006 2.326 -20.571 1.00 94.38 362 ILE A CA 1
ATOM 2599 C C . ILE A 1 362 ? 22.052 1.103 -21.506 1.00 94.38 362 ILE A C 1
ATOM 2601 O O . ILE A 1 362 ? 21.385 0.096 -21.239 1.00 94.38 362 ILE A O 1
ATOM 2605 N N . PRO A 1 363 ? 22.828 1.152 -22.609 1.00 95.44 363 PRO A N 1
ATOM 2606 C CA . PRO A 1 363 ? 22.952 0.031 -23.537 1.00 95.44 363 PRO A CA 1
ATOM 2607 C C . PRO A 1 363 ? 23.479 -1.245 -22.868 1.00 95.44 363 PRO A C 1
ATOM 2609 O O . PRO A 1 363 ? 24.419 -1.196 -22.079 1.00 95.44 363 PRO A O 1
ATOM 2612 N N . MET A 1 364 ? 22.917 -2.394 -23.251 1.00 96.94 364 MET A N 1
ATOM 2613 C CA . MET A 1 364 ? 23.274 -3.717 -22.725 1.00 96.94 364 MET A CA 1
ATOM 2614 C C . MET A 1 364 ? 23.698 -4.675 -23.837 1.00 96.94 364 MET A C 1
ATOM 2616 O O . MET A 1 364 ? 23.364 -4.484 -25.012 1.00 96.94 364 MET A O 1
ATOM 2620 N N . GLY A 1 365 ? 24.397 -5.749 -23.467 1.00 97.12 365 GLY A N 1
ATOM 2621 C CA . GLY A 1 365 ? 24.703 -6.832 -24.396 1.00 97.12 365 GLY A CA 1
ATOM 2622 C C . GLY A 1 365 ? 23.448 -7.619 -24.816 1.00 97.12 365 GLY A C 1
ATOM 2623 O O . GLY A 1 365 ? 22.411 -7.560 -24.147 1.00 97.12 365 GLY A O 1
ATOM 2624 N N . PRO A 1 366 ? 23.518 -8.427 -25.893 1.00 97.81 366 PRO A N 1
ATOM 2625 C CA . PRO A 1 366 ? 22.373 -9.220 -26.346 1.00 97.81 366 PRO A CA 1
ATOM 2626 C C . PRO A 1 366 ? 21.824 -10.191 -25.290 1.00 97.81 366 PRO A C 1
ATOM 2628 O O . PRO A 1 366 ? 20.614 -10.360 -25.193 1.00 97.81 366 PRO A O 1
ATOM 2631 N N . ALA A 1 367 ? 22.693 -10.818 -24.489 1.00 97.38 367 ALA A N 1
ATOM 2632 C CA . ALA A 1 367 ? 22.277 -11.781 -23.468 1.00 97.38 367 ALA A CA 1
ATOM 2633 C C . ALA A 1 367 ? 21.487 -11.120 -22.323 1.00 97.38 367 ALA A C 1
ATOM 2635 O O . ALA A 1 367 ? 20.409 -11.597 -21.981 1.00 97.38 367 ALA A O 1
ATOM 2636 N N . GLU A 1 368 ? 21.987 -10.001 -21.791 1.00 96.56 368 GLU A N 1
ATOM 2637 C CA . GLU A 1 368 ? 21.300 -9.199 -20.765 1.00 96.56 368 GLU A CA 1
ATOM 2638 C C . GLU A 1 368 ? 19.975 -8.650 -21.295 1.00 96.56 368 GLU A C 1
ATOM 2640 O O . GLU A 1 368 ? 18.952 -8.749 -20.628 1.00 96.56 368 GLU A O 1
ATOM 2645 N N . THR A 1 369 ? 19.961 -8.169 -22.543 1.00 97.38 369 THR A N 1
ATOM 2646 C CA . THR A 1 369 ? 18.735 -7.686 -23.192 1.00 97.38 369 THR A CA 1
ATOM 2647 C C . THR A 1 369 ? 17.676 -8.787 -23.286 1.00 97.38 369 THR A C 1
ATOM 2649 O O . THR A 1 369 ? 16.510 -8.543 -22.992 1.00 97.38 369 THR A O 1
ATOM 2652 N N . ILE A 1 370 ? 18.055 -10.010 -23.676 1.00 98.12 370 ILE A N 1
ATOM 2653 C CA . ILE A 1 370 ? 17.121 -11.146 -23.750 1.00 98.12 370 ILE A CA 1
ATOM 2654 C C . ILE A 1 370 ? 16.579 -11.502 -22.361 1.00 98.12 370 ILE A C 1
ATOM 2656 O O . ILE A 1 370 ? 15.381 -11.760 -22.233 1.00 98.12 370 ILE A O 1
ATOM 2660 N N . ALA A 1 371 ? 17.440 -11.509 -21.341 1.00 98.06 371 ALA A N 1
ATOM 2661 C CA . ALA A 1 371 ? 17.039 -11.791 -19.967 1.00 98.06 371 ALA A CA 1
ATOM 2662 C C . ALA A 1 371 ? 16.043 -10.741 -19.451 1.00 98.06 371 ALA A C 1
ATOM 2664 O O . ALA A 1 371 ? 14.937 -11.102 -19.048 1.00 98.06 371 ALA A O 1
ATOM 2665 N N . LEU A 1 372 ? 16.360 -9.453 -19.612 1.00 97.75 372 LEU A N 1
ATOM 2666 C CA . LEU A 1 372 ? 15.480 -8.353 -19.222 1.00 97.75 372 LEU A CA 1
ATOM 2667 C C . LEU A 1 372 ? 14.114 -8.442 -19.910 1.00 97.75 372 LEU A C 1
ATOM 2669 O O . LEU A 1 372 ? 13.078 -8.312 -19.269 1.00 97.75 372 LEU A O 1
ATOM 2673 N N . GLN A 1 373 ? 14.076 -8.709 -21.217 1.00 97.50 373 GLN A N 1
ATOM 2674 C CA . GLN A 1 373 ? 12.806 -8.829 -21.944 1.00 97.50 373 GLN A CA 1
ATOM 2675 C C . GLN A 1 373 ? 11.935 -9.988 -21.431 1.00 97.50 373 GLN A C 1
ATOM 2677 O O . GLN A 1 373 ? 10.706 -9.885 -21.433 1.00 97.50 373 GLN A O 1
ATOM 2682 N N . ALA A 1 374 ? 12.541 -11.086 -20.970 1.00 98.06 374 ALA A N 1
ATOM 2683 C CA . ALA A 1 374 ? 11.802 -12.184 -20.354 1.00 98.06 374 ALA A CA 1
ATOM 2684 C C . ALA A 1 374 ? 11.207 -11.783 -18.991 1.00 98.06 374 ALA A C 1
ATOM 2686 O O . ALA A 1 374 ? 10.046 -12.094 -18.721 1.00 98.06 374 ALA A O 1
ATOM 2687 N N . GLU A 1 375 ? 11.966 -11.057 -18.170 1.00 97.69 375 GLU A N 1
ATOM 2688 C CA . GLU A 1 375 ? 11.532 -10.556 -16.860 1.00 97.69 375 GLU A CA 1
ATOM 2689 C C . GLU A 1 375 ? 10.420 -9.504 -16.989 1.00 97.69 375 GLU A C 1
ATOM 2691 O O . GLU A 1 375 ? 9.394 -9.602 -16.316 1.00 97.69 375 GLU A O 1
ATOM 2696 N N . LEU A 1 376 ? 10.559 -8.550 -17.918 1.00 97.19 376 LEU A N 1
ATOM 2697 C CA . LEU A 1 376 ? 9.528 -7.551 -18.225 1.00 97.19 376 LEU A CA 1
ATOM 2698 C C . LEU A 1 376 ? 8.226 -8.221 -18.679 1.00 97.19 376 LEU A C 1
ATOM 2700 O O . LEU A 1 376 ? 7.138 -7.893 -18.201 1.00 97.19 376 LEU A O 1
ATOM 2704 N N . LYS A 1 377 ? 8.323 -9.242 -19.539 1.00 96.56 377 LYS A N 1
ATOM 2705 C CA . LYS A 1 377 ? 7.160 -10.033 -19.959 1.00 96.56 377 LYS A CA 1
ATOM 2706 C C . LYS A 1 377 ? 6.488 -10.748 -18.783 1.00 96.56 377 LYS A C 1
ATOM 2708 O O . LYS A 1 377 ? 5.261 -10.839 -18.762 1.00 96.56 377 LYS A O 1
ATOM 2713 N N . ALA A 1 378 ? 7.262 -11.259 -17.825 1.00 95.94 378 ALA A N 1
ATOM 2714 C CA . ALA A 1 378 ? 6.722 -11.887 -16.623 1.00 95.94 378 ALA A CA 1
ATOM 2715 C C . ALA A 1 378 ? 5.975 -10.864 -15.752 1.00 95.94 378 ALA A C 1
ATOM 2717 O O . ALA A 1 378 ? 4.821 -11.098 -15.381 1.00 95.94 378 ALA A O 1
ATOM 2718 N N . ALA A 1 379 ? 6.572 -9.693 -15.522 1.00 94.94 379 ALA A N 1
ATOM 2719 C CA . ALA A 1 379 ? 5.952 -8.595 -14.785 1.00 94.94 379 ALA A CA 1
ATOM 2720 C C . ALA A 1 379 ? 4.648 -8.109 -15.448 1.00 94.94 379 ALA A C 1
ATOM 2722 O O . ALA A 1 379 ? 3.640 -7.901 -14.764 1.00 94.94 379 ALA A O 1
ATOM 2723 N N . ALA A 1 380 ? 4.625 -8.020 -16.783 1.00 94.06 380 ALA A N 1
ATOM 2724 C CA . ALA A 1 380 ? 3.480 -7.544 -17.558 1.00 94.06 380 ALA A CA 1
ATOM 2725 C C . ALA A 1 380 ? 2.220 -8.420 -17.424 1.00 94.06 380 ALA A C 1
ATOM 2727 O O . ALA A 1 380 ? 1.110 -7.941 -17.664 1.00 94.06 380 ALA A O 1
ATOM 2728 N N . THR A 1 381 ? 2.346 -9.678 -16.983 1.00 93.44 381 THR A N 1
ATOM 2729 C CA . THR A 1 381 ? 1.183 -10.555 -16.738 1.00 93.44 381 THR A CA 1
ATOM 2730 C C . THR A 1 381 ? 0.211 -9.982 -15.699 1.00 93.44 381 THR A C 1
ATOM 2732 O O . THR A 1 381 ? -0.993 -10.233 -15.777 1.00 93.44 381 THR A O 1
ATOM 2735 N N . ASN A 1 382 ? 0.704 -9.157 -14.770 1.00 92.62 382 ASN A N 1
ATOM 2736 C CA . ASN A 1 382 ? -0.112 -8.523 -13.736 1.00 92.62 382 ASN A CA 1
ATOM 2737 C C . ASN A 1 382 ? -0.997 -7.395 -14.282 1.00 92.62 382 ASN A C 1
ATOM 2739 O O . ASN A 1 382 ? -2.068 -7.153 -13.732 1.00 92.62 382 ASN A O 1
ATOM 2743 N N . ILE A 1 383 ? -0.604 -6.762 -15.391 1.00 93.62 383 ILE A N 1
ATOM 2744 C CA . ILE A 1 383 ? -1.337 -5.636 -15.988 1.00 93.62 383 ILE A CA 1
ATOM 2745 C C . ILE A 1 383 ? -2.713 -6.091 -16.470 1.00 93.62 383 ILE A C 1
ATOM 2747 O O . ILE A 1 383 ? -3.730 -5.494 -16.130 1.00 93.62 383 ILE A O 1
ATOM 2751 N N . ALA A 1 384 ? -2.758 -7.205 -17.204 1.00 92.56 384 ALA A N 1
ATOM 2752 C CA . ALA A 1 384 ? -4.016 -7.791 -17.659 1.00 92.56 384 ALA A CA 1
ATOM 2753 C C . ALA A 1 384 ? -4.824 -8.427 -16.513 1.00 92.56 384 ALA A C 1
ATOM 2755 O O . ALA A 1 384 ? -6.045 -8.531 -16.603 1.00 92.56 384 ALA A O 1
ATOM 2756 N N . LYS A 1 385 ? -4.148 -8.874 -15.446 1.00 95.75 385 LYS A N 1
ATOM 2757 C CA . LYS A 1 385 ? -4.779 -9.534 -14.297 1.00 95.75 385 LYS A CA 1
ATOM 2758 C C . LYS A 1 385 ? -5.504 -8.550 -13.373 1.00 95.75 385 LYS A C 1
ATOM 2760 O O . LYS A 1 385 ? -6.527 -8.919 -12.803 1.00 95.75 385 LYS A O 1
ATOM 2765 N N . TYR A 1 386 ? -4.986 -7.331 -13.227 1.00 98.00 386 TYR A N 1
ATOM 2766 C CA . TYR A 1 386 ? -5.492 -6.330 -12.284 1.00 98.00 386 TYR A CA 1
ATOM 2767 C C . TYR A 1 386 ? -5.771 -4.980 -12.964 1.00 98.00 386 TYR A C 1
ATOM 2769 O O . TYR A 1 386 ? -5.159 -3.971 -12.601 1.00 98.00 386 TYR A O 1
ATOM 2777 N N . PRO A 1 387 ? -6.693 -4.927 -13.945 1.00 97.44 387 PRO A N 1
ATOM 2778 C CA . PRO A 1 387 ? -6.927 -3.716 -14.728 1.00 97.44 387 PRO A CA 1
ATOM 2779 C C . PRO A 1 387 ? -7.453 -2.550 -13.880 1.00 97.44 387 PRO A C 1
ATOM 2781 O O . PRO A 1 387 ? -7.217 -1.396 -14.233 1.00 97.44 387 PRO A O 1
ATOM 2784 N N . THR A 1 388 ? -8.128 -2.840 -12.759 1.00 98.50 388 THR A N 1
ATOM 2785 C CA . THR A 1 388 ? -8.646 -1.833 -11.824 1.00 98.50 388 THR A CA 1
ATOM 2786 C C . THR A 1 388 ? -8.123 -2.023 -10.402 1.00 98.50 388 THR A C 1
ATOM 2788 O O . THR A 1 388 ? -7.753 -3.133 -10.006 1.00 98.50 388 THR A O 1
ATOM 2791 N N . ALA A 1 389 ? -8.144 -0.953 -9.604 1.00 97.44 389 ALA A N 1
ATOM 2792 C CA . ALA A 1 389 ? -7.787 -1.005 -8.186 1.00 97.44 389 ALA A CA 1
ATOM 2793 C C . ALA A 1 389 ? -8.646 -2.019 -7.405 1.00 97.44 389 ALA A C 1
ATOM 2795 O O . ALA A 1 389 ? -8.155 -2.705 -6.507 1.00 97.44 389 ALA A O 1
ATOM 2796 N N . ALA A 1 390 ? -9.920 -2.181 -7.777 1.00 97.62 390 ALA A N 1
ATOM 2797 C CA . ALA A 1 390 ? -10.796 -3.207 -7.220 1.00 97.62 390 ALA A CA 1
ATOM 2798 C C . ALA A 1 390 ? -10.288 -4.632 -7.481 1.00 97.62 390 ALA A C 1
ATOM 2800 O O . ALA A 1 390 ? -10.408 -5.496 -6.612 1.00 97.62 390 ALA A O 1
ATOM 2801 N N . ASP A 1 391 ? -9.707 -4.893 -8.651 1.00 98.06 391 ASP A N 1
ATOM 2802 C CA . ASP A 1 391 ? -9.161 -6.210 -8.978 1.00 98.06 391 ASP A CA 1
ATOM 2803 C C . ASP A 1 391 ? -7.862 -6.485 -8.219 1.00 98.06 391 ASP A C 1
ATOM 2805 O O . ASP A 1 391 ? -7.678 -7.598 -7.722 1.00 98.06 391 ASP A O 1
ATOM 2809 N N . ALA A 1 392 ? -7.011 -5.471 -8.029 1.00 97.44 392 ALA A N 1
ATOM 2810 C CA . ALA A 1 392 ? -5.868 -5.567 -7.121 1.00 97.44 392 ALA A CA 1
ATOM 2811 C C . ALA A 1 392 ? -6.307 -5.900 -5.689 1.00 97.44 392 ALA A C 1
ATOM 2813 O O . ALA A 1 392 ? -5.742 -6.806 -5.072 1.00 97.44 392 ALA A O 1
ATOM 2814 N N . MET A 1 393 ? -7.355 -5.242 -5.180 1.00 96.06 393 MET A N 1
ATOM 2815 C CA . MET A 1 393 ? -7.898 -5.536 -3.849 1.00 96.06 393 MET A CA 1
ATOM 2816 C C . MET A 1 393 ? -8.394 -6.978 -3.717 1.00 96.06 393 MET A C 1
ATOM 2818 O O . MET A 1 393 ? -8.057 -7.658 -2.748 1.00 96.06 393 MET A O 1
ATOM 2822 N 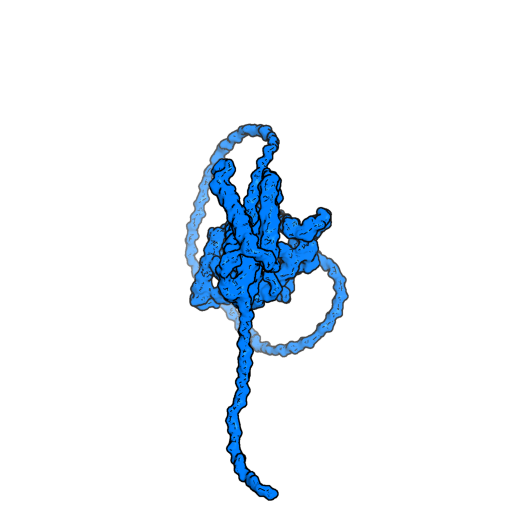N . LYS A 1 394 ? -9.105 -7.503 -4.723 1.00 94.62 394 LYS A N 1
ATOM 2823 C CA . LYS A 1 394 ? -9.478 -8.932 -4.775 1.00 94.62 394 LYS A CA 1
ATOM 2824 C C . LYS A 1 394 ? -8.253 -9.853 -4.833 1.00 94.62 394 LYS A C 1
ATOM 2826 O O . LYS A 1 394 ? -8.302 -10.972 -4.334 1.00 94.62 394 LYS A O 1
ATOM 2831 N N . GLY A 1 395 ? -7.162 -9.385 -5.438 1.00 91.00 395 GLY A N 1
ATOM 2832 C CA . GLY A 1 395 ? -5.868 -10.065 -5.506 1.00 91.00 395 GLY A CA 1
ATOM 2833 C C . GLY A 1 395 ? -5.041 -10.023 -4.217 1.00 91.00 395 GLY A C 1
ATOM 2834 O O . GLY A 1 395 ? -3.916 -10.523 -4.218 1.00 91.00 395 GLY A O 1
ATOM 2835 N N . GLY A 1 396 ? -5.561 -9.434 -3.134 1.00 92.12 396 GLY A N 1
ATOM 2836 C CA . GLY A 1 396 ? -4.874 -9.328 -1.844 1.00 92.12 396 GLY A CA 1
ATOM 2837 C C . GLY A 1 396 ? -3.936 -8.125 -1.720 1.00 92.12 396 GLY A C 1
ATOM 2838 O O . GLY A 1 396 ? -3.193 -8.035 -0.744 1.00 92.12 396 GLY A O 1
ATOM 2839 N N . TYR A 1 397 ? -3.960 -7.201 -2.682 1.00 96.12 397 TYR A N 1
ATOM 2840 C CA . TYR A 1 397 ? -3.287 -5.915 -2.540 1.00 96.12 397 TYR A CA 1
ATOM 2841 C C . TYR A 1 397 ? -4.158 -4.956 -1.719 1.00 96.12 397 TYR A C 1
ATOM 2843 O O . TYR A 1 397 ? -5.382 -5.016 -1.761 1.00 96.12 397 TYR A O 1
ATOM 2851 N N . PHE A 1 398 ? -3.554 -4.026 -0.991 1.00 93.06 398 PHE A N 1
ATOM 2852 C CA . PHE A 1 398 ? -4.285 -2.979 -0.280 1.00 93.06 398 PHE A CA 1
ATOM 2853 C C . PHE A 1 398 ? -3.639 -1.624 -0.519 1.00 93.06 398 PHE A C 1
ATOM 2855 O O . PHE A 1 398 ? -2.418 -1.518 -0.627 1.00 93.06 398 PHE A O 1
ATOM 2862 N N . GLN A 1 399 ? -4.457 -0.576 -0.584 1.00 93.81 399 GLN A N 1
ATOM 2863 C CA . GLN A 1 399 ? -3.943 0.769 -0.787 1.00 93.81 399 GLN A CA 1
ATOM 2864 C C . GLN A 1 399 ? -3.074 1.193 0.401 1.00 93.81 399 GLN A C 1
ATOM 2866 O O . GLN A 1 399 ? -3.530 1.201 1.551 1.00 93.81 399 GLN A O 1
ATOM 2871 N N . VAL A 1 400 ? -1.823 1.540 0.109 1.00 91.06 400 VAL A N 1
ATOM 2872 C CA . VAL A 1 400 ? -0.810 1.923 1.096 1.00 91.06 400 VAL A CA 1
ATOM 2873 C C . VAL A 1 400 ? -0.497 3.418 1.033 1.00 91.06 400 VAL A C 1
ATOM 2875 O O . VAL A 1 400 ? -0.099 3.979 2.045 1.00 91.06 400 VAL A O 1
ATOM 2878 N N . THR A 1 401 ? -0.741 4.081 -0.098 1.00 89.44 401 THR A N 1
ATOM 2879 C CA . THR A 1 401 ? -0.563 5.531 -0.283 1.00 89.44 401 THR A CA 1
ATOM 2880 C C . THR A 1 401 ? -1.787 6.132 -0.989 1.00 89.44 401 THR A C 1
ATOM 2882 O O . THR A 1 401 ? -2.440 5.446 -1.787 1.00 89.44 401 THR A O 1
ATOM 2885 N N . PRO A 1 402 ? -2.143 7.403 -0.722 1.00 90.19 402 PRO A N 1
ATOM 2886 C CA . PRO A 1 402 ? -3.001 8.151 -1.637 1.00 90.19 402 PRO A CA 1
ATOM 2887 C C . PRO A 1 402 ? -2.308 8.321 -2.997 1.00 90.19 402 PRO A C 1
ATOM 2889 O O . PRO A 1 402 ? -1.095 8.168 -3.105 1.00 90.19 402 PRO A O 1
ATOM 2892 N N . TRP A 1 403 ? -3.075 8.664 -4.030 1.00 92.06 403 TRP A N 1
ATOM 2893 C CA . TRP A 1 403 ? -2.519 9.073 -5.315 1.00 92.06 403 TRP A CA 1
ATOM 2894 C C . TRP A 1 403 ? -1.593 10.278 -5.151 1.00 92.06 403 TRP A C 1
ATOM 2896 O O . TRP A 1 403 ? -1.976 11.279 -4.541 1.00 92.06 403 TRP A O 1
ATOM 2906 N N . VAL A 1 404 ? -0.403 10.174 -5.738 1.00 87.88 404 VAL A N 1
ATOM 2907 C CA . VAL A 1 404 ? 0.579 11.256 -5.819 1.00 87.88 404 VAL A CA 1
ATOM 2908 C C . VAL A 1 404 ? 0.928 11.506 -7.283 1.00 87.88 404 VAL A C 1
ATOM 2910 O O . VAL A 1 404 ? 1.097 10.563 -8.058 1.00 87.88 404 VAL A O 1
ATOM 2913 N N . ALA A 1 405 ? 1.029 12.775 -7.679 1.00 87.75 405 ALA A N 1
ATOM 2914 C CA . ALA A 1 405 ? 1.460 13.128 -9.027 1.00 87.75 405 ALA A CA 1
ATOM 2915 C C . ALA A 1 405 ? 2.877 12.605 -9.292 1.00 87.75 405 ALA A C 1
ATOM 2917 O O . ALA A 1 405 ? 3.738 12.678 -8.427 1.00 87.75 405 ALA A O 1
ATOM 2918 N N . GLY A 1 406 ? 3.104 12.058 -10.481 1.00 89.38 406 GLY A N 1
ATOM 2919 C CA . GLY A 1 406 ? 4.349 11.400 -10.862 1.00 89.38 406 GLY A CA 1
ATOM 2920 C C . GLY A 1 406 ? 4.415 9.926 -10.463 1.00 89.38 406 GLY A C 1
ATOM 2921 O O . GLY A 1 406 ? 5.088 9.158 -11.141 1.00 89.38 406 GLY A O 1
ATOM 2922 N N . ILE A 1 407 ? 3.691 9.495 -9.424 1.00 88.88 407 ILE A N 1
ATOM 2923 C CA . ILE A 1 407 ? 3.892 8.164 -8.826 1.00 88.88 407 ILE A CA 1
ATOM 2924 C C . ILE A 1 407 ? 2.643 7.270 -8.888 1.00 88.88 407 ILE A C 1
ATOM 2926 O O . ILE A 1 407 ? 2.743 6.064 -9.116 1.00 88.88 407 ILE A O 1
ATOM 2930 N N . GLY A 1 408 ? 1.452 7.848 -8.729 1.00 93.50 408 GLY A N 1
ATOM 2931 C CA . GLY A 1 408 ? 0.186 7.117 -8.664 1.00 93.50 408 GLY A CA 1
ATOM 2932 C C . GLY A 1 408 ? -0.214 6.717 -7.245 1.00 93.50 408 GLY A C 1
ATOM 2933 O O . GLY A 1 408 ? 0.431 7.090 -6.269 1.00 93.50 408 GLY A O 1
ATOM 2934 N N . ALA A 1 409 ? -1.326 5.991 -7.124 1.00 95.56 409 ALA A N 1
ATOM 2935 C CA . ALA A 1 409 ? -1.735 5.364 -5.868 1.00 95.56 409 ALA A CA 1
ATOM 2936 C C . ALA A 1 409 ? -1.129 3.960 -5.771 1.00 95.56 409 ALA A C 1
ATOM 2938 O O . ALA A 1 409 ? -1.327 3.145 -6.677 1.00 95.56 409 ALA A O 1
ATOM 2939 N N . HIS A 1 410 ? -0.438 3.653 -4.671 1.00 95.88 410 HIS A N 1
ATOM 2940 C CA . HIS A 1 410 ? 0.207 2.356 -4.468 1.00 95.88 410 HIS A CA 1
ATOM 2941 C C . HIS A 1 410 ? -0.744 1.393 -3.777 1.00 95.88 410 HIS A C 1
ATOM 2943 O O . HIS A 1 410 ? -1.256 1.656 -2.685 1.00 95.88 410 HIS A O 1
ATOM 2949 N N . TYR A 1 411 ? -0.907 0.228 -4.385 1.00 97.44 411 TYR A N 1
ATOM 2950 C CA . TYR A 1 411 ? -1.588 -0.916 -3.805 1.00 97.44 411 TYR A CA 1
ATOM 2951 C C . TYR A 1 411 ? -0.535 -1.982 -3.540 1.00 97.44 411 TYR A C 1
ATOM 2953 O O . TYR A 1 411 ? 0.051 -2.503 -4.480 1.00 97.44 411 TYR A O 1
ATOM 2961 N N . LEU A 1 412 ? -0.262 -2.259 -2.265 1.00 94.94 412 LEU A N 1
ATOM 2962 C CA . LEU A 1 412 ? 0.812 -3.131 -1.792 1.00 94.94 412 LEU A CA 1
ATOM 2963 C C . LEU A 1 412 ? 0.284 -4.533 -1.477 1.00 94.94 412 LEU A C 1
ATOM 2965 O O . LEU A 1 412 ? -0.751 -4.682 -0.833 1.00 94.94 412 LEU A O 1
ATOM 2969 N N . ASN A 1 413 ? 1.045 -5.559 -1.845 1.00 94.56 413 ASN A N 1
ATOM 2970 C CA . ASN A 1 413 ? 0.904 -6.919 -1.347 1.00 94.56 413 ASN A CA 1
ATOM 2971 C C . ASN A 1 413 ? 2.131 -7.274 -0.495 1.00 94.56 413 ASN A C 1
ATOM 2973 O O . ASN A 1 413 ? 3.240 -7.466 -0.996 1.00 94.56 413 ASN A O 1
ATOM 2977 N N . ALA A 1 414 ? 1.918 -7.369 0.818 1.00 88.88 414 ALA A N 1
ATOM 2978 C CA . ALA A 1 414 ? 2.983 -7.609 1.788 1.00 88.88 414 ALA A CA 1
ATOM 2979 C C . ALA A 1 414 ? 3.636 -8.999 1.662 1.00 88.88 414 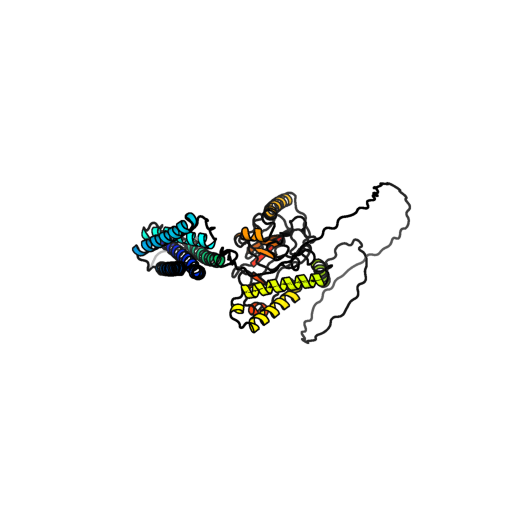ALA A C 1
ATOM 2981 O O . ALA A 1 414 ? 4.716 -9.209 2.205 1.00 88.88 414 ALA A O 1
ATOM 2982 N N . SER A 1 415 ? 3.029 -9.956 0.952 1.00 89.31 415 SER A N 1
ATOM 2983 C CA . SER A 1 415 ? 3.641 -11.270 0.720 1.00 89.31 415 SER A CA 1
ATOM 2984 C C . SER A 1 415 ? 4.813 -11.223 -0.263 1.00 89.31 415 SER A C 1
ATOM 2986 O O . SER A 1 415 ? 5.615 -12.153 -0.272 1.00 89.31 415 SER A O 1
ATOM 2988 N N . TYR A 1 416 ? 4.946 -10.148 -1.045 1.00 92.19 416 TYR A N 1
ATOM 2989 C CA . TYR A 1 416 ? 5.963 -10.022 -2.093 1.00 92.19 416 TYR A CA 1
ATOM 2990 C C . TYR A 1 416 ? 7.119 -9.074 -1.736 1.00 92.19 416 TYR A C 1
ATOM 2992 O O . TYR A 1 416 ? 7.996 -8.858 -2.558 1.00 92.19 416 TYR A O 1
ATOM 3000 N N . ILE A 1 417 ? 7.176 -8.530 -0.511 1.00 89.31 417 ILE A N 1
ATOM 3001 C CA . ILE A 1 417 ? 8.243 -7.584 -0.108 1.00 89.31 417 ILE A CA 1
ATOM 3002 C C . ILE A 1 417 ? 9.520 -8.252 0.423 1.00 89.31 417 ILE A C 1
ATOM 3004 O O . ILE A 1 417 ? 10.453 -7.572 0.847 1.00 89.31 417 ILE A O 1
ATOM 3008 N N . GLY A 1 418 ? 9.555 -9.586 0.483 1.00 86.19 418 GLY A N 1
ATOM 3009 C CA . GLY A 1 418 ? 10.682 -10.330 1.055 1.00 86.19 418 GLY A CA 1
ATOM 3010 C C . GLY A 1 418 ? 11.860 -10.518 0.097 1.00 86.19 418 GLY A C 1
ATOM 3011 O O . GLY A 1 418 ? 12.991 -10.672 0.550 1.00 86.19 418 GLY A O 1
ATOM 3012 N N . LYS A 1 419 ? 11.604 -10.536 -1.214 1.00 89.69 419 LYS A N 1
ATOM 3013 C CA . LYS A 1 419 ? 12.611 -10.699 -2.268 1.00 89.69 419 LYS A CA 1
ATOM 3014 C C . LYS A 1 419 ? 12.086 -10.143 -3.587 1.00 89.69 419 LYS A C 1
ATOM 3016 O O . LYS A 1 419 ? 10.878 -10.111 -3.798 1.00 89.69 419 LYS A O 1
ATOM 3021 N N . PHE A 1 420 ? 12.998 -9.747 -4.467 1.00 95.31 420 PHE A N 1
ATOM 3022 C CA . PHE A 1 420 ? 12.649 -9.341 -5.822 1.00 95.31 420 PHE A CA 1
ATOM 3023 C C . PHE A 1 420 ? 12.248 -10.560 -6.668 1.00 95.31 420 PHE A C 1
ATOM 3025 O O . PHE A 1 420 ? 12.993 -11.538 -6.754 1.00 95.31 420 PHE A O 1
ATOM 3032 N N . GLU A 1 421 ? 11.065 -10.492 -7.279 1.00 95.31 421 GLU A N 1
ATOM 3033 C CA . GLU A 1 421 ? 10.533 -11.476 -8.227 1.00 95.31 421 GLU A CA 1
ATOM 3034 C C . GLU A 1 421 ? 9.793 -10.729 -9.353 1.00 95.31 421 GLU A C 1
ATOM 3036 O O . GLU A 1 421 ? 8.753 -10.116 -9.087 1.00 95.31 421 GLU A O 1
ATOM 3041 N N . PRO A 1 422 ? 10.283 -10.749 -10.609 1.00 95.38 422 PRO A N 1
ATOM 3042 C CA . PRO A 1 422 ? 9.674 -10.010 -11.718 1.00 95.38 422 PRO A CA 1
ATOM 3043 C C . PRO A 1 422 ? 8.172 -10.279 -11.890 1.00 95.38 422 PRO A C 1
ATOM 3045 O O . PRO A 1 422 ? 7.383 -9.350 -12.049 1.00 95.38 422 PRO A O 1
ATOM 3048 N N . GLU A 1 423 ? 7.752 -11.538 -11.788 1.00 96.06 423 GLU A N 1
ATOM 3049 C CA . GLU A 1 423 ? 6.364 -11.998 -11.909 1.00 96.06 423 GLU A CA 1
ATOM 3050 C C . GLU A 1 423 ? 5.444 -11.581 -10.749 1.00 96.06 423 GLU A C 1
ATOM 3052 O O . GLU A 1 423 ? 4.215 -11.647 -10.880 1.00 96.06 423 GLU A O 1
ATOM 3057 N N . HIS A 1 424 ? 6.012 -11.147 -9.624 1.00 95.50 424 HIS A N 1
ATOM 3058 C CA . HIS A 1 424 ? 5.296 -10.812 -8.395 1.00 95.50 424 HIS A CA 1
ATOM 3059 C C . HIS A 1 424 ? 5.607 -9.374 -7.958 1.00 95.50 424 HIS A C 1
ATOM 3061 O O . HIS A 1 424 ? 6.258 -9.162 -6.935 1.00 95.50 424 HIS A O 1
ATOM 3067 N N . PRO A 1 425 ? 5.127 -8.357 -8.705 1.00 96.81 425 PRO A N 1
ATOM 3068 C CA . PRO A 1 425 ? 5.251 -6.975 -8.274 1.00 96.81 425 PRO A CA 1
ATOM 3069 C C . PRO A 1 425 ? 4.546 -6.818 -6.930 1.00 96.81 425 PRO A C 1
ATOM 3071 O O . PRO A 1 425 ? 3.349 -7.102 -6.788 1.00 96.81 425 PRO A O 1
ATOM 3074 N N . SER A 1 426 ? 5.295 -6.372 -5.926 1.00 96.31 426 SER A N 1
ATOM 3075 C CA . SER A 1 426 ? 4.749 -6.124 -4.597 1.00 96.31 426 SER A CA 1
ATOM 3076 C C . SER A 1 426 ? 3.802 -4.938 -4.593 1.00 96.31 426 SER A C 1
ATOM 3078 O O . SER A 1 426 ? 2.975 -4.843 -3.695 1.00 96.31 426 SER A O 1
ATOM 3080 N N . ILE A 1 427 ? 3.899 -4.043 -5.575 1.00 97.31 427 ILE A N 1
ATOM 3081 C CA . ILE A 1 427 ? 3.066 -2.855 -5.682 1.00 97.31 427 ILE A CA 1
ATOM 3082 C C . ILE A 1 427 ? 2.468 -2.747 -7.087 1.00 97.31 427 ILE A C 1
ATOM 3084 O O . ILE A 1 427 ? 3.151 -2.911 -8.096 1.00 97.31 427 ILE A O 1
ATOM 3088 N N . LEU A 1 428 ? 1.182 -2.417 -7.143 1.00 98.38 428 LEU A N 1
ATOM 3089 C CA . LEU A 1 428 ? 0.474 -2.016 -8.356 1.00 98.38 428 LEU A CA 1
ATOM 3090 C C . LEU A 1 428 ? 0.128 -0.527 -8.254 1.00 98.38 428 LEU A C 1
ATOM 3092 O O . LEU A 1 428 ? -0.284 -0.065 -7.186 1.00 98.38 428 LEU A O 1
ATOM 3096 N N . LEU A 1 429 ? 0.322 0.215 -9.344 1.00 98.31 429 LEU A N 1
ATOM 3097 C CA . LEU A 1 429 ? 0.149 1.668 -9.392 1.00 98.31 429 LEU A CA 1
ATOM 3098 C C . LEU A 1 429 ? -1.109 2.010 -10.186 1.00 98.31 429 LEU A C 1
ATOM 3100 O O . LEU A 1 429 ? -1.297 1.506 -11.296 1.00 98.31 429 LEU A O 1
ATOM 3104 N N . TYR A 1 430 ? -1.940 2.893 -9.638 1.00 98.38 430 TYR A N 1
ATOM 3105 C CA . TYR A 1 430 ? -3.212 3.303 -10.238 1.00 98.38 430 TYR A CA 1
ATOM 3106 C C . TYR A 1 430 ? -3.286 4.818 -10.453 1.00 98.38 430 TYR A C 1
ATOM 3108 O O . TYR A 1 430 ? -2.724 5.588 -9.669 1.00 98.38 430 TYR A O 1
ATOM 3116 N N . ASN A 1 431 ? -4.011 5.264 -11.487 1.00 97.00 431 ASN A N 1
ATOM 3117 C CA . ASN A 1 431 ? -4.146 6.691 -11.826 1.00 97.00 431 ASN A CA 1
ATOM 3118 C C . ASN A 1 431 ? -5.032 7.508 -10.864 1.00 97.00 431 ASN A C 1
ATOM 3120 O O . ASN A 1 431 ? -5.245 8.696 -11.108 1.00 97.00 431 ASN A O 1
ATOM 3124 N N . GLY A 1 432 ? -5.498 6.911 -9.767 1.00 95.88 432 GLY A N 1
ATOM 3125 C CA . GLY A 1 432 ? -6.106 7.624 -8.649 1.00 95.88 432 GLY A CA 1
ATOM 3126 C C . GLY A 1 432 ? -6.620 6.702 -7.549 1.00 95.88 432 GLY A C 1
ATOM 3127 O O . GLY A 1 432 ? -6.246 5.531 -7.473 1.00 95.88 432 GLY A O 1
ATOM 3128 N N . ASN A 1 433 ? -7.485 7.223 -6.679 1.00 94.31 433 ASN A N 1
ATOM 3129 C CA . ASN A 1 433 ? -7.847 6.585 -5.404 1.00 94.31 433 ASN A CA 1
ATOM 3130 C C . ASN A 1 433 ? -9.120 5.724 -5.441 1.00 94.31 433 ASN A C 1
ATOM 3132 O O . ASN A 1 433 ? -9.470 5.098 -4.440 1.00 94.31 433 ASN A O 1
ATOM 3136 N N . LYS A 1 434 ? -9.854 5.717 -6.555 1.00 94.38 434 LYS A N 1
ATOM 3137 C CA . LYS A 1 434 ? -11.146 5.037 -6.661 1.00 94.38 434 LYS A CA 1
ATOM 3138 C C . LYS A 1 434 ? -10.947 3.537 -6.931 1.00 94.38 434 LYS A C 1
ATOM 3140 O O . LYS A 1 434 ? -9.980 3.144 -7.575 1.00 94.38 434 LYS A O 1
ATOM 3145 N N . PRO A 1 435 ? -11.893 2.662 -6.544 1.00 94.69 435 PRO A N 1
ATOM 3146 C CA . PRO A 1 435 ? -11.849 1.251 -6.941 1.00 94.69 435 PRO A CA 1
ATOM 3147 C C . PRO A 1 435 ? -11.847 1.041 -8.467 1.00 94.69 435 PRO A C 1
ATOM 3149 O O . PRO A 1 435 ? -11.399 0.003 -8.945 1.00 94.69 435 PRO A O 1
ATOM 3152 N N . THR A 1 436 ? -12.348 2.019 -9.226 1.00 96.81 436 THR A N 1
ATOM 3153 C CA . THR A 1 436 ? -12.387 2.020 -10.693 1.00 96.81 436 THR A CA 1
ATOM 3154 C C . THR A 1 436 ? -11.114 2.543 -11.352 1.00 96.81 436 THR A C 1
ATOM 3156 O O . THR A 1 436 ? -11.021 2.443 -12.574 1.00 96.81 436 THR A O 1
ATOM 3159 N N . SER A 1 437 ? -10.164 3.102 -10.590 1.00 98.12 437 SER A N 1
ATOM 3160 C CA . SER A 1 437 ? -8.909 3.623 -11.138 1.00 98.12 437 SER A CA 1
ATOM 3161 C C . SER A 1 437 ? -8.204 2.551 -11.954 1.00 98.12 437 SER A C 1
ATOM 3163 O O . SER A 1 437 ? -8.189 1.380 -11.559 1.00 98.12 437 SER A O 1
ATOM 3165 N N . VAL A 1 438 ? -7.595 2.951 -13.067 1.00 98.12 438 VAL A N 1
ATOM 3166 C CA . VAL A 1 438 ? -6.934 2.037 -14.002 1.00 98.12 438 VAL A CA 1
ATOM 3167 C C . VAL A 1 438 ? -5.462 1.867 -13.657 1.00 98.12 438 VAL A C 1
ATOM 3169 O O . VAL A 1 438 ? -4.825 2.790 -13.141 1.00 98.12 438 VAL A O 1
ATOM 3172 N N . ILE A 1 439 ? -4.932 0.669 -13.900 1.00 98.25 439 ILE A N 1
ATOM 3173 C CA . ILE A 1 439 ? -3.511 0.380 -13.693 1.00 98.25 439 ILE A CA 1
ATOM 3174 C C . ILE A 1 439 ? -2.656 1.214 -14.654 1.00 98.25 439 ILE A C 1
ATOM 3176 O O . ILE A 1 439 ? -2.988 1.342 -15.831 1.00 98.25 439 ILE A O 1
ATOM 3180 N N . VAL A 1 440 ? -1.557 1.772 -14.151 1.00 98.00 440 VAL A N 1
ATOM 3181 C CA . VAL A 1 440 ? -0.646 2.657 -14.909 1.00 98.00 440 VAL A CA 1
ATOM 3182 C C . VAL A 1 440 ? 0.823 2.280 -14.779 1.00 98.00 440 VAL A C 1
ATOM 3184 O O . VAL A 1 440 ? 1.662 2.731 -15.551 1.00 98.00 440 VAL A O 1
ATOM 3187 N N . GLY A 1 441 ? 1.143 1.407 -13.832 1.00 97.69 441 GLY A N 1
ATOM 3188 C CA . GLY A 1 441 ? 2.484 0.883 -13.651 1.00 97.69 441 GLY A CA 1
ATOM 3189 C C . GLY A 1 441 ? 2.500 -0.220 -12.609 1.00 97.69 441 GLY A C 1
ATOM 3190 O O . GLY A 1 441 ? 1.491 -0.526 -11.964 1.00 97.69 441 GLY A O 1
ATOM 3191 N N . VAL A 1 442 ? 3.666 -0.822 -12.445 1.00 97.56 442 VAL A N 1
ATOM 3192 C CA . VAL A 1 442 ? 3.938 -1.763 -11.360 1.00 97.56 442 VAL A CA 1
ATOM 3193 C C . VAL A 1 442 ? 5.190 -1.313 -10.628 1.00 97.56 442 VAL A C 1
ATOM 3195 O O . VAL A 1 442 ? 5.962 -0.499 -11.128 1.00 97.56 442 VAL A O 1
ATOM 3198 N N . SER A 1 443 ? 5.386 -1.817 -9.423 1.00 96.75 443 SER A N 1
ATOM 3199 C CA . SER A 1 443 ? 6.573 -1.530 -8.641 1.00 96.75 443 SER A CA 1
ATOM 3200 C C . SER A 1 443 ? 6.965 -2.748 -7.815 1.00 96.75 443 SER A C 1
ATOM 3202 O O . SER A 1 443 ? 6.124 -3.536 -7.363 1.00 96.75 443 SER A O 1
ATOM 3204 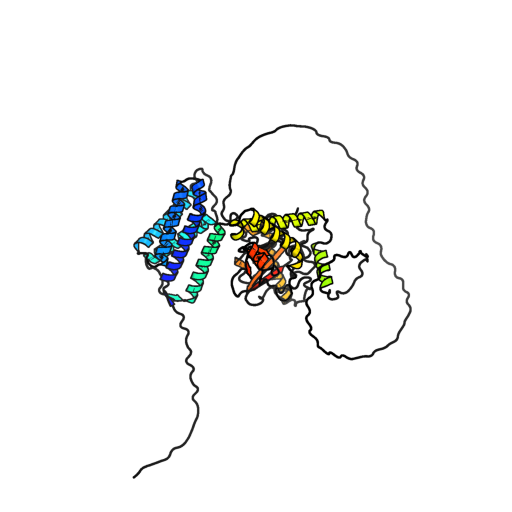N N . HIS A 1 444 ? 8.269 -2.895 -7.628 1.00 96.62 444 HIS A N 1
ATOM 3205 C CA . HIS A 1 444 ? 8.855 -3.891 -6.753 1.00 96.62 444 HIS A CA 1
ATOM 3206 C C . HIS A 1 444 ? 9.442 -3.182 -5.551 1.00 96.62 444 HIS A C 1
ATOM 3208 O O . HIS A 1 444 ? 10.163 -2.198 -5.683 1.00 96.62 444 HIS A O 1
ATOM 3214 N N . ALA A 1 445 ? 9.121 -3.692 -4.374 1.00 93.19 445 ALA A N 1
ATOM 3215 C CA . ALA A 1 445 ? 9.641 -3.228 -3.113 1.00 93.19 445 ALA A CA 1
ATOM 3216 C C . ALA A 1 445 ? 10.219 -4.412 -2.349 1.00 93.19 445 ALA A C 1
ATOM 3218 O O . ALA A 1 445 ? 9.630 -5.490 -2.327 1.00 93.19 445 ALA A O 1
ATOM 3219 N N . VAL A 1 446 ? 11.373 -4.210 -1.724 1.00 91.56 446 VAL A N 1
ATOM 3220 C CA . VAL A 1 446 ? 12.098 -5.252 -1.000 1.00 91.56 446 VAL A CA 1
ATOM 3221 C C . VAL A 1 446 ? 12.579 -4.696 0.332 1.00 91.56 446 VAL A C 1
ATOM 3223 O O . VAL A 1 446 ? 13.195 -3.631 0.406 1.00 91.56 446 VAL A O 1
ATOM 3226 N N . LEU A 1 447 ? 12.317 -5.443 1.401 1.00 87.44 447 LEU A N 1
ATOM 3227 C CA . LEU A 1 447 ? 12.910 -5.192 2.706 1.00 87.44 447 LEU A CA 1
ATOM 3228 C C . LEU A 1 447 ? 14.326 -5.753 2.734 1.00 87.44 447 LEU A C 1
ATOM 3230 O O . LEU A 1 447 ? 14.524 -6.964 2.788 1.00 87.44 447 LEU A O 1
ATOM 3234 N N . SER A 1 448 ? 15.314 -4.865 2.721 1.00 84.81 448 SER A N 1
ATOM 3235 C CA . SER A 1 448 ? 16.722 -5.256 2.681 1.00 84.81 448 SER A CA 1
ATOM 3236 C C . SER A 1 448 ? 17.604 -4.277 3.450 1.00 84.81 448 SER A C 1
ATOM 3238 O O . SER A 1 448 ? 17.270 -3.106 3.626 1.00 84.81 448 SER A O 1
ATOM 3240 N N . ALA A 1 449 ? 18.746 -4.750 3.947 1.00 84.19 449 ALA A N 1
ATOM 3241 C CA . ALA A 1 449 ? 19.751 -3.878 4.555 1.00 84.19 449 ALA A CA 1
ATOM 3242 C C . ALA A 1 449 ? 20.491 -3.055 3.483 1.00 84.19 449 ALA A C 1
ATOM 3244 O O . ALA A 1 449 ? 20.726 -1.860 3.664 1.00 84.19 449 ALA A O 1
ATOM 3245 N N . THR A 1 450 ? 20.803 -3.683 2.350 1.00 86.06 450 THR A N 1
ATOM 3246 C CA . THR A 1 450 ? 21.502 -3.098 1.197 1.00 86.06 450 THR A CA 1
ATOM 3247 C C . THR A 1 450 ? 20.591 -3.051 -0.022 1.00 86.06 450 THR A C 1
ATOM 3249 O O . THR A 1 450 ? 19.552 -3.711 -0.032 1.00 86.06 450 THR A O 1
ATOM 3252 N N . GLU A 1 451 ? 20.978 -2.284 -1.037 1.00 88.31 451 GLU A N 1
ATOM 3253 C CA . GLU A 1 451 ? 20.278 -2.277 -2.323 1.00 88.31 451 GLU A CA 1
ATOM 3254 C C . GLU A 1 451 ? 20.131 -3.719 -2.857 1.00 88.31 451 GLU A C 1
ATOM 3256 O O . GLU A 1 451 ? 21.119 -4.464 -2.814 1.00 88.31 451 GLU A O 1
ATOM 3261 N N . PRO A 1 452 ? 18.915 -4.166 -3.226 1.00 90.69 452 PRO A N 1
ATOM 3262 C CA . PRO A 1 452 ? 18.681 -5.511 -3.749 1.00 90.69 452 PRO A CA 1
ATOM 3263 C C . PRO A 1 452 ? 19.176 -5.669 -5.189 1.00 90.69 452 PRO A C 1
ATOM 3265 O O . PRO A 1 452 ? 19.187 -4.707 -5.951 1.00 90.69 452 PRO A O 1
ATOM 3268 N N . ASP A 1 453 ? 19.463 -6.909 -5.587 1.00 93.06 453 ASP A N 1
ATOM 3269 C CA . ASP A 1 453 ? 19.496 -7.254 -7.010 1.00 93.06 453 ASP A CA 1
ATOM 3270 C C . ASP A 1 453 ? 18.076 -7.108 -7.589 1.00 93.06 453 ASP A C 1
ATOM 3272 O O . ASP A 1 453 ? 17.097 -7.523 -6.953 1.00 93.06 453 ASP A O 1
ATOM 3276 N N . GLY A 1 454 ? 17.961 -6.528 -8.784 1.00 95.00 454 GLY A N 1
ATOM 3277 C CA . GLY A 1 454 ? 16.689 -6.347 -9.477 1.00 95.00 454 GLY A CA 1
ATOM 3278 C C . GLY A 1 454 ? 16.682 -6.976 -10.866 1.00 95.00 454 GLY A C 1
ATOM 3279 O O . GLY A 1 454 ? 16.981 -8.162 -11.026 1.00 95.00 454 GLY A O 1
ATOM 3280 N N . PHE A 1 455 ? 16.261 -6.199 -11.858 1.00 97.25 455 PHE A N 1
ATOM 3281 C CA . PHE A 1 455 ? 16.155 -6.670 -13.234 1.00 97.25 455 PHE A CA 1
ATOM 3282 C C . PHE A 1 455 ? 17.537 -6.890 -13.860 1.00 97.25 455 PHE A C 1
ATOM 3284 O O . PHE A 1 455 ? 18.548 -6.328 -13.449 1.00 97.25 455 PHE A O 1
ATOM 3291 N N . SER A 1 456 ? 17.586 -7.710 -14.903 1.00 97.50 456 SER A N 1
ATOM 3292 C CA . SER A 1 456 ? 18.799 -7.952 -15.669 1.00 97.50 456 SER A CA 1
ATOM 3293 C C . SER A 1 456 ? 19.316 -6.661 -16.316 1.00 97.50 456 SER A C 1
ATOM 3295 O O . SER A 1 456 ? 18.658 -6.067 -17.173 1.00 97.50 456 SER A O 1
ATOM 3297 N N . GLY A 1 457 ? 20.544 -6.285 -15.963 1.00 94.56 457 GLY A N 1
ATOM 3298 C CA . GLY A 1 457 ? 21.250 -5.133 -16.518 1.00 94.56 457 GLY A CA 1
ATOM 3299 C C . GLY A 1 457 ? 21.288 -3.929 -15.575 1.00 94.56 457 GLY A C 1
ATOM 3300 O O . GLY A 1 457 ? 20.982 -4.065 -14.402 1.00 94.56 457 GLY A O 1
ATOM 3301 N N . PRO A 1 458 ? 21.715 -2.753 -16.064 1.00 93.25 458 PRO A N 1
ATOM 3302 C CA . PRO A 1 458 ? 21.973 -1.584 -15.219 1.00 93.25 458 PRO A CA 1
ATOM 3303 C C . PRO A 1 458 ? 20.834 -0.550 -15.223 1.00 93.25 458 PRO A C 1
ATOM 3305 O O . PRO A 1 458 ? 21.062 0.600 -14.862 1.00 93.25 458 PRO A O 1
ATOM 3308 N N . ASN A 1 459 ? 19.662 -0.895 -15.765 1.00 92.62 459 ASN A N 1
ATOM 3309 C CA . ASN A 1 459 ? 18.609 0.083 -16.054 1.00 92.62 459 ASN A CA 1
ATOM 3310 C C . ASN A 1 459 ? 17.586 0.239 -14.924 1.00 92.62 459 ASN A C 1
ATOM 3312 O O . ASN A 1 459 ? 16.871 1.237 -14.921 1.00 92.62 459 ASN A O 1
ATOM 3316 N N . ASP A 1 460 ? 17.478 -0.716 -14.003 1.00 90.88 460 ASP A N 1
ATOM 3317 C CA . ASP A 1 460 ? 16.627 -0.569 -12.830 1.00 90.88 460 ASP A CA 1
ATOM 3318 C C . ASP A 1 460 ? 17.168 0.496 -11.872 1.00 90.88 460 ASP A C 1
ATOM 3320 O O . ASP A 1 460 ? 18.367 0.735 -11.761 1.00 90.88 460 ASP A O 1
ATOM 3324 N N . SER A 1 461 ? 16.255 1.200 -11.204 1.00 87.75 461 SER A N 1
ATOM 3325 C CA . SER A 1 461 ? 16.595 2.305 -10.307 1.00 87.75 461 SER A CA 1
ATOM 3326 C C . SER A 1 461 ? 15.895 2.120 -8.969 1.00 87.75 461 SER A C 1
ATOM 3328 O O . SER A 1 461 ? 14.703 2.402 -8.815 1.00 87.75 461 SER A O 1
ATOM 3330 N N . TRP A 1 462 ? 16.652 1.628 -7.990 1.00 89.69 462 TRP A N 1
ATOM 3331 C CA . TRP A 1 462 ? 16.193 1.499 -6.614 1.00 89.69 462 TRP A CA 1
ATOM 3332 C C . TRP A 1 462 ? 16.293 2.836 -5.878 1.00 89.69 462 TRP A C 1
ATOM 3334 O O . TRP A 1 462 ? 17.321 3.510 -5.889 1.00 89.69 462 TRP A O 1
ATOM 3344 N N . HIS A 1 463 ? 15.240 3.187 -5.152 1.00 86.31 463 HIS A N 1
ATOM 3345 C CA . HIS A 1 463 ? 15.245 4.250 -4.152 1.00 86.31 463 HIS A CA 1
ATOM 3346 C C . HIS A 1 463 ? 14.799 3.690 -2.799 1.00 86.31 463 HIS A C 1
ATOM 3348 O O . HIS A 1 463 ? 14.362 2.542 -2.692 1.00 86.31 463 HIS A O 1
ATOM 3354 N N . ARG A 1 464 ? 14.940 4.483 -1.731 1.00 85.56 464 ARG A N 1
ATOM 3355 C CA . ARG A 1 464 ? 14.608 4.056 -0.364 1.00 85.56 464 ARG A CA 1
ATOM 3356 C C . ARG A 1 464 ? 13.766 5.078 0.381 1.00 85.56 464 ARG A C 1
ATOM 3358 O O . ARG A 1 464 ? 13.966 6.279 0.227 1.00 85.56 464 ARG A O 1
ATOM 3365 N N . HIS A 1 465 ? 12.939 4.565 1.286 1.00 83.38 465 HIS A N 1
ATOM 3366 C CA . HIS A 1 465 ? 12.063 5.338 2.163 1.00 83.38 465 HIS A CA 1
ATOM 3367 C C . HIS A 1 465 ? 12.363 5.062 3.649 1.00 83.38 465 HIS A C 1
ATOM 3369 O O . HIS A 1 465 ? 11.753 4.179 4.263 1.00 83.38 465 HIS A O 1
ATOM 3375 N N . PRO A 1 466 ? 13.358 5.741 4.247 1.00 79.88 466 PRO A N 1
ATOM 3376 C CA . PRO A 1 466 ? 13.794 5.444 5.613 1.00 79.88 466 PRO A CA 1
ATOM 3377 C C . PRO A 1 466 ? 12.902 6.044 6.712 1.00 79.88 466 PRO A C 1
ATOM 3379 O O . PRO A 1 466 ? 13.016 5.647 7.873 1.00 79.88 466 PRO A O 1
ATOM 3382 N N . SER A 1 467 ? 12.044 7.010 6.392 1.00 85.62 467 SER A N 1
ATOM 3383 C CA . SER A 1 467 ? 11.377 7.876 7.365 1.00 85.62 467 SER A CA 1
ATOM 3384 C C . SER A 1 467 ? 9.975 8.307 6.913 1.00 85.62 467 SER A C 1
ATOM 3386 O O . SER A 1 467 ? 9.573 9.441 7.139 1.00 85.62 467 SER A O 1
ATOM 3388 N N . LEU A 1 468 ? 9.173 7.440 6.303 1.00 87.12 468 LEU A N 1
ATOM 3389 C CA . LEU A 1 468 ? 7.786 7.774 5.947 1.00 87.12 468 LEU A CA 1
ATOM 3390 C C . LEU A 1 468 ? 6.946 8.113 7.180 1.00 87.12 468 LEU A C 1
ATOM 3392 O O . LEU A 1 468 ? 7.199 7.605 8.271 1.00 87.12 468 LEU A O 1
ATOM 3396 N N . CYS A 1 469 ? 5.920 8.948 7.011 1.00 90.44 469 CYS A N 1
ATOM 3397 C CA . CYS A 1 469 ? 4.922 9.185 8.047 1.00 90.44 469 CYS A CA 1
ATOM 3398 C C . CYS A 1 469 ? 3.780 8.167 7.933 1.00 90.44 469 CYS A C 1
ATOM 3400 O O . CYS A 1 469 ? 2.972 8.220 7.004 1.00 90.44 469 CYS A O 1
ATOM 3402 N N . LEU A 1 470 ? 3.724 7.229 8.878 1.00 89.12 470 LEU A N 1
ATOM 3403 C CA . LEU A 1 470 ? 2.917 6.016 8.778 1.00 89.12 470 LEU A CA 1
ATOM 3404 C C . LEU A 1 470 ? 1.812 5.966 9.827 1.00 89.12 470 LEU A C 1
ATOM 3406 O O . LEU A 1 470 ? 2.065 6.039 11.031 1.00 89.12 470 LEU A O 1
ATOM 3410 N N . LEU A 1 471 ? 0.584 5.763 9.367 1.00 88.44 471 LEU A N 1
ATOM 3411 C CA . LEU A 1 471 ? -0.586 5.502 10.190 1.00 88.44 471 LEU A CA 1
ATOM 3412 C C . LEU A 1 471 ? -0.987 4.030 10.035 1.00 88.44 471 LEU A C 1
ATOM 3414 O O . LEU A 1 471 ? -1.771 3.650 9.160 1.00 88.44 471 LEU A O 1
ATOM 3418 N N . GLY A 1 472 ? -0.390 3.176 10.869 1.00 84.25 472 GLY A N 1
ATOM 3419 C CA . GLY A 1 472 ? -0.384 1.733 10.627 1.00 84.25 472 GLY A CA 1
ATOM 3420 C C . GLY A 1 472 ? 0.452 1.419 9.385 1.00 84.25 472 GLY A C 1
ATOM 3421 O O . GLY A 1 472 ? 1.585 1.875 9.286 1.00 84.25 472 GLY A O 1
ATOM 3422 N N . ALA A 1 473 ? -0.111 0.674 8.432 1.00 81.94 473 ALA A N 1
ATOM 3423 C CA . ALA A 1 473 ? 0.535 0.439 7.139 1.00 81.94 473 ALA A CA 1
ATOM 3424 C C . ALA A 1 473 ? 0.329 1.591 6.138 1.00 81.94 473 ALA A C 1
ATOM 3426 O O . ALA A 1 473 ? 0.979 1.601 5.106 1.00 81.94 473 ALA A O 1
ATOM 3427 N N . PHE A 1 474 ? -0.575 2.541 6.400 1.00 88.69 474 PHE A N 1
ATOM 3428 C CA . PHE A 1 474 ? -0.926 3.584 5.435 1.00 88.69 474 PHE A CA 1
ATOM 3429 C C . PHE A 1 474 ? 0.029 4.782 5.539 1.00 88.69 474 PHE A C 1
ATOM 3431 O O . PHE A 1 474 ? 0.207 5.346 6.620 1.00 88.69 474 PHE A O 1
ATOM 3438 N N . VAL A 1 475 ? 0.623 5.185 4.421 1.00 90.44 475 VAL A N 1
ATOM 3439 C CA . VAL A 1 475 ? 1.516 6.339 4.300 1.00 90.44 475 VAL A CA 1
ATOM 3440 C C . VAL A 1 475 ? 0.668 7.600 4.176 1.00 90.44 475 VAL A C 1
ATOM 3442 O O . VAL A 1 475 ? -0.040 7.796 3.191 1.00 90.44 475 VAL A O 1
ATOM 3445 N N . VAL A 1 476 ? 0.738 8.461 5.190 1.00 90.31 476 VAL A N 1
ATOM 3446 C CA . VAL A 1 476 ? 0.034 9.756 5.224 1.00 90.31 476 VAL A CA 1
ATOM 3447 C C . VAL A 1 476 ? 0.955 10.933 4.902 1.00 90.31 476 VAL A C 1
ATOM 3449 O O . VAL A 1 476 ? 0.488 12.063 4.811 1.00 90.31 476 VAL A O 1
ATOM 3452 N N . GLY A 1 477 ? 2.257 10.680 4.751 1.00 87.31 477 GLY A N 1
ATOM 3453 C CA . GLY A 1 477 ? 3.248 11.685 4.389 1.00 87.31 477 GLY A CA 1
ATOM 3454 C C . GLY A 1 477 ? 4.611 11.076 4.062 1.00 87.31 477 GLY A C 1
ATOM 3455 O O . GLY A 1 477 ? 4.935 9.966 4.491 1.00 87.31 477 GLY A O 1
ATOM 3456 N N . THR A 1 478 ? 5.412 11.824 3.312 1.00 84.31 478 THR A N 1
ATOM 3457 C CA . THR A 1 478 ? 6.733 11.421 2.806 1.00 84.31 478 THR A CA 1
ATOM 3458 C C . THR A 1 478 ? 7.834 11.435 3.881 1.00 84.31 478 THR A C 1
ATOM 3460 O O . THR A 1 478 ? 7.619 11.819 5.042 1.00 84.31 478 THR A O 1
ATOM 3463 N N . ASP A 1 479 ? 9.059 11.085 3.478 1.00 80.56 479 ASP A N 1
ATOM 3464 C CA . ASP A 1 479 ? 10.273 11.195 4.293 1.00 80.56 479 ASP A CA 1
ATOM 3465 C C . ASP A 1 479 ? 10.531 12.617 4.817 1.00 80.56 479 ASP A C 1
ATOM 3467 O O . ASP A 1 479 ? 10.969 12.773 5.960 1.00 80.56 479 ASP A O 1
ATOM 3471 N N . ALA A 1 480 ? 10.153 13.652 4.061 1.00 81.44 480 ALA A N 1
ATOM 3472 C CA . ALA A 1 480 ? 10.314 15.050 4.462 1.00 81.44 480 ALA A CA 1
ATOM 3473 C C . ALA A 1 480 ? 9.232 15.555 5.432 1.00 81.44 480 ALA A C 1
ATOM 3475 O O . ALA A 1 480 ? 9.374 16.644 5.985 1.00 81.44 480 ALA A O 1
ATOM 3476 N N . THR A 1 481 ? 8.154 14.791 5.666 1.00 86.44 481 THR A N 1
ATOM 3477 C CA . THR A 1 481 ? 7.093 15.207 6.602 1.00 86.44 481 THR A CA 1
ATOM 3478 C C . THR A 1 481 ? 7.688 15.427 8.000 1.00 86.44 481 THR A C 1
ATOM 3480 O O . THR A 1 481 ? 8.236 14.466 8.558 1.00 86.44 481 THR A O 1
ATOM 3483 N N . PRO A 1 482 ? 7.577 16.634 8.592 1.00 89.62 482 PRO A N 1
ATOM 3484 C CA . PRO A 1 482 ? 8.108 16.920 9.918 1.00 89.62 482 PRO A CA 1
ATOM 3485 C C . PRO A 1 482 ? 7.576 15.951 10.975 1.00 89.62 482 PRO A C 1
ATOM 3487 O O . PRO A 1 482 ? 6.430 15.496 10.916 1.00 89.62 482 PRO A O 1
ATOM 3490 N N . LYS A 1 483 ? 8.419 15.603 11.954 1.00 90.44 483 LYS A N 1
ATOM 3491 C CA . LYS A 1 483 ? 8.053 14.612 12.974 1.00 90.44 483 LYS A CA 1
ATOM 3492 C C . LYS A 1 483 ? 6.849 15.068 13.803 1.00 90.44 483 LYS A C 1
ATOM 3494 O O . LYS A 1 483 ? 5.959 14.269 14.058 1.00 90.44 483 LYS A O 1
ATOM 3499 N N . ASP A 1 484 ? 6.814 16.331 14.201 1.00 93.56 484 ASP A N 1
ATOM 3500 C CA . ASP A 1 484 ? 5.711 16.935 14.952 1.00 93.56 484 ASP A CA 1
ATOM 3501 C C . ASP A 1 484 ? 4.395 16.930 14.162 1.00 93.56 484 ASP A C 1
ATOM 3503 O O . ASP A 1 484 ? 3.354 16.588 14.723 1.00 93.56 484 ASP A O 1
ATOM 3507 N N . MET A 1 485 ? 4.445 17.201 12.854 1.00 93.12 485 MET A N 1
ATOM 3508 C CA . MET A 1 485 ? 3.293 17.044 11.957 1.00 93.12 485 MET A CA 1
ATOM 3509 C C . MET A 1 485 ? 2.816 15.590 11.905 1.00 93.12 485 MET A C 1
ATOM 3511 O O . MET A 1 485 ? 1.620 15.324 11.998 1.00 93.12 485 MET A O 1
ATOM 3515 N N . CYS A 1 486 ? 3.743 14.636 11.813 1.00 93.06 486 CYS A N 1
ATOM 3516 C CA . CYS A 1 486 ? 3.411 13.214 11.805 1.00 93.06 486 CYS A CA 1
ATOM 3517 C C . CYS A 1 486 ? 2.775 12.749 13.131 1.00 93.06 486 CYS A C 1
ATOM 3519 O O . CYS A 1 486 ? 1.723 12.105 13.143 1.00 93.06 486 CYS A O 1
ATOM 3521 N N . ASP A 1 487 ? 3.371 13.137 14.260 1.00 94.69 487 ASP A N 1
ATOM 3522 C CA . ASP A 1 487 ? 2.885 12.805 15.599 1.00 94.69 487 ASP A CA 1
ATOM 3523 C C . ASP A 1 487 ? 1.502 13.433 15.875 1.00 94.69 487 ASP A C 1
ATOM 3525 O O . ASP A 1 487 ? 0.681 12.840 16.580 1.00 94.69 487 ASP A O 1
ATOM 3529 N N . MET A 1 488 ? 1.210 14.615 15.309 1.00 95.25 488 MET A N 1
ATOM 3530 C CA . MET A 1 488 ? -0.047 15.352 15.513 1.00 95.25 488 MET A CA 1
ATOM 3531 C C . MET A 1 488 ? -1.285 14.523 15.160 1.00 95.25 488 MET A C 1
ATOM 3533 O O . MET A 1 488 ? -2.300 14.598 15.864 1.00 95.25 488 MET A O 1
ATOM 3537 N N . VAL A 1 489 ? -1.188 13.724 14.096 1.00 95.44 489 VAL A N 1
ATOM 3538 C CA . VAL A 1 489 ? -2.255 12.837 13.615 1.00 95.44 489 VAL A CA 1
ATOM 3539 C C . VAL A 1 489 ? -2.142 11.415 14.166 1.00 95.44 489 VAL A C 1
ATOM 3541 O O . VAL A 1 489 ? -2.930 10.544 13.798 1.00 95.44 489 VAL A O 1
ATOM 3544 N N . GLY A 1 490 ? -1.202 11.163 15.080 1.00 93.19 490 GLY A N 1
ATOM 3545 C CA . GLY A 1 490 ? -0.971 9.850 15.683 1.00 93.19 490 GLY A CA 1
ATOM 3546 C C . GLY A 1 490 ? -0.284 8.854 14.749 1.00 93.19 490 GLY A C 1
ATOM 3547 O O . GLY A 1 490 ? -0.382 7.650 14.979 1.00 93.19 490 GLY A O 1
ATOM 3548 N N . ALA A 1 491 ? 0.371 9.345 13.696 1.00 91.62 491 ALA A N 1
ATOM 3549 C CA . ALA A 1 491 ? 1.238 8.554 12.838 1.00 91.62 491 ALA A CA 1
ATOM 3550 C C . ALA A 1 491 ? 2.656 8.476 13.437 1.00 91.62 491 ALA A C 1
ATOM 3552 O O . ALA A 1 491 ? 2.970 9.112 14.442 1.00 91.62 491 ALA A O 1
ATOM 3553 N N . THR A 1 492 ? 3.518 7.643 12.862 1.00 90.25 492 THR A N 1
ATOM 3554 C CA . THR A 1 492 ? 4.901 7.444 13.316 1.00 90.25 492 THR A CA 1
ATOM 3555 C C . THR A 1 492 ? 5.859 7.516 12.136 1.00 90.25 492 THR A C 1
ATOM 3557 O O . THR A 1 492 ? 5.574 6.971 11.073 1.00 90.25 492 THR A O 1
ATOM 3560 N N . LYS A 1 493 ? 7.008 8.174 12.326 1.00 87.81 493 LYS A N 1
ATOM 3561 C CA . LYS A 1 493 ? 8.087 8.204 11.330 1.00 87.81 493 LYS A CA 1
ATOM 3562 C C . LYS A 1 493 ? 8.837 6.868 11.301 1.00 87.81 493 LYS A C 1
ATOM 3564 O O . LYS A 1 493 ? 9.235 6.376 12.357 1.00 87.81 493 LYS A O 1
ATOM 3569 N N . GLY A 1 494 ? 9.074 6.309 10.116 1.00 82.50 494 GLY A N 1
ATOM 3570 C CA . GLY A 1 494 ? 9.930 5.133 9.934 1.00 82.50 494 GLY A CA 1
ATOM 3571 C C . GLY A 1 494 ? 9.735 4.428 8.592 1.00 82.50 494 GLY A C 1
ATOM 3572 O O . GLY A 1 494 ? 8.984 4.890 7.742 1.00 82.50 494 GLY A O 1
ATOM 3573 N N . SER A 1 495 ? 10.387 3.276 8.418 1.00 71.12 495 SER A N 1
ATOM 3574 C CA . SER A 1 495 ? 10.310 2.463 7.193 1.00 71.12 495 SER A CA 1
ATOM 3575 C C . SER A 1 495 ? 9.124 1.487 7.149 1.00 71.12 495 SER A C 1
ATOM 3577 O O . SER A 1 495 ? 8.977 0.745 6.187 1.00 71.12 495 SER A O 1
ATOM 3579 N N . GLY A 1 496 ? 8.277 1.450 8.185 1.00 60.16 496 GLY A N 1
ATOM 3580 C CA . GLY A 1 496 ? 7.001 0.714 8.192 1.00 60.16 496 GLY A CA 1
ATOM 3581 C C . GLY A 1 496 ? 7.047 -0.792 8.440 1.00 60.16 496 GLY A C 1
ATOM 3582 O O . GLY A 1 496 ? 5.991 -1.374 8.677 1.00 60.16 496 GLY A O 1
ATOM 3583 N N . PHE A 1 497 ? 8.229 -1.418 8.488 1.00 61.69 497 PHE A N 1
ATOM 3584 C CA . PHE A 1 497 ? 8.336 -2.886 8.559 1.00 61.69 497 PHE A CA 1
ATOM 3585 C C . PHE A 1 497 ? 9.342 -3.434 9.593 1.00 61.69 497 PHE A C 1
ATOM 3587 O O . PHE A 1 497 ? 9.749 -4.590 9.517 1.00 61.69 497 PHE A O 1
ATOM 3594 N N . GLY A 1 498 ? 9.703 -2.637 10.606 1.00 52.62 498 GLY A N 1
ATOM 3595 C CA . GLY A 1 498 ? 10.563 -3.052 11.726 1.00 52.62 498 GLY A CA 1
ATOM 3596 C C . GLY A 1 498 ? 11.918 -2.341 11.766 1.00 52.62 498 GLY A C 1
ATOM 3597 O O . GLY A 1 498 ? 12.293 -1.609 10.855 1.00 52.62 498 GLY A O 1
ATOM 3598 N N . THR A 1 499 ? 12.658 -2.513 12.863 1.00 49.16 499 THR A N 1
ATOM 3599 C CA . THR A 1 499 ? 13.970 -1.877 13.051 1.00 49.16 499 THR A CA 1
ATOM 3600 C C . THR A 1 499 ? 15.066 -2.626 12.289 1.00 49.16 499 THR A C 1
ATOM 3602 O O . THR A 1 499 ? 15.280 -3.806 12.557 1.00 49.16 499 THR A O 1
ATOM 3605 N N . GLY A 1 500 ? 15.809 -1.934 11.417 1.00 54.25 500 GLY A N 1
ATOM 3606 C CA . GLY A 1 500 ? 17.051 -2.442 10.810 1.00 54.25 500 GLY A CA 1
ATOM 3607 C C . GLY A 1 500 ? 16.977 -2.864 9.337 1.00 54.25 500 GLY A C 1
ATOM 3608 O O . GLY A 1 500 ? 18.001 -3.263 8.789 1.00 54.25 500 GLY A O 1
ATOM 3609 N N . SER A 1 501 ? 15.817 -2.746 8.686 1.00 62.22 501 SER A N 1
ATOM 3610 C CA . SER A 1 501 ? 15.659 -2.983 7.243 1.00 62.22 501 SER A CA 1
ATOM 3611 C C . SER A 1 501 ? 15.190 -1.712 6.538 1.00 62.22 501 SER A C 1
ATOM 3613 O O . SER A 1 501 ? 14.286 -1.020 7.018 1.00 62.22 501 SER A O 1
ATOM 3615 N N . ASN A 1 502 ? 15.813 -1.409 5.399 1.00 76.69 502 ASN A N 1
ATOM 3616 C CA . ASN A 1 502 ? 15.380 -0.342 4.509 1.00 76.69 502 ASN A CA 1
ATOM 3617 C C . ASN A 1 502 ? 14.258 -0.868 3.613 1.00 76.69 502 ASN A C 1
ATOM 3619 O O . ASN A 1 502 ? 14.277 -2.024 3.186 1.00 76.69 502 ASN A O 1
ATOM 3623 N N . PHE A 1 503 ? 13.292 -0.003 3.329 1.00 85.00 503 PHE A N 1
ATOM 3624 C CA . PHE A 1 503 ? 12.273 -0.258 2.324 1.00 85.00 503 PHE A CA 1
ATOM 3625 C C . PHE A 1 503 ? 12.794 0.273 0.989 1.00 85.00 503 PHE A C 1
ATOM 3627 O O . PHE A 1 503 ? 12.750 1.483 0.754 1.00 85.00 503 PHE A O 1
ATOM 3634 N N . TYR A 1 504 ? 13.368 -0.621 0.182 1.00 89.44 504 TYR A N 1
ATOM 3635 C CA . TYR A 1 504 ? 13.778 -0.310 -1.185 1.00 89.44 504 TYR A CA 1
ATOM 3636 C C . TYR A 1 504 ? 12.583 -0.455 -2.108 1.00 89.44 504 TYR A C 1
ATOM 3638 O O . TYR A 1 504 ? 11.811 -1.398 -1.951 1.00 89.44 504 TYR A O 1
ATOM 3646 N N . MET A 1 505 ? 12.438 0.458 -3.057 1.00 91.88 505 MET A N 1
ATOM 3647 C CA . MET A 1 505 ? 11.382 0.443 -4.057 1.00 91.88 505 MET A CA 1
ATOM 3648 C C . MET A 1 505 ? 11.953 0.839 -5.417 1.00 91.88 505 MET A C 1
ATOM 3650 O O . MET A 1 505 ? 12.877 1.640 -5.509 1.00 91.88 505 MET A O 1
ATOM 3654 N N . MET A 1 506 ? 11.391 0.263 -6.467 1.00 93.88 506 MET A N 1
ATOM 3655 C CA . MET A 1 506 ? 11.641 0.604 -7.859 1.00 93.88 506 MET A CA 1
ATOM 3656 C C . MET A 1 506 ? 10.300 0.622 -8.590 1.00 93.88 506 MET A C 1
ATOM 3658 O O . MET A 1 506 ? 9.465 -0.265 -8.380 1.00 93.88 506 MET A O 1
ATOM 3662 N N . HIS A 1 507 ? 10.101 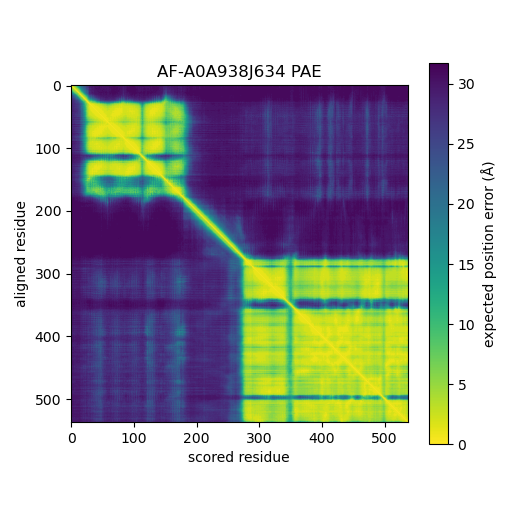1.596 -9.472 1.00 95.44 507 HIS A N 1
ATOM 3663 C CA . HIS A 1 507 ? 8.943 1.663 -10.363 1.00 95.44 507 HIS A CA 1
ATOM 3664 C C . HIS A 1 507 ? 9.262 1.094 -11.744 1.00 95.44 507 HIS A C 1
ATOM 3666 O O . HIS A 1 507 ? 10.401 1.130 -12.203 1.00 95.44 507 HIS A O 1
ATOM 3672 N N . LEU A 1 508 ? 8.234 0.565 -12.404 1.00 96.50 508 LEU A N 1
ATOM 3673 C CA . LEU A 1 508 ? 8.305 0.008 -13.748 1.00 96.50 508 LEU A CA 1
ATOM 3674 C C . LEU A 1 508 ? 7.093 0.460 -14.579 1.00 96.50 508 LEU A C 1
ATOM 3676 O O . LEU A 1 508 ? 5.952 0.035 -14.354 1.00 96.50 508 LEU A O 1
ATOM 3680 N N . TRP A 1 509 ? 7.365 1.291 -15.585 1.00 96.62 509 TRP A N 1
ATOM 3681 C CA . TRP A 1 509 ? 6.376 1.962 -16.437 1.00 96.62 509 TRP A CA 1
ATOM 3682 C C . TRP A 1 509 ? 6.191 1.242 -17.775 1.00 96.62 509 TRP A C 1
ATOM 3684 O O . TRP A 1 509 ? 6.596 1.729 -18.828 1.00 96.62 509 TRP A O 1
ATOM 3694 N N . GLN A 1 510 ? 5.595 0.051 -17.731 1.00 94.38 510 GLN A N 1
ATOM 3695 C CA . GLN A 1 510 ? 5.413 -0.815 -18.908 1.00 94.38 510 GLN A CA 1
ATOM 3696 C C . GLN A 1 510 ? 3.940 -1.023 -19.309 1.00 94.38 510 GLN A C 1
ATOM 3698 O O . GLN A 1 510 ? 3.626 -1.934 -20.079 1.00 94.38 510 GLN A O 1
ATOM 3703 N N . VAL A 1 511 ? 3.019 -0.234 -18.747 1.00 97.19 511 VAL A N 1
ATOM 3704 C CA . VAL A 1 511 ? 1.596 -0.298 -19.105 1.00 97.19 511 VAL A CA 1
ATOM 3705 C C . VAL A 1 511 ? 1.382 0.430 -20.436 1.00 97.19 511 VAL A C 1
ATOM 3707 O O . VAL A 1 511 ? 1.715 1.613 -20.519 1.00 97.19 511 VAL A O 1
ATOM 3710 N N . PRO A 1 512 ? 0.803 -0.230 -21.459 1.00 95.38 512 PRO A N 1
ATOM 3711 C CA . PRO A 1 512 ? 0.538 0.412 -22.741 1.00 95.38 512 PRO A CA 1
ATOM 3712 C C . PRO A 1 512 ? -0.327 1.670 -22.599 1.00 95.38 512 PRO A C 1
ATOM 3714 O O . PRO A 1 512 ? -1.400 1.617 -21.993 1.00 95.38 512 PRO A O 1
ATOM 3717 N N . GLY A 1 513 ? 0.124 2.783 -23.177 1.00 95.19 513 GLY A N 1
ATOM 3718 C CA . GLY A 1 513 ? -0.537 4.090 -23.090 1.00 95.19 513 GLY A CA 1
ATOM 3719 C C . GLY A 1 513 ? -0.200 4.905 -21.835 1.00 95.19 513 GLY A C 1
ATOM 3720 O O . GLY A 1 513 ? -0.698 6.020 -21.695 1.00 95.19 513 GLY A O 1
ATOM 3721 N N . TRP A 1 514 ? 0.634 4.368 -20.943 1.00 96.75 514 TRP A N 1
ATOM 3722 C CA . TRP A 1 514 ? 1.127 5.021 -19.725 1.00 96.75 514 TRP A CA 1
ATOM 3723 C C . TRP A 1 514 ? 2.659 4.990 -19.635 1.00 96.75 514 TRP A C 1
ATOM 3725 O O . TRP A 1 514 ? 3.235 5.087 -18.550 1.00 96.75 514 TRP A O 1
ATOM 3735 N N . GLU A 1 515 ? 3.335 4.840 -20.774 1.00 94.56 515 GLU A N 1
ATOM 3736 C CA . GLU A 1 515 ? 4.788 4.829 -20.848 1.00 94.56 515 GLU A CA 1
ATOM 3737 C C . GLU A 1 515 ? 5.372 6.138 -20.295 1.00 94.56 515 GLU A C 1
ATOM 3739 O O . GLU A 1 515 ? 4.932 7.242 -20.625 1.00 94.56 515 GLU A O 1
ATOM 3744 N N . SER A 1 516 ? 6.403 6.018 -19.460 1.00 94.56 516 SER A N 1
ATOM 3745 C CA . SER A 1 516 ? 7.104 7.183 -18.930 1.00 94.56 516 SER A CA 1
ATOM 3746 C C . SER A 1 516 ? 8.046 7.757 -19.984 1.00 94.56 516 SER A C 1
ATOM 3748 O O . SER A 1 516 ? 9.003 7.102 -20.404 1.00 94.56 516 SER A O 1
ATOM 3750 N N . SER A 1 517 ? 7.847 9.024 -20.359 1.00 93.06 517 SER A N 1
ATOM 3751 C CA . SER A 1 517 ? 8.819 9.755 -21.185 1.00 93.06 517 SER A CA 1
ATOM 3752 C C . SER A 1 517 ? 10.121 10.069 -20.440 1.00 93.06 517 SER A C 1
ATOM 3754 O O . SER A 1 517 ? 11.067 10.566 -21.046 1.00 93.06 517 SER A O 1
ATOM 3756 N N . TRP A 1 518 ? 10.175 9.807 -19.133 1.00 91.94 518 TRP A N 1
ATOM 3757 C CA . TRP A 1 518 ? 11.385 9.897 -18.321 1.00 91.94 518 TRP A CA 1
ATOM 3758 C C . TRP A 1 518 ? 12.147 8.571 -18.242 1.00 91.94 518 TRP A C 1
ATOM 3760 O O . TRP A 1 518 ? 13.259 8.565 -17.738 1.00 91.94 518 TRP A O 1
ATOM 3770 N N . GLY A 1 519 ? 11.624 7.478 -18.803 1.00 93.50 519 GLY A N 1
ATOM 3771 C CA . GLY A 1 519 ? 12.319 6.192 -18.896 1.00 93.50 519 GLY A CA 1
ATOM 3772 C C . GLY A 1 519 ? 11.558 5.049 -18.229 1.00 93.50 519 GLY A C 1
ATOM 3773 O O . GLY A 1 519 ? 10.734 5.257 -17.346 1.00 93.50 519 GLY A O 1
ATOM 3774 N N . LEU A 1 520 ? 11.842 3.813 -18.649 1.00 95.31 520 LEU A N 1
ATOM 3775 C CA . LEU A 1 520 ? 11.115 2.614 -18.207 1.00 95.31 520 LEU A CA 1
ATOM 3776 C C . LEU A 1 520 ? 11.148 2.404 -16.681 1.00 95.31 520 LEU A C 1
ATOM 3778 O O . LEU A 1 520 ? 10.166 1.936 -16.108 1.00 95.31 520 LEU A O 1
ATOM 3782 N N . PHE A 1 521 ? 12.265 2.772 -16.053 1.00 94.31 521 PHE A N 1
ATOM 3783 C CA . PHE A 1 521 ? 12.546 2.599 -14.627 1.00 94.31 521 PHE A CA 1
ATOM 3784 C C . PHE A 1 521 ? 12.707 3.929 -13.879 1.00 94.31 521 PHE A C 1
ATOM 3786 O O . PHE A 1 521 ? 13.289 3.959 -12.799 1.00 94.31 521 PHE A O 1
ATOM 3793 N N . SER A 1 522 ? 12.238 5.047 -14.446 1.00 91.88 522 SER A N 1
ATOM 3794 C CA . SER A 1 522 ? 12.297 6.331 -13.741 1.00 91.88 522 SER A CA 1
ATOM 3795 C C . SER A 1 522 ? 11.536 6.259 -12.411 1.00 91.88 522 SER A C 1
ATOM 3797 O O . SER A 1 522 ? 10.509 5.591 -12.317 1.00 91.88 522 SER A O 1
ATOM 3799 N N . SER A 1 523 ? 12.023 6.948 -11.378 1.00 86.88 523 SER A N 1
ATOM 3800 C CA . SER A 1 523 ? 11.386 7.011 -10.045 1.00 86.88 523 SER A CA 1
ATOM 3801 C C . SER A 1 523 ? 9.988 7.642 -10.077 1.00 86.88 523 SER A C 1
ATOM 3803 O O . SER A 1 523 ? 9.149 7.394 -9.218 1.00 86.88 523 SER A O 1
ATOM 3805 N N . GLU A 1 524 ? 9.723 8.435 -11.107 1.00 88.25 524 GLU A N 1
ATOM 3806 C CA . GLU A 1 524 ? 8.446 9.073 -11.383 1.00 88.25 524 GLU A CA 1
ATOM 3807 C C . GLU A 1 524 ? 8.158 9.073 -12.884 1.00 88.25 524 GLU A C 1
ATOM 3809 O O . GLU A 1 524 ? 9.062 8.942 -13.711 1.00 88.25 524 GLU A O 1
ATOM 3814 N N . SER A 1 525 ? 6.891 9.231 -13.254 1.00 92.06 525 SER A N 1
ATOM 3815 C CA . SER A 1 525 ? 6.437 9.292 -14.637 1.00 92.06 525 SER A CA 1
ATOM 3816 C C . SER A 1 525 ? 5.561 10.525 -14.873 1.00 92.06 525 SER A C 1
ATOM 3818 O O . SER A 1 525 ? 4.526 10.695 -14.220 1.00 92.06 525 SER A O 1
ATOM 3820 N N . PRO A 1 526 ? 5.899 11.369 -15.865 1.00 91.50 526 PRO A N 1
ATOM 3821 C CA . PRO A 1 526 ? 5.129 12.568 -16.178 1.00 91.50 526 PRO A CA 1
ATOM 3822 C C . PRO A 1 526 ? 3.782 12.241 -16.838 1.00 91.50 526 PRO A C 1
ATOM 3824 O O . PRO A 1 526 ? 2.932 13.121 -16.977 1.00 91.50 526 PRO A O 1
ATOM 3827 N N . ALA A 1 527 ? 3.553 10.977 -17.218 1.00 92.75 527 ALA A N 1
ATOM 3828 C CA . ALA A 1 527 ? 2.252 10.503 -17.672 1.00 92.75 527 ALA A CA 1
ATOM 3829 C C . ALA A 1 527 ? 1.213 10.492 -16.537 1.00 92.75 527 ALA A C 1
ATOM 3831 O O . ALA A 1 527 ? 0.018 10.547 -16.815 1.00 92.75 527 ALA A O 1
ATOM 3832 N N . LEU A 1 528 ? 1.639 10.461 -15.267 1.00 92.69 528 LEU A N 1
ATOM 3833 C CA . LEU A 1 528 ? 0.769 10.509 -14.093 1.00 92.69 528 LEU A CA 1
ATOM 3834 C C . LEU A 1 528 ? 0.683 11.945 -13.566 1.00 92.69 528 LEU A C 1
ATOM 3836 O O . LEU A 1 528 ? 1.372 12.327 -12.626 1.00 92.69 528 LEU A O 1
ATOM 3840 N N . ASN A 1 529 ? -0.177 12.759 -14.167 1.00 91.19 529 ASN A N 1
ATOM 3841 C CA . ASN A 1 529 ? -0.276 14.186 -13.874 1.00 91.19 529 ASN A CA 1
ATOM 3842 C C . ASN A 1 529 ? -1.731 14.607 -13.606 1.00 91.19 529 ASN A C 1
ATOM 3844 O O . ASN A 1 529 ? -2.665 13.803 -13.655 1.00 91.19 529 ASN A O 1
ATOM 3848 N N . PHE A 1 530 ? -1.942 15.890 -13.315 1.00 90.44 530 PHE A N 1
ATOM 3849 C CA . PHE A 1 530 ? -3.266 16.424 -12.971 1.00 90.44 530 PHE A CA 1
ATOM 3850 C C . PHE A 1 530 ? -4.285 16.351 -14.126 1.00 90.44 530 PHE A C 1
ATOM 3852 O O . PHE A 1 530 ? -5.498 16.410 -13.889 1.00 90.44 530 PHE A O 1
ATOM 3859 N N . ALA A 1 531 ? -3.823 16.216 -15.372 1.00 89.75 531 ALA A N 1
ATOM 3860 C CA . ALA A 1 531 ? -4.684 16.050 -16.539 1.00 89.75 531 ALA A CA 1
ATOM 3861 C C . ALA A 1 531 ? -5.128 14.592 -16.738 1.00 89.75 531 ALA A C 1
ATOM 3863 O O . ALA A 1 531 ? -6.228 14.364 -17.233 1.00 89.75 531 ALA A O 1
ATOM 3864 N N . THR A 1 532 ? -4.303 13.617 -16.348 1.00 92.44 532 THR A N 1
ATOM 3865 C CA . THR A 1 532 ? -4.529 12.185 -16.619 1.00 92.44 532 THR A CA 1
ATOM 3866 C C . THR A 1 532 ? -5.076 11.398 -15.424 1.00 92.44 532 THR A C 1
ATOM 3868 O O . THR A 1 532 ? -5.593 10.292 -15.594 1.00 92.44 532 THR A O 1
ATOM 3871 N N . THR A 1 533 ? -4.993 11.948 -14.210 1.00 93.75 533 THR A N 1
ATOM 3872 C CA . THR A 1 533 ? -5.559 11.322 -13.005 1.00 93.75 533 THR A CA 1
ATOM 3873 C C . THR A 1 533 ? -7.091 11.270 -13.015 1.00 93.75 533 THR A C 1
ATOM 3875 O O . THR A 1 533 ? -7.744 12.170 -13.538 1.00 93.75 533 THR A O 1
ATOM 3878 N N . ASP A 1 534 ? -7.688 10.255 -12.386 1.00 94.31 534 ASP A N 1
ATOM 3879 C CA . ASP A 1 534 ? -9.139 10.210 -12.127 1.00 94.31 534 ASP A CA 1
ATOM 3880 C C . ASP A 1 534 ? -9.546 10.859 -10.781 1.00 94.31 534 ASP A C 1
ATOM 3882 O O . ASP A 1 534 ? -10.727 10.916 -10.415 1.00 94.31 534 ASP A O 1
ATOM 3886 N N . VAL A 1 535 ? -8.568 11.394 -10.043 1.00 90.44 535 VAL A N 1
ATOM 3887 C CA . VAL A 1 535 ? -8.801 12.220 -8.855 1.00 90.44 535 VAL A CA 1
ATOM 3888 C C . VAL A 1 535 ? -9.482 13.516 -9.292 1.00 90.44 535 VAL A C 1
ATOM 3890 O O . VAL A 1 535 ? -9.125 14.114 -10.308 1.00 90.44 535 VAL A O 1
ATOM 3893 N N . GLY A 1 536 ? -10.510 13.946 -8.564 1.00 86.75 536 GLY A N 1
ATOM 3894 C CA . GLY A 1 536 ? -11.276 15.158 -8.865 1.00 86.75 536 GLY A CA 1
ATOM 3895 C C . GLY A 1 536 ? -12.081 15.117 -10.172 1.00 86.75 536 GLY A C 1
ATOM 3896 O O . GLY A 1 536 ? -12.430 16.183 -10.682 1.00 86.75 536 GLY A O 1
ATOM 3897 N N . THR A 1 537 ? -12.301 13.932 -10.764 1.00 86.75 537 THR A N 1
ATOM 3898 C CA . THR A 1 537 ? -13.217 13.724 -11.909 1.00 86.75 537 THR A CA 1
ATOM 3899 C C . THR A 1 537 ? -14.605 13.301 -11.467 1.00 86.75 537 THR A C 1
ATOM 3901 O O . THR A 1 537 ? -14.664 12.447 -10.541 1.00 86.75 537 THR A O 1
#

pLDDT: mean 73.37, std 24.75, range [24.8, 98.5]

Solvent-accessible surface area (backbone atoms only — not comparable to full-atom values): 31520 Å² total; per-residue (Å²): 136,87,88,86,87,92,86,88,88,89,86,89,89,80,81,83,83,79,78,76,81,76,82,76,74,58,71,39,55,35,57,57,54,46,37,49,53,24,18,50,23,22,38,41,28,12,51,49,32,48,68,52,16,65,61,33,38,72,75,37,62,70,54,13,50,48,27,44,50,52,12,54,51,28,39,51,49,15,50,32,39,66,70,70,66,57,53,60,70,53,28,53,52,53,21,52,51,36,50,51,51,50,49,54,50,51,46,56,44,70,59,31,95,82,76,56,68,59,80,86,30,57,40,57,55,51,33,47,50,23,33,51,46,26,27,54,37,25,47,34,64,49,73,60,74,53,62,79,65,38,52,46,67,63,46,54,54,52,54,53,50,50,51,52,46,38,54,50,53,52,55,47,32,72,35,72,94,45,35,60,76,78,84,83,78,87,80,90,82,82,88,83,91,86,84,85,89,83,89,83,85,86,81,89,86,87,81,89,88,88,82,87,89,84,89,83,81,90,83,90,82,90,86,88,87,82,90,82,87,83,86,87,90,84,79,90,80,90,84,90,87,87,87,82,90,81,89,81,91,79,92,81,84,88,79,92,81,91,81,84,88,78,90,79,84,92,72,96,70,84,86,70,87,70,50,76,73,58,41,56,52,51,54,47,45,51,33,57,53,92,56,53,73,68,55,53,50,32,31,52,51,41,53,35,53,54,49,38,51,49,48,62,74,67,20,69,55,43,66,72,43,59,66,72,62,30,52,54,47,42,50,55,48,36,51,50,46,66,78,32,60,75,56,32,77,64,42,55,78,88,68,35,57,69,68,82,49,72,37,76,86,67,90,72,55,74,68,40,49,54,51,27,54,55,40,52,55,41,35,51,56,50,54,80,68,27,52,25,46,48,43,33,42,77,71,62,25,43,75,31,38,66,53,39,76,27,61,26,12,36,25,38,26,81,88,31,28,75,52,79,45,55,67,47,55,14,24,43,20,16,39,18,78,49,56,78,21,41,56,38,32,39,23,44,33,30,58,30,81,59,91,74,80,76,62,57,64,87,55,67,42,75,29,45,44,60,32,24,19,24,52,76,81,31,44,80,39,42,59,49,51,50,67,68,65,28,48,68,54,53,25,44,74,30,42,81,80,63,92,82,45,39,33,33,37,30,39,38,30,78,32,90,95,33,55,23,91,27,24,56,24,14,64,36,21,56,57,39,13,74,79,65,33,60,49,53,108

Sequence (537 aa):
MTAAPIGVERTSGGSPMVTAVEDVGRAVPARRLVAIAVAGALAGAGLLHLAFAPEHLAEQTSHGVFFLTVAWVQLAAAALIAFGRAPRWSLFGIAALNVAVIVVWVVSRTAGIDGTVEQVGFADALASAFEVIAVGGSLLLALGWVGPMVSEYAMGATVGMSLAAVIALVSASLVPALGGGHNHAHDEAGGHVHGADAAHEHSDAASDDGHAHDDSASSTTDDGHGSHDDTEVAGATATNESHGHSTTTTTTAAHNDDHTTTTTAPGHGHTDPVTGDDWATTRRNALFGGVSPQRLAAVQADSRQFLESNLRGRSALLKGLPEADREARVDVFAQWQSDNALNAEHGDHSVGNHTDGPAAWIPMGPAETIALQAELKAAATNIAKYPTAADAMKGGYFQVTPWVAGIGAHYLNASYIGKFEPEHPSILLYNGNKPTSVIVGVSHAVLSATEPDGFSGPNDSWHRHPSLCLLGAFVVGTDATPKDMCDMVGATKGSGFGTGSNFYMMHLWQVPGWESSWGLFSSESPALNFATTDVGT

Foldseek 3Di:
DDDDDDDDDDDDDDDDDDPDPPPPFDWDFQLLVLLLLLLLLLQLLLLLLQLCLVVLCVVPVVRSVVSNVSSVVSNVVSVCSNVVNDDLVVLVVLLVSLVVVLVVLCCCQPVPPPPDRDDQALSNVSSNVSSVSNNVSSVCSSVVVGDGTDGPVCSVVSSVCSNVCSVVSSVQCNPPLRVPDDDPDDDDDDDDDDDDDDDDDDDDDDDDDDDDDDDDDDDDDDDDDDDDDDDDDDDDDDDDDDDDDDDDDDDDDDDDDDDDDDDDDDDDDDDDPQDPVRVLVVLCCLFPNPDDPLLVVLLLVLLLVVLLVCLCVQFPVLVPDDPVLSVVLSCVLSVVCSVCLSVQVVPDCVQKVAPAFAQDDDDDDPVLVVQLVVLQVLLCVVQVQDFFLLSLVVVQWAFQEFQGGQFATWTARPVQQAAEGSNDQRIWGFLGDDRGTGTFWTKHKHWALDDHDYGRDDRADKIWFAWFLASQSHGSGGNSQDQCSSVSSPTGTGQNPDPRTIIIMWIAGPRPPNHAPSDRTHPGGSSSHSVNGPRSD